Protein AF-A0A433PNJ6-F1 (afdb_monomer)

Nearest PDB structures (foldseek):
  6h2x-assembly1_A  TM=1.832E-01  e=3.481E-01  Escherichia coli K-12
  6uzl-assembly1_B  TM=2.368E-01  e=2.916E+00  Escherichia coli

Solvent-accessible surface area (backbone atoms only — not comparable to full-atom values): 43053 Å² total; per-residue (Å²): 137,84,81,88,90,90,80,89,78,91,80,91,82,88,86,89,88,80,90,85,87,88,86,89,86,86,88,85,88,88,86,88,90,83,88,86,84,89,82,90,87,91,85,86,89,87,92,85,84,87,82,91,87,81,87,87,85,88,85,90,86,83,88,86,85,78,87,87,83,85,88,83,89,81,82,85,80,86,86,83,81,79,85,69,90,80,77,78,82,83,72,83,84,78,79,88,81,87,79,86,83,87,86,82,91,84,89,86,81,90,87,84,87,80,86,83,86,84,89,89,86,91,83,86,86,86,86,89,84,87,80,91,82,89,85,89,82,86,88,82,88,81,87,88,88,87,88,83,83,86,83,90,80,88,87,79,90,87,90,84,89,86,90,88,83,89,82,87,85,87,82,90,83,85,90,84,86,89,89,85,82,86,89,84,93,86,86,86,83,87,84,79,87,80,83,88,83,81,94,68,89,90,79,91,86,85,87,91,86,84,87,83,90,88,81,87,78,84,91,82,85,80,86,65,80,85,72,73,76,81,73,72,74,46,78,47,54,51,49,30,54,52,36,48,52,49,34,54,49,40,50,57,49,38,54,52,37,51,56,46,29,52,54,28,44,57,51,38,52,51,42,54,50,50,38,53,59,31,52,51,52,23,52,49,23,49,49,52,17,51,57,20,52,77,68,70,35,62,67,57,17,52,54,17,50,53,49,24,51,54,28,48,62,48,36,56,57,43,60,72,46,42,67,61,33,50,48,49,28,53,58,29,51,52,51,38,39,52,35,34,40,55,34,15,54,31,26,43,49,29,23,46,35,30,46,55,39,31,56,52,48,53,54,53,46,53,50,49,51,52,54,50,49,54,54,49,53,53,53,48,54,50,53,51,53,53,48,54,52,49,50,52,53,46,52,52,46,50,51,52,48,57,53,46,55,51,51,52,49,55,47,49,54,48,53,51,56,81,40,37,65,64,47,52,52,49,51,54,51,50,53,50,52,53,55,48,52,60,54,42,71,80,37,65,86,60,54,78,66,53,60,55,53,53,52,51,51,51,48,50,50,53,54,48,54,49,48,52,50,51,54,56,55,65,51,41,59,61,53,56,48,53,50,51,52,49,53,55,45,54,50,50,50,55,56,45,55,54,49,54,51,51,53,55,50,52,52,52,51,49,52,52,49,53,54,53,53,48,56,53,49,54,54,49,51,54,50,43,48,52,30,55,49,52,23,50,51,28,38,49,59,15,56,50,32,42,50,51,30,51,50,54,50,56,52,47,58,51,49,51,56,50,53,54,54,47,54,50,52,52,48,54,46,51,54,38,46,53,58,27,57,50,36,48,55,48,34,51,58,39,47,54,50,35,51,54,48,46,54,64,45,52,50,45,51,51,52,45,52,54,51,59,68,47,48,61,60,43,51,48,54,22,53,52,21,53,74,73,64,39,59,66,61,21,46,51,32,51,51,48,49,53,51,50,52,50,52,46,52,53,47,50,52,50,46,65,66,42,52,62,53,44,54,51,39,47,51,53,31,53,52,41,44,58,49,29,51,55,39,46,50,52,38,48,56,49,53,52,52,50,53,51,55,65,62,79,73,113

Secondary structure (DSSP, 8-state):
--------------------------------------------------------------------PPPP--PPPP------------S----------------------------------------------------------------------------------------------------PPPPP-----------------------------------PPPHHHHHHHHHHHHHHHHHHHHHHHHHHHHHHHHHHHHHHHHHHHHHHHHHHHHHHHHHHHHTT-HHHHHHHHHHHHHHHHHHHHHHTTHHHHHHHHHHHHHHHHHHHHHHHHHHHHHHHHHHHHHHHHHHHHHHHHHHHHHHHHHHHHHHHHHHHHHHHHHHHHHHHHHHHHHHHHHHHHHHHHHTHHHHHHHHHHHHHHHHHHHHHHHTGGGTTTHHHHHHHHHHHHHHHHHHHHHHHHHTHHHHHHHHHHHHHHHHHHHHHHHHHHHHHHHHHHHHHHHHHHHHHHHHHHHHHHHHHHHHHHHHHHHHHHHHHHHHHHHHHHHHHHHHHHHHHHHHHHHHHHHHHHHHHHHHHHHHHHHHHHHHHHHHHHHHHHHHHHHHHHHHHHHHHHHHTT-HHHHHHHHHHHHHHHHHHHHHHHHHHHHHHHHHHHHHHHHHHHHHHHHHHHHHHHHHHHHHHHHHHT-

Foldseek 3Di:
DDDDDDDDDDDDDDDDDDDDDDDDDDDDDDDDDDDDDDDDDDDDDDDDDDDDDDDDDDDDDDDDDDDDDDDDDDDDDDDDDPDDDDDPPPDDDDDDDDDDDDDDDDDDDDDDDDDDDDDDDDDDDDDDDDDDDDDDDDDDDDDDDDDDDDDYDDDDDDDDDDDDDDDDDDDDDDDDDYDDDDDDDDDDDDDDDDDDDDPDDDDDDDDDDDDDDDDDDDDDDPDDPDDDPPDDQDPLSVQLVVLVVVLVVLVVVLVVLVVQLVVLVVLLVVLVVLLVVLVVQLVVLCVQLVVCVVVVNNVSNVVSVVSNVVSVVSNVVSVVCNVVSVVSNVVSLVVSLVSLLVSLVSLLSSLVSLVVVLVVLVVVLVVLVVVLVVVLVVLVVVLVVLVVVLVVLVVVLVVLVVVLVVVVVVLVVVLCVVCVVLVVVLVVLVVVVVVVVVVCVVVVVVPPPCVVVVVVSVVVNVVSVVVNVVVVVVCVVVVVVSVVSVVVSVVSVVVSVVSVVVSVVSVVVSVVSVVVSVVVSVVSVVSSVVSVVSSVVSNVSSVVSNVVSVVSVVVVVVVVVVVVVLVVLVVVLVVLVVVLVVLVVVLVVLVVVLVVLVVVLVVLVVVLVVLVVCLVVLVVQLVVCVVVVVVVSVVVSVVVNVVSVVVNVVSVVVSVVSVVVSVVSVVVSVVSVVVSVVSVVVSVVSVVVSVVVVVVVD

Mean predicted aligned error: 20.65 Å

pLDDT: mean 70.39, std 25.83, range [26.91, 97.81]

Radius of gyration: 68.75 Å; Cα contacts (8 Å, |Δi|>4): 264; chains: 1; bounding box: 176×98×202 Å

Structure (mmCIF, N/CA/C/O backbone):
data_AF-A0A433PNJ6-F1
#
_entry.id   AF-A0A433PNJ6-F1
#
loop_
_atom_site.group_PDB
_atom_site.id
_atom_site.type_symbol
_atom_site.label_atom_id
_atom_site.label_alt_id
_atom_site.label_comp_id
_atom_site.label_asym_id
_atom_site.label_entity_id
_atom_site.label_seq_id
_atom_site.pdbx_PDB_ins_code
_atom_site.Cartn_x
_atom_site.Cartn_y
_atom_site.Cartn_z
_atom_site.occupancy
_atom_site.B_iso_or_equiv
_atom_site.auth_seq_id
_atom_site.auth_comp_id
_atom_site.auth_asym_id
_atom_site.auth_atom_id
_atom_site.pdbx_PDB_model_num
ATOM 1 N N . MET A 1 1 ? 92.905 -18.489 -38.744 1.00 42.22 1 MET A N 1
ATOM 2 C CA . MET A 1 1 ? 93.947 -17.987 -39.668 1.00 42.22 1 MET A CA 1
ATOM 3 C C . MET A 1 1 ? 93.947 -16.461 -39.595 1.00 42.22 1 MET A C 1
ATOM 5 O O . MET A 1 1 ? 92.888 -15.894 -39.372 1.00 42.22 1 MET A O 1
ATOM 9 N N . GLN A 1 2 ? 95.117 -15.830 -39.698 1.00 35.16 2 GLN A N 1
ATOM 10 C CA . GLN A 1 2 ? 95.334 -14.385 -39.950 1.00 35.16 2 GLN A CA 1
ATOM 11 C C . GLN A 1 2 ? 95.700 -14.207 -41.449 1.00 35.16 2 GLN A C 1
ATOM 13 O O . GLN A 1 2 ? 95.779 -15.248 -42.111 1.00 35.16 2 GLN A O 1
ATOM 18 N N . PRO A 1 3 ? 96.012 -13.002 -41.994 1.00 57.66 3 PRO A N 1
ATOM 19 C CA . PRO A 1 3 ? 95.988 -11.616 -41.457 1.00 57.66 3 PRO A CA 1
ATOM 20 C C . PRO A 1 3 ? 94.855 -10.747 -42.079 1.00 57.66 3 PRO A C 1
ATOM 22 O O . PRO A 1 3 ? 94.074 -11.262 -42.869 1.00 57.66 3 PRO A O 1
ATOM 25 N N . ARG A 1 4 ? 94.511 -9.538 -41.592 1.00 34.97 4 ARG A N 1
ATOM 26 C CA . ARG A 1 4 ? 95.156 -8.197 -41.736 1.00 34.97 4 ARG A CA 1
ATOM 27 C C . ARG A 1 4 ? 95.513 -7.783 -43.176 1.00 34.97 4 ARG A C 1
ATOM 29 O O . ARG A 1 4 ? 96.222 -8.513 -43.848 1.00 34.97 4 ARG A O 1
ATOM 36 N N . ASP A 1 5 ? 95.155 -6.551 -43.552 1.00 39.06 5 ASP A N 1
ATOM 37 C CA . ASP A 1 5 ? 96.124 -5.438 -43.514 1.00 39.06 5 ASP A CA 1
ATOM 38 C C . ASP A 1 5 ? 95.449 -4.063 -43.356 1.00 39.06 5 ASP A C 1
ATOM 40 O O . ASP A 1 5 ? 94.235 -3.941 -43.518 1.00 39.06 5 ASP A O 1
ATOM 44 N N . ALA A 1 6 ? 96.221 -3.057 -42.917 1.00 37.84 6 ALA A N 1
ATOM 45 C CA . ALA A 1 6 ? 95.754 -1.696 -42.623 1.00 37.84 6 ALA A CA 1
ATOM 46 C C . ALA A 1 6 ? 96.906 -0.664 -42.574 1.00 37.84 6 ALA A C 1
ATOM 48 O O . ALA A 1 6 ? 97.969 -0.956 -42.023 1.00 37.84 6 ALA A O 1
ATOM 49 N N . GLN A 1 7 ? 96.655 0.548 -43.090 1.00 35.62 7 GLN A N 1
ATOM 50 C CA . GLN A 1 7 ? 97.413 1.818 -42.962 1.00 35.62 7 GLN A CA 1
ATOM 51 C C . GLN A 1 7 ? 96.510 2.928 -43.575 1.00 35.62 7 GLN A C 1
ATOM 53 O O . GLN A 1 7 ? 95.842 2.650 -44.565 1.00 35.62 7 GLN A O 1
ATOM 58 N N . SER A 1 8 ? 96.168 4.042 -42.901 1.00 32.50 8 SER A N 1
ATOM 59 C CA . SER A 1 8 ? 96.950 5.274 -42.605 1.00 32.50 8 SER A CA 1
ATOM 60 C C . SER A 1 8 ? 97.237 6.139 -43.862 1.00 32.50 8 SER A C 1
ATOM 62 O O . SER A 1 8 ? 97.317 5.596 -44.954 1.00 32.50 8 SER A O 1
ATOM 64 N N . VAL A 1 9 ? 97.345 7.482 -43.836 1.00 34.28 9 VAL A N 1
ATOM 65 C CA . VAL A 1 9 ? 97.561 8.478 -42.755 1.00 34.28 9 VAL A CA 1
ATOM 66 C C . VAL A 1 9 ? 96.911 9.843 -43.121 1.00 34.28 9 VAL A C 1
ATOM 68 O O . VAL A 1 9 ? 96.852 10.156 -44.302 1.00 34.28 9 VAL A O 1
ATOM 71 N N . SER A 1 10 ? 96.646 10.715 -42.126 1.00 31.06 10 SER A N 1
ATOM 72 C CA . SER A 1 10 ? 96.659 12.207 -42.228 1.00 31.06 10 SER A CA 1
ATOM 73 C C . SER A 1 10 ? 95.619 12.940 -43.115 1.00 31.06 10 SER A C 1
ATOM 75 O O . SER A 1 10 ? 94.981 12.325 -43.953 1.00 31.06 10 SER A O 1
ATOM 77 N N . SER A 1 11 ? 95.429 14.275 -43.053 1.00 32.59 11 SER A N 1
ATOM 78 C CA . SER A 1 11 ? 95.543 15.312 -41.984 1.00 32.59 11 SER A CA 1
ATOM 79 C C . SER A 1 11 ? 95.056 16.682 -42.533 1.00 32.59 11 SER A C 1
ATOM 81 O O . SER A 1 11 ? 95.046 16.869 -43.744 1.00 32.59 11 SER A O 1
ATOM 83 N N . THR A 1 12 ? 94.802 17.671 -41.650 1.00 36.41 12 THR A N 1
ATOM 84 C CA . THR A 1 12 ? 94.658 19.141 -41.917 1.00 36.41 12 THR A CA 1
ATOM 85 C C . THR A 1 12 ? 93.480 19.647 -42.792 1.00 36.41 12 THR A C 1
ATOM 87 O O . THR A 1 12 ? 92.966 18.899 -43.608 1.00 36.41 12 THR A O 1
ATOM 90 N N . VAL A 1 13 ? 93.062 20.932 -42.772 1.00 34.28 13 VAL A N 1
ATOM 91 C CA . VAL A 1 13 ? 92.698 21.893 -41.681 1.00 34.28 13 VAL A CA 1
ATOM 92 C C . VAL A 1 13 ? 92.194 23.222 -42.311 1.00 34.28 13 VAL A C 1
ATOM 94 O O . VAL A 1 13 ? 92.771 23.663 -43.300 1.00 34.28 13 VAL A O 1
ATOM 97 N N . SER A 1 14 ? 91.208 23.897 -41.687 1.00 33.84 14 SER A N 1
ATOM 98 C CA . SER A 1 14 ? 90.671 25.244 -42.045 1.00 33.84 14 SER A CA 1
ATOM 99 C C . SER A 1 14 ? 89.906 25.333 -43.398 1.00 33.84 14 SER A C 1
ATOM 101 O O . SER A 1 14 ? 89.993 24.424 -44.211 1.00 33.84 14 SER A O 1
ATOM 103 N N . SER A 1 15 ? 89.051 26.333 -43.689 1.00 33.50 15 SER A N 1
ATOM 104 C CA . SER A 1 15 ? 88.912 27.698 -43.129 1.00 33.50 15 SER A CA 1
ATOM 105 C C . SER A 1 15 ? 87.462 28.213 -43.007 1.00 33.50 15 SER A C 1
ATOM 107 O O . SER A 1 15 ? 86.576 27.823 -43.760 1.00 33.50 15 SER A O 1
ATOM 109 N N . THR A 1 16 ? 87.254 29.172 -42.098 1.00 33.38 16 THR A N 1
ATOM 110 C CA . THR A 1 16 ? 86.010 29.942 -41.868 1.00 33.38 16 THR A CA 1
ATOM 111 C C . THR A 1 16 ? 85.802 31.078 -42.884 1.00 33.38 16 THR A C 1
ATOM 113 O O . THR A 1 16 ? 86.773 31.703 -43.300 1.00 33.38 16 THR A O 1
ATOM 116 N N . THR A 1 17 ? 84.550 31.460 -43.176 1.00 41.81 17 THR A N 1
ATOM 117 C CA . THR A 1 17 ? 84.142 32.832 -43.583 1.00 41.81 17 THR A CA 1
ATOM 118 C C . THR A 1 17 ? 82.681 33.095 -43.157 1.00 41.81 17 THR A C 1
ATOM 120 O O . THR A 1 17 ? 81.921 32.149 -42.964 1.00 41.81 17 THR A O 1
ATOM 123 N N . GLN A 1 18 ? 82.295 34.359 -42.927 1.00 32.84 18 GLN A N 1
ATOM 124 C CA . GLN A 1 18 ? 81.020 34.763 -42.306 1.00 32.84 18 GLN A CA 1
ATOM 125 C C . GLN A 1 18 ? 80.204 35.742 -43.182 1.00 32.84 18 GLN A C 1
ATOM 127 O O . GLN A 1 18 ? 80.760 36.775 -43.534 1.00 32.84 18 GLN A O 1
ATOM 132 N N . ARG A 1 19 ? 78.874 35.519 -43.312 1.00 36.75 19 ARG A N 1
ATOM 133 C CA . ARG A 1 19 ? 77.787 36.553 -43.361 1.00 36.75 19 ARG A CA 1
ATOM 134 C C . ARG A 1 19 ? 77.906 37.679 -44.448 1.00 36.75 19 ARG A C 1
ATOM 136 O O . ARG A 1 19 ? 78.801 37.592 -45.278 1.00 36.75 19 ARG A O 1
ATOM 143 N N . PRO A 1 20 ? 77.066 38.755 -44.482 1.00 57.28 20 PRO A N 1
ATOM 144 C CA . PRO A 1 20 ? 75.699 38.999 -43.947 1.00 57.28 20 PRO A CA 1
ATOM 145 C C . PRO A 1 20 ? 74.678 39.576 -44.995 1.00 57.28 20 PRO A C 1
ATOM 147 O O . PRO A 1 20 ? 75.008 39.742 -46.160 1.00 57.28 20 PRO A O 1
ATOM 150 N N . PHE A 1 21 ? 73.486 39.987 -44.507 1.00 33.91 21 PHE A N 1
ATOM 151 C CA . PHE A 1 21 ? 72.576 41.062 -45.002 1.00 33.91 21 PHE A CA 1
ATOM 152 C C . PHE A 1 21 ? 71.509 40.820 -46.116 1.00 33.91 21 PHE A C 1
ATOM 154 O O . PHE A 1 21 ? 71.765 40.987 -47.299 1.00 33.91 21 PHE A O 1
ATOM 161 N N . SER A 1 22 ? 70.261 40.580 -45.668 1.00 36.91 22 SER A N 1
ATOM 162 C CA . SER A 1 22 ? 69.168 41.587 -45.516 1.00 36.91 22 SER A CA 1
ATOM 163 C C . SER A 1 22 ? 68.300 42.179 -46.659 1.00 36.91 22 SER A C 1
ATOM 165 O O . SER A 1 22 ? 68.779 42.933 -47.495 1.00 36.91 22 SER A O 1
ATOM 167 N N . ASN A 1 23 ? 66.978 42.056 -46.407 1.00 36.09 23 ASN A N 1
ATOM 168 C CA . ASN A 1 23 ? 65.921 43.102 -46.320 1.00 36.09 23 ASN A CA 1
ATOM 169 C C . ASN A 1 23 ? 64.888 43.357 -47.458 1.00 36.09 23 ASN A C 1
ATOM 171 O O . ASN A 1 23 ? 65.224 43.640 -48.598 1.00 36.09 23 ASN A O 1
ATOM 175 N N . ASP A 1 24 ? 63.620 43.353 -47.004 1.00 34.34 24 ASP A N 1
ATOM 176 C CA . ASP A 1 24 ? 62.447 44.214 -47.281 1.00 34.34 24 ASP A CA 1
ATOM 177 C C . ASP A 1 24 ? 61.895 44.477 -48.700 1.00 34.34 24 ASP A C 1
ATOM 179 O O . ASP A 1 24 ? 62.591 44.959 -49.588 1.00 34.34 24 ASP A O 1
ATOM 183 N N . THR A 1 25 ? 60.557 44.377 -48.839 1.00 35.31 25 THR A N 1
ATOM 184 C CA . THR A 1 25 ? 59.631 45.523 -49.084 1.00 35.31 25 THR A CA 1
ATOM 185 C C . THR A 1 25 ? 58.150 45.089 -48.907 1.00 35.31 25 THR A C 1
ATOM 187 O O . THR A 1 25 ? 57.834 43.901 -48.934 1.00 35.31 25 THR A O 1
ATOM 190 N N . THR A 1 26 ? 57.247 46.043 -48.640 1.00 37.91 26 THR A N 1
ATOM 191 C CA . THR A 1 26 ? 55.832 45.896 -48.216 1.00 37.91 26 THR A CA 1
ATOM 192 C C . THR A 1 26 ? 54.771 45.956 -49.354 1.00 37.91 26 THR A C 1
ATOM 194 O O . THR A 1 26 ? 55.117 46.287 -50.486 1.00 37.91 26 THR A O 1
ATOM 197 N N . PRO A 1 27 ? 53.478 45.625 -49.088 1.00 59.16 27 PRO A N 1
ATOM 198 C CA . PRO A 1 27 ? 52.429 45.414 -50.109 1.00 59.16 27 PRO A CA 1
ATOM 199 C C . PRO A 1 27 ? 51.459 46.604 -50.324 1.00 59.16 27 PRO A C 1
ATOM 201 O O . PRO A 1 27 ? 51.530 47.610 -49.620 1.00 59.16 27 PRO A O 1
ATOM 204 N N . LEU A 1 28 ? 50.490 46.460 -51.250 1.00 34.50 28 LEU A N 1
ATOM 205 C CA . LEU A 1 28 ? 49.400 47.428 -51.487 1.00 34.50 28 LEU A CA 1
ATOM 206 C C . LEU A 1 28 ? 48.082 46.755 -51.959 1.00 34.50 28 LEU A C 1
ATOM 208 O O . LEU A 1 28 ? 48.108 45.663 -52.520 1.00 34.50 28 LEU A O 1
ATOM 212 N N . LEU A 1 29 ? 46.931 47.397 -51.708 1.00 42.31 29 LEU A N 1
ATOM 213 C CA . LEU A 1 29 ? 45.563 46.942 -52.052 1.00 42.31 29 LEU A CA 1
ATOM 214 C C . LEU A 1 29 ? 45.075 47.527 -53.395 1.00 42.31 29 LEU A C 1
ATOM 216 O O . LEU A 1 29 ? 45.409 48.676 -53.668 1.00 42.31 29 LEU A O 1
ATOM 220 N N . GLN A 1 30 ? 44.134 46.861 -54.099 1.00 33.16 30 GLN A N 1
ATOM 221 C CA . GLN A 1 30 ? 42.801 47.450 -54.391 1.00 33.16 30 GLN A CA 1
ATOM 222 C C . GLN A 1 30 ? 41.739 46.508 -55.021 1.00 33.16 30 GLN A C 1
ATOM 224 O O . GLN A 1 30 ? 42.007 45.373 -55.392 1.00 33.16 30 GLN A O 1
ATOM 229 N N . GLN A 1 31 ? 40.507 47.031 -55.013 1.00 36.41 31 GLN A N 1
ATOM 230 C CA . GLN A 1 31 ? 39.155 46.461 -55.168 1.00 36.41 31 GLN A CA 1
ATOM 231 C C . GLN A 1 31 ? 38.685 46.119 -56.621 1.00 36.41 31 GLN A C 1
ATOM 233 O O . GLN A 1 31 ? 39.455 46.303 -57.560 1.00 36.41 31 GLN A O 1
ATOM 238 N N . PRO A 1 32 ? 37.445 45.591 -56.822 1.00 57.88 32 PRO A N 1
ATOM 239 C CA . PRO A 1 32 ? 37.000 44.954 -58.076 1.00 57.88 32 PRO A CA 1
ATOM 240 C C . PRO A 1 32 ? 36.186 45.866 -59.032 1.00 57.88 32 PRO A C 1
ATOM 242 O O . PRO A 1 32 ? 35.802 46.972 -58.647 1.00 57.88 32 PRO A O 1
ATOM 245 N N . PRO A 1 33 ? 35.844 45.389 -60.251 1.00 49.91 33 PRO A N 1
ATOM 246 C CA . PRO A 1 33 ? 34.985 46.094 -61.208 1.00 49.91 33 PRO A CA 1
ATOM 247 C C . PRO A 1 33 ? 33.525 45.592 -61.257 1.00 49.91 33 PRO A C 1
ATOM 249 O O . PRO A 1 33 ? 33.241 44.412 -61.056 1.00 49.91 33 PRO A O 1
ATOM 252 N N . ALA A 1 34 ? 32.608 46.488 -61.636 1.00 39.81 34 ALA A N 1
ATOM 253 C CA . ALA A 1 34 ? 31.245 46.193 -62.093 1.00 39.81 34 ALA A CA 1
ATOM 254 C C . ALA A 1 34 ? 30.748 47.303 -63.055 1.00 39.81 34 ALA A C 1
ATOM 256 O O . ALA A 1 34 ? 31.362 48.366 -63.123 1.00 39.81 34 ALA A O 1
ATOM 257 N N . ALA A 1 35 ? 29.604 47.067 -63.717 1.00 37.62 35 ALA A N 1
ATOM 258 C CA . ALA A 1 35 ? 28.887 47.946 -64.667 1.00 37.62 35 ALA A CA 1
ATOM 259 C C . ALA A 1 35 ? 29.409 48.030 -66.128 1.00 37.62 35 ALA A C 1
ATOM 261 O O . ALA A 1 35 ? 30.571 47.770 -66.427 1.00 37.62 35 ALA A O 1
ATOM 262 N N . TRP A 1 36 ? 28.479 48.340 -67.048 1.00 39.62 36 TRP A N 1
ATOM 263 C CA . TRP A 1 36 ? 28.661 48.487 -68.510 1.00 39.62 36 TRP A CA 1
ATOM 264 C C . TRP A 1 36 ? 28.827 49.982 -68.910 1.00 39.62 36 TRP A C 1
ATOM 266 O O . TRP A 1 36 ? 28.720 50.835 -68.024 1.00 39.62 36 TRP A O 1
ATOM 276 N N . PRO A 1 37 ? 29.029 50.349 -70.205 1.00 55.00 37 PRO A N 1
ATOM 277 C CA . PRO A 1 37 ? 27.862 50.552 -71.095 1.00 55.00 37 PRO A CA 1
ATOM 278 C C . PRO A 1 37 ? 28.036 50.285 -72.622 1.00 55.00 37 PRO A C 1
ATOM 280 O O . PRO A 1 37 ? 29.108 50.425 -73.196 1.00 55.00 37 PRO A O 1
ATOM 283 N N . SER A 1 38 ? 26.896 49.979 -73.257 1.00 34.06 38 SER A N 1
ATOM 284 C CA . SER A 1 38 ? 26.398 50.272 -74.627 1.00 34.06 38 SER A CA 1
ATOM 285 C C . SER A 1 38 ? 27.310 50.684 -75.810 1.00 34.06 38 SER A C 1
ATOM 287 O O . SER A 1 38 ? 28.010 51.691 -75.753 1.00 34.06 38 SER A O 1
ATOM 289 N N . GLY A 1 39 ? 27.070 50.071 -76.986 1.00 32.19 39 GLY A N 1
ATOM 290 C CA . GLY A 1 39 ? 27.435 50.604 -78.318 1.00 32.19 39 GLY A CA 1
ATOM 291 C C . GLY A 1 39 ? 26.889 49.768 -79.499 1.00 32.19 39 GLY A C 1
ATOM 292 O O . GLY A 1 39 ? 27.116 48.565 -79.545 1.00 32.19 39 GLY A O 1
ATOM 293 N N . ALA A 1 40 ? 26.148 50.380 -80.437 1.00 33.09 40 ALA A N 1
ATOM 294 C CA . ALA A 1 40 ? 25.511 49.723 -81.604 1.00 33.09 40 ALA A CA 1
ATOM 295 C C . ALA A 1 40 ? 26.539 49.253 -82.674 1.00 33.09 40 ALA A C 1
ATOM 297 O O . ALA A 1 40 ? 27.680 49.700 -82.654 1.00 33.09 40 ALA A O 1
ATOM 298 N N . THR A 1 41 ? 26.248 48.403 -83.676 1.00 35.03 41 THR A N 1
ATOM 299 C CA . THR A 1 41 ? 24.997 48.094 -84.436 1.00 35.03 41 THR A CA 1
ATOM 300 C C . THR A 1 41 ? 25.144 46.657 -85.052 1.00 35.03 41 THR A C 1
ATOM 302 O O . THR A 1 41 ? 26.171 46.037 -84.804 1.00 35.03 41 THR A O 1
ATOM 305 N N . ALA A 1 42 ? 24.272 45.990 -85.838 1.00 35.19 42 ALA A N 1
ATOM 306 C CA . ALA A 1 42 ? 23.116 46.373 -86.670 1.00 35.19 42 ALA A CA 1
ATOM 307 C C . ALA A 1 42 ? 22.040 45.244 -86.825 1.00 35.19 42 ALA A C 1
ATOM 309 O O . ALA A 1 42 ? 21.537 44.741 -85.827 1.00 35.19 42 ALA A O 1
ATOM 310 N N . GLN A 1 43 ? 21.617 44.924 -88.062 1.00 37.56 43 GLN A N 1
ATOM 311 C CA . GLN A 1 43 ? 20.425 44.141 -88.475 1.00 37.56 43 GLN A CA 1
ATOM 312 C C . GLN A 1 43 ? 20.553 43.729 -89.981 1.00 37.56 43 GLN A C 1
ATOM 314 O O . GLN A 1 43 ? 21.568 44.131 -90.560 1.00 37.56 43 GLN A O 1
ATOM 319 N N . PRO A 1 44 ? 19.599 43.029 -90.673 1.00 57.88 44 PRO A N 1
ATOM 320 C CA . PRO A 1 44 ? 18.215 42.636 -90.305 1.00 57.88 44 PRO A CA 1
ATOM 321 C C . PRO A 1 44 ? 17.779 41.170 -90.651 1.00 57.88 44 PRO A C 1
ATOM 323 O O . PRO A 1 44 ? 18.569 40.374 -91.145 1.00 57.88 44 PRO A O 1
ATOM 326 N N . ALA A 1 45 ? 16.460 40.915 -90.496 1.00 33.53 45 ALA A N 1
ATOM 327 C CA . ALA A 1 45 ? 15.600 39.875 -91.121 1.00 33.53 45 ALA A CA 1
ATOM 328 C C . ALA A 1 45 ? 15.488 38.481 -90.447 1.00 33.53 45 ALA A C 1
ATOM 330 O O . ALA A 1 45 ? 16.489 37.917 -90.028 1.00 33.53 45 ALA A O 1
ATOM 331 N N . THR A 1 46 ? 14.311 37.829 -90.333 1.00 37.28 46 THR A N 1
ATOM 332 C CA . THR A 1 46 ? 12.878 38.223 -90.517 1.00 37.28 46 THR A CA 1
ATOM 333 C C . THR A 1 46 ? 11.960 37.164 -89.862 1.00 37.28 46 THR A C 1
ATOM 335 O O . THR A 1 46 ? 12.254 35.982 -90.003 1.00 37.28 46 THR A O 1
ATOM 338 N N . GLY A 1 47 ? 10.809 37.537 -89.268 1.00 31.47 47 GLY A N 1
ATOM 339 C CA . GLY A 1 47 ? 9.724 36.581 -88.929 1.00 31.47 47 GLY A CA 1
ATOM 340 C C . GLY A 1 47 ? 8.895 36.913 -87.671 1.00 31.47 47 GLY A C 1
ATOM 341 O O . GLY A 1 47 ? 9.424 36.900 -86.567 1.00 31.47 47 GLY A O 1
ATOM 342 N N . VAL A 1 48 ? 7.598 37.205 -87.843 1.00 32.22 48 VAL A N 1
ATOM 343 C CA . VAL A 1 48 ? 6.586 37.661 -86.845 1.00 32.22 48 VAL A CA 1
ATOM 344 C C . VAL A 1 48 ? 5.214 37.177 -87.398 1.00 32.22 48 VAL A C 1
ATOM 346 O O . VAL A 1 48 ? 5.082 37.280 -88.623 1.00 32.22 48 VAL A O 1
ATOM 349 N N . PRO A 1 49 ? 4.221 36.624 -86.633 1.00 50.56 49 PRO A N 1
ATOM 350 C CA . PRO A 1 49 ? 3.406 37.443 -85.705 1.00 50.56 49 PRO A CA 1
ATOM 351 C C . PRO A 1 49 ? 2.643 36.806 -84.502 1.00 50.56 49 PRO A C 1
ATOM 353 O O . PRO A 1 49 ? 2.123 35.701 -84.588 1.00 50.56 49 PRO A O 1
ATOM 356 N N . ALA A 1 50 ? 2.407 37.662 -83.487 1.00 33.50 50 ALA A N 1
ATOM 357 C CA . ALA A 1 50 ? 1.219 37.753 -82.597 1.00 33.50 50 ALA A CA 1
ATOM 358 C C . ALA A 1 50 ? 0.871 36.559 -81.648 1.00 33.50 50 ALA A C 1
ATOM 360 O O . ALA A 1 50 ? 1.352 35.452 -81.830 1.00 33.50 50 ALA A O 1
ATOM 361 N N . SER A 1 51 ? 0.072 36.705 -80.574 1.00 31.39 51 SER A N 1
ATOM 362 C CA . SER A 1 51 ? -0.721 37.853 -80.081 1.00 31.39 51 SER A CA 1
ATOM 363 C C . SER A 1 51 ? -0.792 37.950 -78.534 1.00 31.39 51 SER A C 1
ATOM 365 O O . SER A 1 51 ? -1.360 37.081 -77.881 1.00 31.39 51 SER A O 1
ATOM 367 N N . SER A 1 52 ? -0.265 39.053 -77.991 1.00 32.03 52 SER A N 1
ATOM 368 C CA . SER A 1 52 ? -0.895 40.001 -77.039 1.00 32.03 52 SER A CA 1
ATOM 369 C C . SER A 1 52 ? -1.809 39.555 -75.874 1.00 32.03 52 SER A C 1
ATOM 371 O O . SER A 1 52 ? -2.930 39.095 -76.086 1.00 32.03 52 SER A O 1
ATOM 373 N N . SER A 1 53 ? -1.452 40.026 -74.674 1.00 30.70 53 SER A N 1
ATOM 374 C CA . SER A 1 53 ? -2.371 40.620 -73.684 1.00 30.70 53 SER A CA 1
ATOM 375 C C . SER A 1 53 ? -1.646 41.776 -72.981 1.00 30.70 53 SER A C 1
ATOM 377 O O . SER A 1 53 ? -0.455 41.639 -72.711 1.00 30.70 53 SER A O 1
ATOM 379 N N . ALA A 1 54 ? -2.329 42.891 -72.715 1.00 34.06 54 ALA A N 1
ATOM 380 C CA . ALA A 1 54 ? -1.758 44.091 -72.090 1.00 34.06 54 ALA A CA 1
ATOM 381 C C . ALA A 1 54 ? -2.507 44.465 -70.797 1.00 34.06 54 ALA A C 1
ATOM 383 O O . ALA A 1 54 ? -3.533 43.862 -70.476 1.00 34.06 54 ALA A O 1
ATOM 384 N N . ASP A 1 55 ? -1.950 45.433 -70.077 1.00 36.38 55 ASP A N 1
ATOM 385 C CA . ASP A 1 55 ? -2.384 45.983 -68.788 1.00 36.38 55 ASP A CA 1
ATOM 386 C C . ASP A 1 55 ? -3.777 46.659 -68.843 1.00 36.38 55 ASP A C 1
ATOM 388 O O . ASP A 1 55 ? -4.273 46.958 -69.931 1.00 36.38 55 ASP A O 1
ATOM 392 N N . ASP A 1 56 ? -4.422 46.924 -67.691 1.00 35.25 56 ASP A N 1
ATOM 393 C CA . ASP A 1 56 ? -4.344 48.240 -67.002 1.00 35.25 56 ASP A CA 1
ATOM 394 C C . ASP A 1 56 ? -5.257 48.337 -65.732 1.00 35.25 56 ASP A C 1
ATOM 396 O O . ASP A 1 56 ? -6.054 47.440 -65.457 1.00 35.25 56 ASP A O 1
ATOM 400 N N . LEU A 1 57 ? -5.164 49.470 -65.012 1.00 30.95 57 LEU A N 1
ATOM 401 C CA . LEU A 1 57 ? -6.057 50.055 -63.977 1.00 30.95 57 LEU A CA 1
ATOM 402 C C . LEU A 1 57 ? -6.078 49.540 -62.503 1.00 30.95 57 LEU A C 1
ATOM 404 O O . LEU A 1 57 ? -6.845 48.664 -62.122 1.00 30.95 57 LEU A O 1
ATOM 408 N N . PHE A 1 58 ? -5.321 50.259 -61.657 1.00 32.75 58 PHE A N 1
ATOM 409 C CA . PHE A 1 58 ? -5.785 51.187 -60.589 1.00 32.75 58 PHE A CA 1
ATOM 410 C C . PHE A 1 58 ? -6.721 50.788 -59.399 1.00 32.75 58 PHE A C 1
ATOM 412 O O . PHE A 1 58 ? -7.917 50.573 -59.565 1.00 32.75 58 PHE A O 1
ATOM 419 N N . ASP A 1 59 ? -6.153 51.003 -58.193 1.00 32.53 59 ASP A N 1
ATOM 420 C CA . ASP A 1 59 ? -6.648 51.788 -57.020 1.00 32.53 59 ASP A CA 1
ATOM 421 C C . ASP A 1 59 ? -7.431 51.205 -55.805 1.00 32.53 59 ASP A C 1
ATOM 423 O O . ASP A 1 59 ? -8.080 50.166 -55.858 1.00 32.53 59 ASP A O 1
ATOM 427 N N . GLU A 1 60 ? -7.319 51.975 -54.703 1.00 32.03 60 GLU A N 1
ATOM 428 C CA . GLU A 1 60 ? -8.106 52.074 -53.447 1.00 32.03 60 GLU A CA 1
ATOM 429 C C . GLU A 1 60 ? -8.292 50.857 -52.495 1.00 32.03 60 GLU A C 1
ATOM 431 O O . GLU A 1 60 ? -9.127 49.984 -52.722 1.00 32.03 60 GLU A O 1
ATOM 436 N N . LEU A 1 61 ? -7.657 50.898 -51.299 1.00 32.81 61 LEU A N 1
ATOM 437 C CA . LEU A 1 61 ? -8.329 51.214 -50.003 1.00 32.81 61 LEU A CA 1
ATOM 438 C C . LEU A 1 61 ? -7.418 51.115 -48.747 1.00 32.81 61 LEU A C 1
ATOM 440 O O . LEU A 1 61 ? -6.373 50.467 -48.747 1.00 32.81 61 LEU A O 1
ATOM 444 N N . GLU A 1 62 ? -7.838 51.764 -47.650 1.00 33.19 62 GLU A N 1
ATOM 445 C CA . GLU A 1 62 ? -7.121 51.842 -46.360 1.00 33.19 62 GLU A CA 1
ATOM 446 C C . GLU A 1 62 ? -7.332 50.627 -45.420 1.00 33.19 62 GLU A C 1
ATOM 448 O O . GLU A 1 62 ? -8.436 50.080 -45.351 1.00 33.19 62 GLU A O 1
ATOM 453 N N . PRO A 1 63 ? -6.345 50.277 -44.565 1.00 38.03 63 PRO A N 1
ATOM 454 C CA . PRO A 1 63 ? -6.536 49.373 -43.430 1.00 38.03 63 PRO A CA 1
ATOM 455 C C . PRO A 1 63 ? -6.873 50.134 -42.130 1.00 38.03 63 PRO A C 1
ATOM 457 O O . PRO A 1 63 ? -5.990 50.656 -41.446 1.00 38.03 63 PRO A O 1
ATOM 460 N N . SER A 1 64 ? -8.146 50.1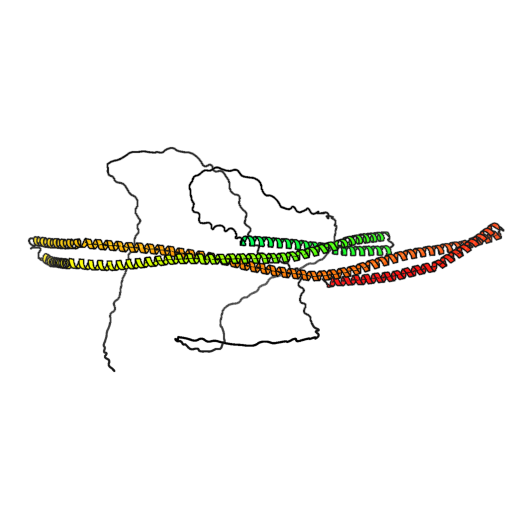46 -41.725 1.00 32.44 64 SER A N 1
ATOM 461 C CA . SER A 1 64 ? -8.562 50.696 -40.423 1.00 32.44 64 SER A CA 1
ATOM 462 C C . SER A 1 64 ? -8.360 49.679 -39.285 1.00 32.44 64 SER A C 1
ATOM 464 O O . SER A 1 64 ? -8.991 48.625 -39.242 1.00 32.44 64 SER A O 1
ATOM 466 N N . ALA A 1 65 ? -7.466 49.990 -38.340 1.00 29.89 65 ALA A N 1
ATOM 467 C CA . ALA A 1 65 ? -7.098 49.099 -37.236 1.00 29.89 65 ALA A CA 1
ATOM 468 C C . ALA A 1 65 ? -7.775 49.494 -35.910 1.00 29.89 65 ALA A C 1
ATOM 470 O O . ALA A 1 65 ? -7.561 50.594 -35.401 1.00 29.89 65 ALA A O 1
ATOM 471 N N . ILE A 1 66 ? -8.544 48.576 -35.308 1.00 31.12 66 ILE A N 1
ATOM 472 C CA . ILE A 1 66 ? -9.185 48.761 -33.994 1.00 31.12 66 ILE A CA 1
ATOM 473 C C . ILE A 1 66 ? -8.958 47.532 -33.096 1.00 31.12 66 ILE A C 1
ATOM 475 O O . ILE A 1 66 ? -9.305 46.415 -33.457 1.00 31.12 66 ILE A O 1
ATOM 479 N N . PHE A 1 67 ? -8.384 47.792 -31.915 1.00 30.16 67 PHE A N 1
ATOM 480 C CA . PHE A 1 67 ? -8.443 47.034 -30.651 1.00 30.16 67 PHE A CA 1
ATOM 481 C C . PHE A 1 67 ? -8.713 45.512 -30.672 1.00 30.16 67 PHE A C 1
ATOM 483 O O . PHE A 1 67 ? -9.847 45.068 -30.838 1.00 30.16 67 PHE A O 1
ATOM 490 N N . SER A 1 68 ? -7.767 44.743 -30.115 1.00 31.05 68 SER A N 1
ATOM 491 C CA . SER A 1 68 ? -7.815 44.412 -28.670 1.00 31.05 68 SER A CA 1
ATOM 492 C C . SER A 1 68 ? -6.505 43.793 -28.160 1.00 31.05 68 SER A C 1
ATOM 494 O O . SER A 1 68 ? -5.811 43.097 -28.893 1.00 31.05 68 SER A O 1
ATOM 496 N N . ALA A 1 69 ? -6.170 44.046 -26.890 1.00 34.69 69 ALA A N 1
ATOM 497 C CA . ALA A 1 69 ? -4.979 43.518 -26.213 1.00 34.69 69 ALA A CA 1
ATOM 498 C C . ALA A 1 69 ? -5.319 42.313 -25.300 1.00 34.69 69 ALA A C 1
ATOM 500 O O . ALA A 1 69 ? -6.461 42.206 -24.847 1.00 34.69 69 ALA A O 1
ATOM 501 N N . PRO A 1 70 ? -4.361 41.411 -25.000 1.00 42.12 70 PRO A N 1
ATOM 502 C CA . PRO A 1 70 ? -4.610 40.217 -24.189 1.00 42.12 70 PRO A CA 1
ATOM 503 C C . PRO A 1 70 ? -4.529 40.475 -22.667 1.00 42.12 70 PRO A C 1
ATOM 505 O O . PRO A 1 70 ? -3.733 41.309 -22.227 1.00 42.12 70 PRO A O 1
ATOM 508 N N . PRO A 1 71 ? -5.275 39.720 -21.835 1.00 44.47 71 PRO A N 1
ATOM 509 C CA . PRO A 1 71 ? -5.113 39.722 -20.380 1.00 44.47 71 PRO A CA 1
ATOM 510 C C . PRO A 1 71 ? -3.926 38.833 -19.932 1.00 44.47 71 PRO A C 1
ATOM 512 O O . PRO A 1 71 ? -3.730 37.753 -20.495 1.00 44.47 71 PRO A O 1
ATOM 515 N N . PRO A 1 72 ? -3.142 39.227 -18.908 1.00 47.69 72 PRO A N 1
ATOM 516 C CA . PRO A 1 72 ? -1.985 38.459 -18.446 1.00 47.69 72 PRO A CA 1
ATOM 517 C C . PRO A 1 72 ? -2.246 37.597 -17.194 1.00 47.69 72 PRO A C 1
ATOM 519 O O . PRO A 1 72 ? -2.984 37.986 -16.294 1.00 47.69 72 PRO A O 1
ATOM 522 N N . GLY A 1 73 ? -1.476 36.510 -17.065 1.00 33.84 73 GLY A N 1
ATOM 523 C CA . GLY A 1 73 ? -0.923 36.084 -15.770 1.00 33.84 73 GLY A CA 1
ATOM 524 C C . GLY A 1 73 ? -1.665 35.012 -14.961 1.00 33.84 73 GLY A C 1
ATOM 525 O O . GLY A 1 73 ? -2.394 35.324 -14.026 1.00 33.84 73 GLY A O 1
ATOM 526 N N . VAL A 1 74 ? -1.295 33.743 -15.171 1.00 33.47 74 VAL A N 1
ATOM 527 C CA . VAL A 1 74 ? -1.357 32.690 -14.138 1.00 33.47 74 VAL A CA 1
ATOM 528 C C . VAL A 1 74 ? 0.002 31.985 -14.099 1.00 33.47 74 VAL A C 1
ATOM 530 O O . VAL A 1 74 ? 0.543 31.632 -15.144 1.00 33.47 74 VAL A O 1
ATOM 533 N N . LYS A 1 75 ? 0.583 31.806 -12.905 1.00 37.06 75 LYS A N 1
ATOM 534 C CA . LYS A 1 75 ? 1.844 31.062 -12.722 1.00 37.06 75 LYS A CA 1
ATOM 535 C C . LYS A 1 75 ? 1.555 29.560 -12.583 1.00 37.06 75 LYS A C 1
ATOM 537 O O . LYS A 1 75 ? 0.628 29.222 -11.845 1.00 37.06 75 LYS A O 1
ATOM 542 N N . PRO A 1 76 ? 2.355 28.659 -13.178 1.00 36.75 76 PRO A N 1
ATOM 543 C CA . PRO A 1 76 ? 2.281 27.242 -12.842 1.00 36.75 76 PRO A CA 1
ATOM 544 C C . PRO A 1 76 ? 2.782 27.013 -11.407 1.00 36.75 76 PRO A C 1
ATOM 546 O O . PRO A 1 76 ? 3.823 27.542 -11.011 1.00 36.75 76 PRO A O 1
ATOM 549 N N . ARG A 1 77 ? 2.058 26.201 -10.630 1.00 32.84 77 ARG A N 1
ATOM 550 C CA . ARG A 1 77 ? 2.630 25.502 -9.469 1.00 32.84 77 ARG A CA 1
ATOM 551 C C . ARG A 1 77 ? 3.326 24.244 -9.984 1.00 32.84 77 ARG A C 1
ATOM 553 O O . ARG A 1 77 ? 2.720 23.504 -10.752 1.00 32.84 77 ARG A O 1
ATOM 560 N N . GLY A 1 78 ? 4.564 24.009 -9.556 1.00 31.06 78 GLY A N 1
ATOM 561 C CA . GLY A 1 78 ? 5.189 22.693 -9.693 1.00 31.06 78 GLY A CA 1
ATOM 562 C C . GLY A 1 78 ? 4.525 21.685 -8.753 1.00 31.06 78 GLY A C 1
ATOM 563 O O . GLY A 1 78 ? 4.036 22.070 -7.690 1.00 31.06 78 GLY A O 1
ATOM 564 N N . SER A 1 79 ? 4.500 20.418 -9.158 1.00 32.84 79 SER A N 1
ATOM 565 C CA . SER A 1 79 ? 3.962 19.299 -8.381 1.00 32.84 79 SER A CA 1
ATOM 566 C C . SER A 1 79 ? 5.045 18.237 -8.192 1.00 32.84 79 SER A C 1
ATOM 568 O O . SER A 1 79 ? 5.246 17.393 -9.065 1.00 32.84 79 SER A O 1
ATOM 570 N N . GLU A 1 80 ? 5.733 18.292 -7.055 1.00 34.72 80 GLU A N 1
ATOM 571 C CA . GLU A 1 80 ? 6.640 17.246 -6.574 1.00 34.72 80 GLU A CA 1
ATOM 572 C C . GLU A 1 80 ? 6.121 16.741 -5.223 1.00 34.72 80 GLU A C 1
ATOM 574 O O . GLU A 1 80 ? 6.572 17.178 -4.169 1.00 34.72 80 GLU A O 1
ATOM 579 N N . ASP A 1 81 ? 5.143 15.834 -5.261 1.00 32.59 81 ASP A N 1
ATOM 580 C CA . ASP A 1 81 ? 4.685 15.094 -4.081 1.00 32.59 81 ASP A CA 1
ATOM 581 C C . ASP A 1 81 ? 5.365 13.719 -4.059 1.00 32.59 81 ASP A C 1
ATOM 583 O O . ASP A 1 81 ? 4.823 12.709 -4.520 1.00 32.59 81 ASP A O 1
ATOM 587 N N . THR A 1 82 ? 6.591 13.671 -3.535 1.00 34.06 82 THR A N 1
ATOM 588 C CA . THR A 1 82 ? 7.244 12.413 -3.162 1.00 34.06 82 THR A CA 1
ATOM 589 C C . THR A 1 82 ? 6.477 11.780 -2.004 1.00 34.06 82 THR A C 1
ATOM 591 O O . THR A 1 82 ? 6.551 12.240 -0.865 1.00 34.06 82 THR A O 1
ATOM 594 N N . PHE A 1 83 ? 5.742 10.702 -2.290 1.00 30.78 83 PHE A N 1
ATOM 595 C CA . PHE A 1 83 ? 5.004 9.924 -1.291 1.00 30.78 83 PHE A CA 1
ATOM 596 C C . PHE A 1 83 ? 5.967 9.193 -0.337 1.00 30.78 83 PHE A C 1
ATOM 598 O O . PHE A 1 83 ? 6.292 8.021 -0.516 1.00 30.78 83 PHE A O 1
ATOM 605 N N . GLY A 1 84 ? 6.438 9.905 0.687 1.00 27.95 84 GLY A N 1
ATOM 606 C CA . GLY A 1 84 ? 7.111 9.312 1.839 1.00 27.95 84 GLY A CA 1
ATOM 607 C C . GLY A 1 84 ? 6.133 8.470 2.660 1.00 27.95 84 GLY A C 1
ATOM 608 O O . GLY A 1 84 ? 4.986 8.867 2.872 1.00 27.95 84 GLY A O 1
ATOM 609 N N . SER A 1 85 ? 6.583 7.307 3.126 1.00 35.72 85 SER A N 1
ATOM 610 C CA . SER A 1 85 ? 5.784 6.366 3.912 1.00 35.72 85 SER A CA 1
ATOM 611 C C . SER A 1 85 ? 5.376 6.956 5.269 1.00 35.72 85 SER A C 1
ATOM 613 O O . SER A 1 85 ? 6.154 6.987 6.219 1.00 35.72 85 SER A O 1
ATOM 615 N N . PHE A 1 86 ? 4.121 7.398 5.372 1.00 30.62 86 PHE A N 1
ATOM 616 C CA . PHE A 1 86 ? 3.514 7.899 6.610 1.00 30.62 86 PHE A CA 1
ATOM 617 C C . PHE A 1 86 ? 2.462 6.924 7.157 1.00 30.62 86 PHE A C 1
ATOM 619 O O . PHE A 1 86 ? 1.265 7.210 7.177 1.00 30.62 86 PHE A O 1
ATOM 626 N N . PHE A 1 87 ? 2.926 5.779 7.659 1.00 34.09 87 PHE A N 1
ATOM 627 C CA . PHE A 1 87 ? 2.193 5.056 8.698 1.00 34.09 87 PHE A CA 1
ATOM 628 C C . PHE A 1 87 ? 2.584 5.647 10.064 1.00 34.09 87 PHE A C 1
ATOM 630 O O . PHE A 1 87 ? 3.769 5.648 10.404 1.00 34.09 87 PHE A O 1
ATOM 637 N N . PRO A 1 88 ? 1.641 6.183 10.860 1.00 36.88 88 PRO A N 1
ATOM 638 C CA . PRO A 1 88 ? 1.939 6.582 12.228 1.00 36.88 88 PRO A CA 1
ATOM 639 C C . PRO A 1 88 ? 2.140 5.333 13.096 1.00 36.88 88 PRO A C 1
ATOM 641 O O . PRO A 1 88 ? 1.310 4.426 13.078 1.00 36.88 88 PRO A O 1
ATOM 644 N N . ASN A 1 89 ? 3.211 5.305 13.897 1.00 38.19 89 ASN A N 1
ATOM 645 C CA . ASN A 1 89 ? 3.451 4.251 14.889 1.00 38.19 89 ASN A CA 1
ATOM 646 C C . ASN A 1 89 ? 2.327 4.245 15.940 1.00 38.19 89 ASN A C 1
ATOM 648 O O . ASN A 1 89 ? 2.387 4.982 16.923 1.00 38.19 89 ASN A O 1
ATOM 652 N N . PHE A 1 90 ? 1.297 3.424 15.722 1.00 40.69 90 PHE A N 1
ATOM 653 C CA . PHE A 1 90 ? 0.113 3.357 16.588 1.00 40.69 90 PHE A CA 1
ATOM 654 C C . PHE A 1 90 ? 0.299 2.434 17.807 1.00 40.69 90 PHE A C 1
ATOM 656 O O . PHE A 1 90 ? -0.501 2.465 18.737 1.00 40.69 90 PHE A O 1
ATOM 663 N N . PHE A 1 91 ? 1.384 1.652 17.841 1.00 36.53 91 PHE A N 1
ATOM 664 C CA . PHE A 1 91 ? 1.808 0.887 19.013 1.00 36.53 91 PHE A CA 1
ATOM 665 C C . PHE A 1 91 ? 2.984 1.586 19.704 1.00 36.53 91 PHE A C 1
ATOM 667 O O . PHE A 1 91 ? 4.057 1.757 19.124 1.00 36.53 91 PHE A O 1
ATOM 674 N N . GLY A 1 92 ? 2.776 2.003 20.955 1.00 31.94 92 GLY A N 1
ATOM 675 C CA . GLY A 1 92 ? 3.796 2.676 21.758 1.00 31.94 92 GLY A CA 1
ATOM 676 C C . GLY A 1 92 ? 4.919 1.726 22.180 1.00 31.94 92 GLY A C 1
ATOM 677 O O . GLY A 1 92 ? 4.670 0.679 22.776 1.00 31.94 92 GLY A O 1
ATOM 678 N N . GLY A 1 93 ? 6.171 2.101 21.911 1.00 30.88 93 GLY A N 1
ATOM 679 C CA . GLY A 1 93 ? 7.330 1.330 22.360 1.00 30.88 93 GLY A CA 1
ATOM 680 C C . GLY A 1 93 ? 7.532 1.435 23.874 1.00 30.88 93 GLY A C 1
ATOM 681 O O . GLY A 1 93 ? 7.905 2.498 24.366 1.00 30.88 93 GLY A O 1
ATOM 682 N N . ARG A 1 94 ? 7.344 0.332 24.617 1.00 34.47 94 ARG A N 1
ATOM 683 C CA . ARG A 1 94 ? 7.817 0.226 26.012 1.00 34.47 94 ARG A CA 1
ATOM 684 C C . ARG A 1 94 ? 9.341 0.048 26.028 1.00 34.47 94 ARG A C 1
ATOM 686 O O . ARG A 1 94 ? 9.887 -0.780 25.301 1.00 34.47 94 ARG A O 1
ATOM 693 N N . GLU A 1 95 ? 10.026 0.820 26.870 1.00 31.17 95 GLU A N 1
ATOM 694 C CA . GLU A 1 95 ? 11.486 0.772 27.006 1.00 31.17 95 GLU A CA 1
ATOM 695 C C . GLU A 1 95 ? 11.982 -0.544 27.632 1.00 31.17 95 GLU A C 1
ATOM 697 O O . GLU A 1 95 ? 11.354 -1.127 28.519 1.00 31.17 95 GLU A O 1
ATOM 702 N N . ALA A 1 96 ? 13.167 -0.994 27.211 1.00 32.53 96 ALA A N 1
ATOM 703 C CA . ALA A 1 96 ? 13.791 -2.217 27.710 1.00 32.53 96 ALA A CA 1
ATOM 704 C C . ALA A 1 96 ? 14.438 -2.014 29.096 1.00 32.53 96 ALA A C 1
ATOM 706 O O . ALA A 1 96 ? 15.655 -1.845 29.217 1.00 32.53 96 ALA A O 1
ATOM 707 N N . SER A 1 97 ? 13.628 -2.064 30.157 1.00 36.47 97 SER A N 1
ATOM 708 C CA . SER A 1 97 ? 14.120 -2.012 31.539 1.00 36.47 97 SER A CA 1
ATOM 709 C C . SER A 1 97 ? 14.993 -3.230 31.875 1.00 36.47 97 SER A C 1
ATOM 711 O O . SER A 1 97 ? 14.511 -4.349 32.065 1.00 36.47 97 SER A O 1
ATOM 713 N N . ARG A 1 98 ? 16.310 -3.014 31.964 1.00 38.53 98 ARG A N 1
ATOM 714 C CA . ARG A 1 98 ? 17.264 -3.998 32.489 1.00 38.53 98 ARG A CA 1
ATOM 715 C C . ARG A 1 98 ? 17.220 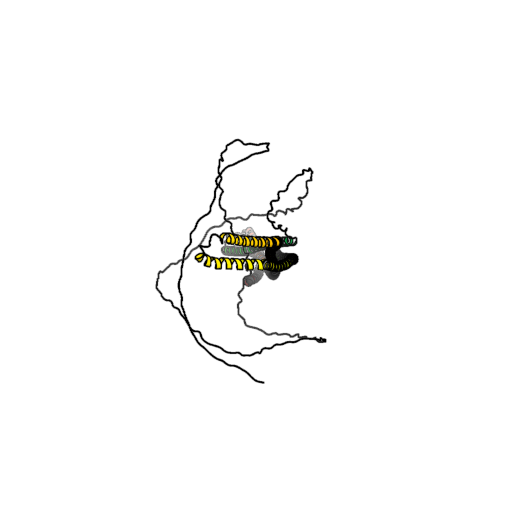-4.019 34.017 1.00 38.53 98 ARG A C 1
ATOM 717 O O . ARG A 1 98 ? 17.815 -3.162 34.661 1.00 38.53 98 ARG A O 1
ATOM 724 N N . ASN A 1 99 ? 16.668 -5.085 34.580 1.00 33.94 99 ASN A N 1
ATOM 725 C CA . ASN A 1 99 ? 17.150 -5.661 35.835 1.00 33.94 99 ASN A CA 1
ATOM 726 C C . ASN A 1 99 ? 16.925 -7.177 35.814 1.00 33.94 99 ASN A C 1
ATOM 728 O O . ASN A 1 99 ? 16.048 -7.665 35.106 1.00 33.94 99 ASN A O 1
ATOM 732 N N . GLY A 1 100 ? 17.744 -7.938 36.538 1.00 31.19 100 GLY A N 1
ATOM 733 C CA . GLY A 1 100 ? 17.688 -9.399 36.490 1.00 31.19 100 GLY A CA 1
ATOM 734 C C . GLY A 1 100 ? 18.276 -10.073 37.723 1.00 31.19 100 GLY A C 1
ATOM 735 O O . GLY A 1 100 ? 18.843 -9.419 38.594 1.00 31.19 100 GLY A O 1
ATOM 736 N N . GLY A 1 101 ? 18.152 -11.399 37.769 1.00 29.11 101 GLY A N 1
ATOM 737 C CA . GLY A 1 101 ? 18.632 -12.247 38.861 1.00 29.11 101 GLY A CA 1
ATOM 738 C C . GLY A 1 101 ? 17.593 -13.294 39.266 1.00 29.11 101 GLY A C 1
ATOM 739 O O . GLY A 1 101 ? 16.401 -13.016 39.247 1.00 29.11 101 GLY A O 1
ATOM 740 N N . GLY A 1 102 ? 18.049 -14.496 39.635 1.00 28.66 102 GLY A N 1
ATOM 741 C CA . GLY A 1 102 ? 17.180 -15.599 40.075 1.00 28.66 102 GLY A CA 1
ATOM 742 C C . GLY A 1 102 ? 16.872 -16.626 38.982 1.00 28.66 102 GLY A C 1
ATOM 743 O O . GLY A 1 102 ? 15.770 -16.670 38.450 1.00 28.66 102 GLY A O 1
ATOM 744 N N . GLY A 1 103 ? 17.846 -17.477 38.649 1.00 30.61 103 GLY A N 1
ATOM 745 C CA . GLY A 1 103 ? 17.614 -18.639 37.782 1.00 30.61 103 GLY A CA 1
ATOM 746 C C . GLY A 1 103 ? 17.210 -19.893 38.565 1.00 30.61 103 GLY A C 1
ATOM 747 O O . GLY A 1 103 ? 17.344 -19.957 39.785 1.00 30.61 103 GLY A O 1
ATOM 748 N N . THR A 1 104 ? 16.801 -20.945 37.856 1.00 37.88 104 THR A N 1
ATOM 749 C CA . THR A 1 104 ? 16.846 -22.325 38.371 1.00 37.88 104 THR A CA 1
ATOM 750 C C . THR A 1 104 ? 17.085 -23.311 37.231 1.00 37.88 104 THR A C 1
ATOM 752 O O . THR A 1 104 ? 16.727 -23.062 36.083 1.00 37.88 104 THR A O 1
ATOM 755 N N . GLN A 1 105 ? 17.744 -24.428 37.537 1.00 35.28 105 GLN A N 1
ATOM 756 C CA . GLN A 1 105 ? 18.104 -25.445 36.551 1.00 35.28 105 GLN A CA 1
ATOM 757 C C . GLN A 1 105 ? 16.925 -26.379 36.258 1.00 35.28 105 GLN A C 1
ATOM 759 O O . GLN A 1 105 ? 16.281 -26.859 37.190 1.00 35.28 105 GLN A O 1
ATOM 764 N N . ARG A 1 106 ? 16.762 -26.773 34.991 1.00 34.31 106 ARG A N 1
ATOM 765 C CA . ARG A 1 106 ? 16.349 -28.131 34.594 1.00 34.31 106 ARG A CA 1
ATOM 766 C C . ARG A 1 106 ? 16.751 -28.374 33.143 1.00 34.31 106 ARG A C 1
ATOM 768 O O . ARG A 1 106 ? 16.457 -27.558 32.280 1.00 34.31 106 ARG A O 1
ATOM 775 N N . GLY A 1 107 ? 17.446 -29.480 32.894 1.00 31.75 107 GLY A N 1
ATOM 776 C CA . GLY A 1 107 ? 17.863 -29.894 31.558 1.00 31.75 107 GLY A CA 1
ATOM 777 C C . GLY A 1 107 ? 17.464 -31.341 31.293 1.00 31.75 107 GLY A C 1
ATOM 778 O O . GLY A 1 107 ? 17.656 -32.188 32.157 1.00 31.75 107 GLY A O 1
ATOM 779 N N . TYR A 1 108 ? 16.922 -31.573 30.102 1.00 32.16 108 TYR A N 1
ATOM 780 C CA . TYR A 1 108 ? 16.627 -32.842 29.428 1.00 32.16 108 TYR A CA 1
ATOM 781 C C . TYR A 1 108 ? 16.420 -32.468 27.942 1.00 32.16 108 TYR A C 1
ATOM 783 O O . TYR A 1 108 ? 15.894 -31.394 27.670 1.00 32.16 108 TYR A O 1
ATOM 791 N N . GLU A 1 109 ? 16.809 -33.239 26.928 1.00 33.09 109 GLU A N 1
ATOM 792 C CA . GLU A 1 109 ? 17.753 -34.361 26.870 1.00 33.09 109 GLU A CA 1
ATOM 793 C C . GLU A 1 109 ? 18.321 -34.438 25.433 1.00 33.09 109 GLU A C 1
ATOM 795 O O . GLU A 1 109 ? 17.798 -33.794 24.523 1.00 33.09 109 GLU A O 1
ATOM 800 N N . LYS A 1 110 ? 19.404 -35.188 25.194 1.00 33.62 110 LYS A N 1
ATOM 801 C CA . LYS A 1 110 ? 19.948 -35.356 23.833 1.00 33.62 110 LYS A CA 1
ATOM 802 C C . LYS A 1 110 ? 19.233 -36.487 23.099 1.00 33.62 110 LYS A C 1
ATOM 804 O O . LYS A 1 110 ? 19.285 -37.623 23.559 1.00 33.62 110 LYS A O 1
ATOM 809 N N . ILE A 1 111 ? 18.751 -36.224 21.885 1.00 34.84 111 ILE A N 1
ATOM 810 C CA . ILE A 1 111 ? 18.564 -37.271 20.872 1.00 34.84 111 ILE A CA 1
ATOM 811 C C . ILE A 1 111 ? 19.560 -37.025 19.740 1.00 34.84 111 ILE A C 1
ATOM 813 O O . ILE A 1 111 ? 19.490 -36.032 19.023 1.00 34.84 111 ILE A O 1
ATOM 817 N N . VAL A 1 112 ? 20.503 -37.955 19.604 1.00 32.94 112 VAL A N 1
ATOM 818 C CA . VAL A 1 112 ? 21.379 -38.099 18.441 1.00 32.94 112 VAL A CA 1
ATOM 819 C C . VAL A 1 112 ? 21.072 -39.460 17.837 1.00 32.94 112 VAL A C 1
ATOM 821 O O . VAL A 1 112 ? 21.207 -40.474 18.519 1.00 32.94 112 VAL A O 1
ATOM 824 N N . GLN A 1 113 ? 20.710 -39.490 16.558 1.00 33.25 113 GLN A N 1
ATOM 825 C CA . GLN A 1 113 ? 20.830 -40.684 15.725 1.00 33.25 113 GLN A CA 1
ATOM 826 C C . GLN A 1 113 ? 21.505 -40.305 14.406 1.00 33.25 113 GLN A C 1
ATOM 828 O O . GLN A 1 113 ? 21.457 -39.154 13.974 1.00 33.25 113 GLN A O 1
ATOM 833 N N . SER A 1 114 ? 22.217 -41.264 13.828 1.00 31.42 114 SER A N 1
ATOM 834 C CA . SER A 1 114 ? 23.180 -41.058 12.748 1.00 31.42 114 SER A CA 1
ATOM 835 C C . SER A 1 114 ? 23.035 -42.126 11.663 1.00 31.42 114 SER A C 1
ATOM 837 O O . SER A 1 114 ? 22.277 -43.082 11.819 1.00 31.42 114 SER A O 1
ATOM 839 N N . ASN A 1 115 ? 23.878 -42.014 10.629 1.00 29.36 115 ASN A N 1
ATOM 840 C CA . ASN A 1 115 ? 24.037 -42.951 9.508 1.00 29.36 115 ASN A CA 1
ATOM 841 C C . ASN A 1 115 ? 22.944 -42.763 8.418 1.00 29.36 115 ASN A C 1
ATOM 843 O O . ASN A 1 115 ? 21.811 -42.427 8.727 1.00 29.36 115 ASN A O 1
ATOM 847 N N . ALA A 1 116 ? 23.215 -42.935 7.119 1.00 30.80 116 ALA A N 1
ATOM 848 C CA . ALA A 1 116 ? 24.371 -43.588 6.505 1.00 30.80 116 ALA A CA 1
ATOM 849 C C . ALA A 1 116 ? 24.798 -42.991 5.144 1.00 30.80 116 ALA A C 1
ATOM 851 O O . ALA A 1 116 ? 23.982 -42.586 4.323 1.00 30.80 116 ALA A O 1
ATOM 852 N N . ALA A 1 117 ? 26.101 -43.079 4.889 1.00 36.88 117 ALA A N 1
ATOM 853 C CA . ALA A 1 117 ? 26.731 -43.281 3.576 1.00 36.88 117 ALA A CA 1
ATOM 854 C C . ALA A 1 117 ? 27.505 -44.637 3.681 1.00 36.88 117 ALA A C 1
ATOM 856 O O . ALA A 1 117 ? 27.583 -45.124 4.817 1.00 36.88 117 ALA A O 1
ATOM 857 N N . PRO A 1 118 ? 28.115 -45.272 2.638 1.00 50.31 118 PRO A N 1
ATOM 858 C CA . PRO A 1 118 ? 28.878 -44.620 1.557 1.00 50.31 118 PRO A CA 1
ATOM 859 C C . PRO A 1 118 ? 28.953 -45.370 0.186 1.00 50.31 118 PRO A C 1
ATOM 861 O O . PRO A 1 118 ? 28.305 -46.384 -0.042 1.00 50.31 118 PRO A O 1
ATOM 864 N N . THR A 1 119 ? 29.885 -44.917 -0.673 1.00 33.84 119 THR A N 1
ATOM 865 C CA . THR A 1 119 ? 30.563 -45.624 -1.801 1.00 33.84 119 THR A CA 1
ATOM 866 C C . THR A 1 119 ? 29.850 -45.861 -3.148 1.00 33.84 119 THR A C 1
ATOM 868 O O . THR A 1 119 ? 28.635 -45.949 -3.189 1.00 33.84 119 THR A O 1
ATOM 871 N N . ARG A 1 120 ? 30.545 -46.066 -4.296 1.00 32.25 120 ARG A N 1
ATOM 872 C CA . ARG A 1 120 ? 31.890 -45.645 -4.828 1.00 32.25 120 ARG A CA 1
ATOM 873 C C . ARG A 1 120 ? 32.127 -46.304 -6.209 1.00 32.25 120 ARG A C 1
ATOM 875 O O . ARG A 1 120 ? 31.969 -47.518 -6.274 1.00 32.25 120 ARG A O 1
ATOM 882 N N . ARG A 1 121 ? 32.621 -45.559 -7.221 1.00 31.80 121 ARG A N 1
ATOM 883 C CA . ARG A 1 121 ? 33.456 -45.946 -8.418 1.00 31.80 121 ARG A CA 1
ATOM 884 C C . ARG A 1 121 ? 33.206 -44.909 -9.542 1.00 31.80 121 ARG A C 1
ATOM 886 O O . ARG A 1 121 ? 32.051 -44.591 -9.763 1.00 31.80 121 ARG A O 1
ATOM 893 N N . THR A 1 122 ? 34.152 -44.177 -10.154 1.00 35.94 122 THR A N 1
ATOM 894 C CA . THR A 1 122 ? 35.473 -44.422 -10.805 1.00 35.94 122 THR A CA 1
ATOM 895 C C . THR A 1 122 ? 35.415 -44.865 -12.276 1.00 35.94 122 THR A C 1
ATOM 897 O O . THR A 1 122 ? 35.219 -46.052 -12.520 1.00 35.94 122 THR A O 1
ATOM 900 N N . SER A 1 123 ? 35.772 -43.964 -13.207 1.00 34.09 123 SER A N 1
ATOM 901 C CA . SER A 1 123 ? 36.679 -44.248 -14.347 1.00 34.09 123 SER A CA 1
ATOM 902 C C . SER A 1 123 ? 36.976 -42.999 -15.202 1.00 34.09 123 SER A C 1
ATOM 904 O O . SER A 1 123 ? 36.073 -42.461 -15.836 1.00 34.09 123 SER A O 1
ATOM 906 N N . SER A 1 124 ? 38.248 -42.598 -15.288 1.00 33.22 124 SER A N 1
ATOM 907 C CA . SER A 1 124 ? 38.819 -41.913 -16.471 1.00 33.22 124 SER A CA 1
ATOM 908 C C . SER A 1 124 ? 39.332 -42.994 -17.456 1.00 33.22 124 SER A C 1
ATOM 910 O O . SER A 1 124 ? 39.448 -44.146 -17.020 1.00 33.22 124 SER A O 1
ATOM 912 N N . PRO A 1 125 ? 39.653 -42.700 -18.739 1.00 51.28 125 PRO A N 1
ATOM 913 C CA . PRO A 1 125 ? 40.905 -41.985 -19.060 1.00 51.28 125 PRO A CA 1
ATOM 914 C C . PRO A 1 125 ? 40.870 -41.060 -20.309 1.00 51.28 125 PRO A C 1
ATOM 916 O O . PRO A 1 125 ? 39.985 -41.147 -21.151 1.00 51.28 125 PRO A O 1
ATOM 919 N N . ALA A 1 126 ? 41.903 -40.220 -20.455 1.00 37.53 126 ALA A N 1
ATOM 920 C CA . ALA A 1 126 ? 42.318 -39.608 -21.732 1.00 37.53 126 ALA A CA 1
ATOM 921 C C . ALA A 1 126 ? 43.419 -40.472 -22.403 1.00 37.53 126 ALA A C 1
ATOM 923 O O . ALA A 1 126 ? 43.881 -41.428 -21.769 1.00 37.53 126 ALA A O 1
ATOM 924 N N . PRO A 1 127 ? 43.889 -40.174 -23.639 1.00 55.06 127 PRO A N 1
ATOM 925 C CA . PRO A 1 127 ? 45.104 -39.334 -23.741 1.00 55.06 127 PRO A CA 1
ATOM 926 C C . PRO A 1 127 ? 45.307 -38.544 -25.069 1.00 55.06 127 PRO A C 1
ATOM 928 O O . PRO A 1 127 ? 44.565 -38.718 -26.029 1.00 55.06 127 PRO A O 1
ATOM 931 N N . ARG A 1 128 ? 46.449 -37.822 -25.130 1.00 33.34 128 ARG A N 1
ATOM 932 C CA . ARG A 1 128 ? 47.153 -37.197 -26.288 1.00 33.34 128 ARG A CA 1
ATOM 933 C C . ARG A 1 128 ? 46.735 -35.774 -26.719 1.00 33.34 128 ARG A C 1
ATOM 935 O O . ARG A 1 128 ? 45.561 -35.456 -26.665 1.00 33.34 128 ARG A O 1
ATOM 942 N N . SER A 1 129 ? 47.619 -34.930 -27.287 1.00 32.25 129 SER A N 1
ATOM 943 C CA . SER A 1 129 ? 49.020 -34.525 -26.950 1.00 32.25 129 SER A CA 1
ATOM 944 C C . SER A 1 129 ? 49.589 -33.569 -28.026 1.00 32.25 129 SER A C 1
ATOM 946 O O . SER A 1 129 ? 49.185 -33.674 -29.177 1.00 32.25 129 SER A O 1
ATOM 948 N N . THR A 1 130 ? 50.640 -32.802 -27.681 1.00 34.59 130 THR A N 1
ATOM 949 C CA . THR A 1 130 ? 51.418 -31.817 -28.494 1.00 34.59 130 THR A CA 1
ATOM 950 C C . THR A 1 130 ? 50.809 -30.400 -28.576 1.00 34.59 130 THR A C 1
ATOM 952 O O . THR A 1 130 ? 49.620 -30.273 -28.822 1.00 34.59 130 THR A O 1
ATOM 955 N N . GLY A 1 131 ? 51.564 -29.312 -28.339 1.00 30.42 131 GLY A N 1
ATOM 956 C CA . GLY A 1 131 ? 52.933 -29.257 -27.797 1.00 30.42 131 GLY A CA 1
ATOM 957 C C . GLY A 1 131 ? 53.505 -27.848 -27.518 1.00 30.42 131 GLY A C 1
ATOM 958 O O . GLY A 1 131 ? 53.236 -26.916 -28.256 1.00 30.42 131 GLY A O 1
ATOM 959 N N . SER A 1 132 ? 54.315 -27.759 -26.451 1.00 34.78 132 SER A N 1
ATOM 960 C CA . SER A 1 132 ? 55.552 -26.962 -26.244 1.00 34.78 132 SER A CA 1
ATOM 961 C C . SER A 1 132 ? 55.768 -25.591 -26.928 1.00 34.78 132 SER A C 1
ATOM 963 O O . SER A 1 132 ? 55.864 -25.538 -28.149 1.00 34.78 132 SER A O 1
ATOM 965 N N . VAL A 1 133 ? 56.110 -24.550 -26.140 1.00 37.78 133 VAL A N 1
ATOM 966 C CA . VAL A 1 133 ? 57.466 -23.921 -26.066 1.00 37.78 133 VAL A CA 1
ATOM 967 C C . VAL A 1 133 ? 57.540 -22.869 -24.918 1.00 37.78 133 VAL A C 1
ATOM 969 O O . VAL A 1 133 ? 56.517 -22.488 -24.361 1.00 37.78 133 VAL A O 1
ATOM 972 N N . ALA A 1 134 ? 58.765 -22.504 -24.499 1.00 33.44 134 ALA A N 1
ATOM 973 C CA . ALA A 1 134 ? 59.176 -21.643 -23.364 1.00 33.44 134 ALA A CA 1
ATOM 974 C C . ALA A 1 134 ? 58.553 -20.219 -23.294 1.00 33.44 134 ALA A C 1
ATOM 976 O O . ALA A 1 134 ? 58.007 -19.741 -24.278 1.00 33.44 134 ALA A O 1
ATOM 977 N N . GLY A 1 135 ? 58.655 -19.450 -22.192 1.00 31.84 135 GLY A N 1
ATOM 978 C CA . GLY A 1 135 ? 59.379 -19.603 -20.904 1.00 31.84 135 GLY A CA 1
ATOM 979 C C . GLY A 1 135 ? 58.879 -18.560 -19.868 1.00 31.84 135 GLY A C 1
ATOM 980 O O . GLY A 1 135 ? 57.823 -17.983 -20.072 1.00 31.84 135 GLY A O 1
ATOM 981 N N . GLY A 1 136 ? 59.527 -18.222 -18.741 1.00 32.19 136 GLY A N 1
ATOM 982 C CA . GLY A 1 136 ? 60.811 -18.658 -18.171 1.00 32.19 136 GLY A CA 1
ATOM 983 C C . GLY A 1 136 ? 61.573 -17.512 -17.462 1.00 32.19 136 GLY A C 1
ATOM 984 O O . GLY A 1 136 ? 62.576 -17.058 -18.001 1.00 32.19 136 GLY A O 1
ATOM 985 N N . GLY A 1 137 ? 61.136 -17.028 -16.280 1.00 31.86 137 GLY A N 1
ATOM 986 C CA . GLY A 1 137 ? 61.679 -15.770 -15.708 1.00 31.86 137 GLY A CA 1
ATOM 987 C C . GLY A 1 137 ? 61.471 -15.467 -14.207 1.00 31.86 137 GLY A C 1
ATOM 988 O O . GLY A 1 137 ? 60.771 -14.525 -13.878 1.00 31.86 137 GLY A O 1
ATOM 989 N N . ARG A 1 138 ? 62.136 -16.232 -13.324 1.00 33.81 138 ARG A N 1
ATOM 990 C CA . ARG A 1 138 ? 62.608 -15.904 -11.942 1.00 33.81 138 ARG A CA 1
ATOM 991 C C . ARG A 1 138 ? 61.756 -15.039 -10.976 1.00 33.81 138 ARG A C 1
ATOM 993 O O . ARG A 1 138 ? 61.591 -13.839 -11.141 1.00 33.81 138 ARG A O 1
ATOM 1000 N N . SER A 1 139 ? 61.450 -15.639 -9.825 1.00 35.88 139 SER A N 1
ATOM 1001 C CA . SER A 1 139 ? 61.012 -15.013 -8.563 1.00 35.88 139 SER A CA 1
ATOM 1002 C C . SER A 1 139 ? 62.148 -14.396 -7.726 1.00 35.88 139 SER A C 1
ATOM 1004 O O . SER A 1 139 ? 63.256 -14.932 -7.750 1.00 35.88 139 SER A O 1
ATOM 1006 N N . TYR A 1 140 ? 61.827 -13.436 -6.846 1.00 32.69 140 TYR A N 1
ATOM 1007 C CA . TYR A 1 140 ? 62.510 -13.215 -5.554 1.00 32.69 140 TYR A CA 1
ATOM 1008 C C . TYR A 1 140 ? 61.542 -12.655 -4.490 1.00 32.69 140 TYR A C 1
ATOM 1010 O O . TYR A 1 140 ? 60.593 -11.950 -4.822 1.00 32.69 140 TYR A O 1
ATOM 1018 N N . SER A 1 141 ? 61.791 -12.985 -3.219 1.00 35.81 141 SER A N 1
ATOM 1019 C CA . SER A 1 141 ? 61.206 -12.364 -2.014 1.00 35.81 141 SER A CA 1
ATOM 1020 C C . SER A 1 141 ? 62.027 -11.103 -1.616 1.00 35.81 141 SER A C 1
ATOM 1022 O O . SER A 1 141 ? 63.049 -10.838 -2.244 1.00 35.81 141 SER A O 1
ATOM 1024 N N . SER A 1 142 ? 61.707 -10.266 -0.616 1.00 33.06 142 SER A N 1
ATOM 1025 C CA . SER A 1 142 ? 61.039 -10.527 0.674 1.00 33.06 142 SER A CA 1
ATOM 1026 C C . SER A 1 142 ? 60.521 -9.239 1.347 1.00 33.06 142 SER A C 1
ATOM 1028 O O . SER A 1 142 ? 61.020 -8.154 1.067 1.00 33.06 142 SER A O 1
ATOM 1030 N N . ASP A 1 143 ? 59.601 -9.404 2.299 1.00 35.72 143 ASP A N 1
ATOM 1031 C CA . ASP A 1 143 ? 59.268 -8.471 3.400 1.00 35.72 143 ASP A CA 1
ATOM 1032 C C . ASP A 1 143 ? 60.375 -8.444 4.494 1.00 35.72 143 ASP A C 1
ATOM 1034 O O . ASP A 1 143 ? 61.272 -9.296 4.428 1.00 35.72 143 ASP A O 1
ATOM 1038 N N . PRO A 1 144 ? 60.298 -7.631 5.583 1.00 59.72 144 PRO A N 1
ATOM 1039 C CA . PRO A 1 144 ? 59.491 -6.414 5.836 1.00 59.72 144 PRO A CA 1
ATOM 1040 C C . PRO A 1 144 ? 60.302 -5.237 6.464 1.00 59.72 144 PRO A C 1
ATOM 1042 O O . PRO A 1 144 ? 61.435 -5.441 6.894 1.00 59.72 144 PRO A O 1
ATOM 1045 N N . ALA A 1 145 ? 59.698 -4.037 6.619 1.00 32.28 145 ALA A N 1
ATOM 1046 C CA . ALA A 1 145 ? 59.802 -3.132 7.802 1.00 32.28 145 ALA A CA 1
ATOM 1047 C C . ALA A 1 145 ? 59.306 -1.683 7.538 1.00 32.28 145 ALA A C 1
ATOM 1049 O O . ALA A 1 145 ? 59.391 -1.167 6.429 1.00 32.28 145 ALA A O 1
ATOM 1050 N N . GLY A 1 146 ? 58.884 -0.990 8.605 1.00 29.39 146 GLY A N 1
ATOM 1051 C CA . GLY A 1 146 ? 58.866 0.483 8.729 1.00 29.39 146 GLY A CA 1
ATOM 1052 C C . GLY A 1 146 ? 59.489 0.883 10.083 1.00 29.39 146 GLY A C 1
ATOM 1053 O O . GLY A 1 146 ? 60.132 0.022 10.689 1.00 29.39 146 GLY A O 1
ATOM 1054 N N . PRO A 1 147 ? 59.262 2.091 10.649 1.00 59.69 147 PRO A N 1
ATOM 1055 C CA . PRO A 1 147 ? 58.626 3.311 10.113 1.00 59.69 147 PRO A CA 1
ATOM 1056 C C . PRO A 1 147 ? 59.557 4.554 10.209 1.00 59.69 147 PRO A C 1
ATOM 1058 O O . PRO A 1 147 ? 60.669 4.413 10.705 1.00 59.69 147 PRO A O 1
ATOM 1061 N N . THR A 1 148 ? 59.116 5.774 9.827 1.00 32.03 148 THR A N 1
ATOM 1062 C CA . THR A 1 148 ? 59.203 7.044 10.631 1.00 32.03 148 THR A CA 1
ATOM 1063 C C . THR A 1 148 ? 58.853 8.343 9.856 1.00 32.03 148 THR A C 1
ATOM 1065 O O . THR A 1 148 ? 59.088 8.458 8.661 1.00 32.03 148 THR A O 1
ATOM 1068 N N . SER A 1 149 ? 58.323 9.324 10.611 1.00 30.31 149 SER A N 1
ATOM 1069 C CA . SER A 1 149 ? 58.449 10.804 10.509 1.00 30.31 149 SER A CA 1
ATOM 1070 C C . SER A 1 149 ? 58.142 11.616 9.225 1.00 30.31 149 SER A C 1
ATOM 1072 O O . SER A 1 149 ? 58.815 11.511 8.206 1.00 30.31 149 SER A O 1
ATOM 1074 N N . LEU A 1 150 ? 57.243 12.600 9.406 1.00 37.78 150 LEU A N 1
ATOM 1075 C CA . LEU A 1 150 ? 57.149 13.888 8.681 1.00 37.78 150 LEU A CA 1
ATOM 1076 C C . LEU A 1 150 ? 58.414 14.762 8.908 1.00 37.78 150 LEU A C 1
ATOM 1078 O O . LEU A 1 150 ? 59.212 14.437 9.792 1.00 37.78 150 LEU A O 1
ATOM 1082 N N . PRO A 1 151 ? 58.569 15.921 8.225 1.00 51.97 151 PRO A N 1
ATOM 1083 C CA . PRO A 1 151 ? 58.138 17.160 8.906 1.00 51.97 151 PRO A CA 1
ATOM 1084 C C . PRO A 1 151 ? 57.638 18.333 8.017 1.00 51.97 151 PRO A C 1
ATOM 1086 O O . PRO A 1 151 ? 58.160 18.570 6.935 1.00 51.97 151 PRO A O 1
ATOM 1089 N N . ASN A 1 152 ? 56.784 19.176 8.625 1.00 34.69 152 ASN A N 1
ATOM 1090 C CA . ASN A 1 152 ? 56.728 20.653 8.497 1.00 34.69 152 ASN A CA 1
ATOM 1091 C C . ASN A 1 152 ? 56.243 21.341 7.188 1.00 34.69 152 ASN A C 1
ATOM 1093 O O . ASN A 1 152 ? 56.462 20.843 6.094 1.00 34.69 152 ASN A O 1
ATOM 1097 N N . ALA A 1 153 ? 55.642 22.549 7.228 1.00 33.50 153 ALA A N 1
ATOM 1098 C CA . ALA A 1 153 ? 55.049 23.339 8.339 1.00 33.50 153 ALA A CA 1
ATOM 1099 C C . ALA A 1 153 ? 54.276 24.590 7.817 1.00 33.50 153 ALA A C 1
ATOM 1101 O O . ALA A 1 153 ? 54.267 24.848 6.619 1.00 33.50 153 ALA A O 1
ATOM 1102 N N . ILE A 1 154 ? 53.780 25.414 8.767 1.00 32.47 154 ILE A N 1
ATOM 1103 C CA . ILE A 1 154 ? 53.263 26.804 8.643 1.00 32.47 154 ILE A CA 1
ATOM 1104 C C . ILE A 1 154 ? 51.813 26.877 8.109 1.00 32.47 154 ILE A C 1
ATOM 1106 O O . ILE A 1 154 ? 51.493 26.231 7.123 1.00 32.47 154 ILE A O 1
ATOM 1110 N N . GLY A 1 155 ? 50.868 27.638 8.687 1.00 30.20 155 GLY A N 1
ATOM 1111 C CA . GLY A 1 155 ? 50.858 28.544 9.861 1.00 30.20 155 GLY A CA 1
ATOM 1112 C C . GLY A 1 155 ? 49.890 29.730 9.617 1.00 30.20 155 GLY A C 1
ATOM 1113 O O . GLY A 1 155 ? 49.637 30.037 8.460 1.00 30.20 155 GLY A O 1
ATOM 1114 N N . TRP A 1 156 ? 49.296 30.440 10.590 1.00 27.78 156 TRP A N 1
ATOM 1115 C CA . TRP A 1 156 ? 49.423 30.461 12.061 1.00 27.78 156 TRP A CA 1
ATOM 1116 C C . TRP A 1 156 ? 48.185 31.132 12.727 1.00 27.78 156 TRP A C 1
ATOM 1118 O O . TRP A 1 156 ? 47.680 32.105 12.187 1.00 27.78 156 TRP A O 1
ATOM 1128 N N . SER A 1 157 ? 47.828 30.661 13.935 1.00 30.62 157 SER A N 1
ATOM 1129 C CA . SER A 1 157 ? 47.394 31.373 15.176 1.00 30.62 157 SER A CA 1
ATOM 1130 C C . SER A 1 157 ? 46.275 32.467 15.248 1.00 30.62 157 SER A C 1
ATOM 1132 O O . SER A 1 157 ? 46.027 33.157 14.267 1.00 30.62 157 SER A O 1
ATOM 1134 N N . PRO A 1 158 ? 45.626 32.684 16.433 1.00 58.03 158 PRO A N 1
ATOM 1135 C CA . PRO A 1 158 ? 44.484 33.604 16.639 1.00 58.03 158 PRO A CA 1
ATOM 1136 C C . PRO A 1 158 ? 44.739 34.722 17.710 1.00 58.03 158 PRO A C 1
ATOM 1138 O O . PRO A 1 158 ? 45.866 35.201 17.807 1.00 58.03 158 PRO A O 1
ATOM 1141 N N . PHE A 1 159 ? 43.712 35.056 18.531 1.00 35.88 159 PHE A N 1
ATOM 1142 C CA . PHE A 1 159 ? 43.551 36.120 19.571 1.00 35.88 159 PHE A CA 1
ATOM 1143 C C . PHE A 1 159 ? 42.965 37.467 19.046 1.00 35.88 159 PHE A C 1
ATOM 1145 O O . PHE A 1 159 ? 43.159 37.789 17.879 1.00 35.88 159 PHE A O 1
ATOM 1152 N N . ASP A 1 160 ? 42.185 38.275 19.799 1.00 30.80 160 ASP A N 1
ATOM 1153 C CA . ASP A 1 160 ? 41.810 38.231 21.238 1.00 30.80 160 ASP A CA 1
ATOM 1154 C C . ASP A 1 160 ? 40.410 38.856 21.587 1.00 30.80 160 ASP A C 1
ATOM 1156 O O . ASP A 1 160 ? 39.652 39.260 20.707 1.00 30.80 160 ASP A O 1
ATOM 1160 N N . PHE A 1 161 ? 40.080 38.915 22.890 1.00 33.91 161 PHE A N 1
ATOM 1161 C CA . PH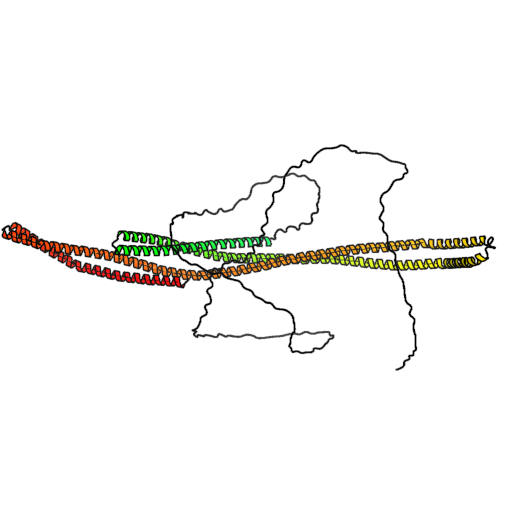E A 1 161 ? 38.888 39.453 23.595 1.00 33.91 161 PHE A CA 1
ATOM 1162 C C . PHE A 1 161 ? 38.475 40.929 23.319 1.00 33.91 161 PHE A C 1
ATOM 1164 O O . PHE A 1 161 ? 39.332 41.758 23.029 1.00 33.91 161 PHE A O 1
ATOM 1171 N N . ILE A 1 162 ? 37.202 41.298 23.627 1.00 33.97 162 ILE A N 1
ATOM 1172 C CA . ILE A 1 162 ? 36.821 42.255 24.721 1.00 33.97 162 ILE A CA 1
ATOM 1173 C C . ILE A 1 162 ? 35.284 42.497 24.901 1.00 33.97 162 ILE A C 1
ATOM 1175 O O . ILE A 1 162 ? 34.559 42.770 23.955 1.00 33.97 162 ILE A O 1
ATOM 1179 N N . ASN A 1 163 ? 34.840 42.426 26.171 1.00 32.97 163 ASN A N 1
ATOM 1180 C CA . ASN A 1 163 ? 33.671 42.988 26.907 1.00 32.97 163 ASN A CA 1
ATOM 1181 C C . ASN A 1 163 ? 32.343 43.486 26.264 1.00 32.97 163 ASN A C 1
ATOM 1183 O O . ASN A 1 163 ? 32.326 44.421 25.472 1.00 32.97 163 ASN A O 1
ATOM 1187 N N . GLY A 1 164 ? 31.232 43.117 26.939 1.00 28.62 164 GLY A N 1
ATOM 1188 C CA . GLY A 1 164 ? 30.130 44.037 27.321 1.00 28.62 164 GLY A CA 1
ATOM 1189 C C . GLY A 1 164 ? 28.705 43.660 26.853 1.00 28.62 164 GLY A C 1
ATOM 1190 O O . GLY A 1 164 ? 28.518 43.315 25.698 1.00 28.62 164 GLY A O 1
ATOM 1191 N N . GLY A 1 165 ? 27.636 43.731 27.666 1.00 28.38 165 GLY A N 1
ATOM 1192 C CA . GLY A 1 165 ? 27.558 43.902 29.127 1.00 28.38 165 GLY A CA 1
ATOM 1193 C C . GLY A 1 165 ? 26.166 44.323 29.662 1.00 28.38 165 GLY A C 1
ATOM 1194 O O . GLY A 1 165 ? 25.584 45.279 29.166 1.00 28.38 165 GLY A O 1
ATOM 1195 N N . GLY A 1 166 ? 25.696 43.681 30.746 1.00 28.70 166 GLY A N 1
ATOM 1196 C CA . GLY A 1 166 ? 24.687 44.217 31.687 1.00 28.70 166 GLY A CA 1
ATOM 1197 C C . GLY A 1 166 ? 23.199 43.846 31.496 1.00 28.70 166 GLY A C 1
ATOM 1198 O O . GLY A 1 166 ? 22.663 43.929 30.400 1.00 28.70 166 GLY A O 1
ATOM 1199 N N . GLY A 1 167 ? 22.478 43.600 32.611 1.00 29.27 167 GLY A N 1
ATOM 1200 C CA . GLY A 1 167 ? 21.255 44.412 32.775 1.00 29.27 167 GLY A CA 1
ATOM 1201 C C . GLY A 1 167 ? 19.944 43.936 33.432 1.00 29.27 167 GLY A C 1
ATOM 1202 O O . GLY A 1 167 ? 19.007 44.705 33.340 1.00 29.27 167 GLY A O 1
ATOM 1203 N N . SER A 1 168 ? 19.846 42.834 34.191 1.00 34.97 168 SER A N 1
ATOM 1204 C CA . SER A 1 168 ? 18.903 42.716 35.351 1.00 34.97 168 SER A CA 1
ATOM 1205 C C . SER A 1 168 ? 17.345 42.874 35.237 1.00 34.97 168 SER A C 1
ATOM 1207 O O . SER A 1 168 ? 16.830 43.963 35.025 1.00 34.97 168 SER A O 1
ATOM 1209 N N . LYS A 1 169 ? 16.645 41.862 35.806 1.00 35.03 169 LYS A N 1
ATOM 1210 C CA . LYS A 1 169 ? 15.555 41.929 36.843 1.00 35.03 169 LYS A CA 1
ATOM 1211 C C . LYS A 1 169 ? 14.038 41.946 36.492 1.00 35.03 169 LYS A C 1
ATOM 1213 O O . LYS A 1 169 ? 13.509 42.959 36.059 1.00 35.03 169 LYS A O 1
ATOM 1218 N N . LYS A 1 170 ? 13.356 40.947 37.103 1.00 35.53 170 LYS A N 1
ATOM 1219 C CA . LYS A 1 170 ? 11.993 40.950 37.728 1.00 35.53 170 LYS A CA 1
ATOM 1220 C C . LYS A 1 170 ? 10.769 40.960 36.767 1.00 35.53 170 LYS A C 1
ATOM 1222 O O . LYS A 1 170 ? 10.919 41.330 35.617 1.00 35.53 170 LYS A O 1
ATOM 1227 N N . GLN A 1 171 ? 9.554 40.518 37.154 1.00 34.06 171 GLN A N 1
ATOM 1228 C CA . GLN A 1 171 ? 9.013 40.097 38.473 1.00 34.06 171 GLN A CA 1
ATOM 1229 C C . GLN A 1 171 ? 7.939 38.968 38.380 1.00 34.06 171 GLN A C 1
ATOM 1231 O O . GLN A 1 171 ? 7.540 38.576 37.290 1.00 34.06 171 GLN A O 1
ATOM 1236 N N . GLN A 1 172 ? 7.470 38.459 39.533 1.00 31.47 172 GLN A N 1
ATOM 1237 C CA . GLN A 1 172 ? 6.280 37.584 39.724 1.00 31.47 172 GLN A CA 1
ATOM 1238 C C . GLN A 1 172 ? 4.953 38.388 39.500 1.00 31.47 172 GLN A C 1
ATOM 1240 O O . GLN A 1 172 ? 5.044 39.603 39.349 1.00 31.47 172 GLN A O 1
ATOM 1245 N N . HIS A 1 173 ? 3.705 37.867 39.485 1.00 30.30 173 HIS A N 1
ATOM 1246 C CA . HIS A 1 173 ? 3.090 36.787 40.291 1.00 30.30 173 HIS A CA 1
ATOM 1247 C C . HIS A 1 173 ? 1.688 36.321 39.771 1.00 30.30 173 HIS A C 1
ATOM 1249 O O . HIS A 1 173 ? 0.915 37.143 39.306 1.00 30.30 173 HIS A O 1
ATOM 1255 N N . GLN A 1 174 ? 1.370 35.023 39.944 1.00 32.28 174 GLN A N 1
ATOM 1256 C CA . GLN A 1 174 ? 0.111 34.383 40.441 1.00 32.28 174 GLN A CA 1
ATOM 1257 C C . GLN A 1 174 ? -1.345 34.855 40.110 1.00 32.28 174 GLN A C 1
ATOM 1259 O O . GLN A 1 174 ? -1.731 35.960 40.461 1.00 32.28 174 GLN A O 1
ATOM 1264 N N . GLN A 1 175 ? -2.189 33.847 39.769 1.00 30.75 175 GLN A N 1
ATOM 1265 C CA . GLN A 1 175 ? -3.631 33.644 40.132 1.00 30.75 175 GLN A CA 1
ATOM 1266 C C . GLN A 1 175 ? -4.693 34.616 39.512 1.00 30.75 175 GLN A C 1
ATOM 1268 O O . GLN A 1 175 ? -4.319 35.659 38.997 1.00 30.75 175 GLN A O 1
ATOM 1273 N N . ARG A 1 176 ? -6.024 34.350 39.447 1.00 26.91 176 ARG A N 1
ATOM 1274 C CA . ARG A 1 176 ? -6.915 33.305 40.034 1.00 26.91 176 ARG A CA 1
ATOM 1275 C C . ARG A 1 176 ? -8.257 33.110 39.244 1.00 26.91 176 ARG A C 1
ATOM 1277 O O . ARG A 1 176 ? -8.791 34.085 38.739 1.00 26.91 176 ARG A O 1
ATOM 1284 N N . SER A 1 177 ? -8.812 31.886 39.258 1.00 31.84 177 SER A N 1
ATOM 1285 C CA . SER A 1 177 ? -10.251 31.458 39.273 1.00 31.84 177 SER A CA 1
ATOM 1286 C C . SER A 1 177 ? -11.386 32.061 38.387 1.00 31.84 177 SER A C 1
ATOM 1288 O O . SER A 1 177 ? -11.878 33.143 38.690 1.00 31.84 177 SER A O 1
ATOM 1290 N N . GLU A 1 178 ? -11.956 31.190 37.527 1.00 29.61 178 GLU A N 1
ATOM 1291 C CA . GLU A 1 178 ? -13.409 30.848 37.363 1.00 29.61 178 GLU A CA 1
ATOM 1292 C C . GLU A 1 178 ? -14.447 31.914 36.851 1.00 29.61 178 GLU A C 1
ATOM 1294 O O . GLU A 1 178 ? -14.042 32.995 36.432 1.00 29.61 178 GLU A O 1
ATOM 1299 N N . PRO A 1 179 ? -15.768 31.602 36.705 1.00 56.66 179 PRO A N 1
ATOM 1300 C CA . PRO A 1 179 ? -16.325 30.882 35.534 1.00 56.66 179 PRO A CA 1
ATOM 1301 C C . PRO A 1 179 ? -17.635 31.510 34.964 1.00 56.66 179 PRO A C 1
ATOM 1303 O O . PRO A 1 179 ? -18.159 32.447 35.559 1.00 56.66 179 PRO A O 1
ATOM 1306 N N . LEU A 1 180 ? -18.235 30.953 33.885 1.00 32.97 180 LEU A N 1
ATOM 1307 C CA . LEU A 1 180 ? -19.711 30.931 33.667 1.00 32.97 180 LEU A CA 1
ATOM 1308 C C . LEU A 1 180 ? -20.198 30.144 32.416 1.00 32.97 180 LEU A C 1
ATOM 1310 O O . LEU A 1 180 ? -19.565 30.168 31.369 1.00 32.97 180 LEU A O 1
ATOM 1314 N N . ALA A 1 181 ? -21.395 29.552 32.554 1.00 31.88 181 ALA A N 1
ATOM 1315 C CA . ALA A 1 181 ? -22.436 29.263 31.544 1.00 31.88 181 ALA A CA 1
ATOM 1316 C C . ALA A 1 181 ? -22.144 28.429 30.262 1.00 31.88 181 ALA A C 1
ATOM 1318 O O . ALA A 1 181 ? -21.703 28.935 29.234 1.00 31.88 181 ALA A O 1
ATOM 1319 N N . SER A 1 182 ? -22.648 27.186 30.269 1.00 34.31 182 SER A N 1
ATOM 1320 C CA . SER A 1 182 ? -23.417 26.599 29.141 1.00 34.31 182 SER A CA 1
ATOM 1321 C C . SER A 1 182 ? -24.894 27.090 29.225 1.00 34.31 182 SER A C 1
ATOM 1323 O O . SER A 1 182 ? -25.217 27.657 30.275 1.00 34.31 182 SER A O 1
ATOM 1325 N N . PRO A 1 183 ? -25.812 26.928 28.230 1.00 47.12 183 PRO A N 1
ATOM 1326 C CA . PRO A 1 183 ? -26.027 25.716 27.414 1.00 47.12 183 PRO A CA 1
ATOM 1327 C C . PRO A 1 183 ? -26.297 25.932 25.900 1.00 47.12 183 PRO A C 1
ATOM 1329 O O . PRO A 1 183 ? -26.538 27.045 25.441 1.00 47.12 183 PRO A O 1
ATOM 1332 N N . GLY A 1 184 ? -26.357 24.837 25.125 1.00 29.78 184 GLY A N 1
ATOM 1333 C CA . GLY A 1 184 ? -26.803 24.853 23.720 1.00 29.78 184 GLY A CA 1
ATOM 1334 C C . GLY A 1 184 ? -27.018 23.455 23.120 1.00 29.78 184 GLY A C 1
ATOM 1335 O O . GLY A 1 184 ? -26.070 22.823 22.669 1.00 29.78 184 GLY A O 1
ATOM 1336 N N . SER A 1 185 ? -28.262 22.962 23.116 1.00 39.03 185 SER A N 1
ATOM 1337 C CA . SER A 1 185 ? -28.626 21.641 22.566 1.00 39.03 185 SER A CA 1
ATOM 1338 C C . SER A 1 185 ? -28.631 21.624 21.031 1.00 39.03 185 SER A C 1
ATOM 1340 O O . SER A 1 185 ? -29.271 22.478 20.418 1.00 39.03 185 SER A O 1
ATOM 1342 N N . ALA A 1 186 ? -27.975 20.629 20.416 1.00 34.44 186 ALA A N 1
ATOM 1343 C CA . ALA A 1 186 ? -27.958 20.434 18.962 1.00 34.44 186 ALA A CA 1
ATOM 1344 C C . ALA A 1 186 ? -27.719 18.962 18.536 1.00 34.44 186 ALA A C 1
ATOM 1346 O O . ALA A 1 186 ? -26.787 18.669 17.792 1.00 34.44 186 ALA A O 1
ATOM 1347 N N . PHE A 1 187 ? -28.567 18.024 18.978 1.00 35.41 187 PHE A N 1
ATOM 1348 C CA . PHE A 1 187 ? -28.568 16.634 18.482 1.00 35.41 187 PHE A CA 1
ATOM 1349 C C . PHE A 1 187 ? -29.913 16.272 17.837 1.00 35.41 187 PHE A C 1
ATOM 1351 O O . PHE A 1 187 ? -30.878 15.958 18.527 1.00 35.41 187 PHE A O 1
ATOM 1358 N N . SER A 1 188 ? -29.984 16.330 16.503 1.00 37.91 188 SER A N 1
ATOM 1359 C CA . SER A 1 188 ? -31.100 15.777 15.714 1.00 37.91 188 SER A CA 1
ATOM 1360 C C . SER A 1 188 ? -30.748 15.656 14.223 1.00 37.91 188 SER A C 1
ATOM 1362 O O . SER A 1 188 ? -31.138 16.480 13.406 1.00 37.91 188 SER A O 1
ATOM 1364 N N . PHE A 1 189 ? -30.033 14.590 13.856 1.00 35.66 189 PHE A N 1
ATOM 1365 C CA . PHE A 1 189 ? -29.977 14.111 12.470 1.00 35.66 189 PHE A CA 1
ATOM 1366 C C . PHE A 1 189 ? -30.189 12.596 12.453 1.00 35.66 189 PHE A C 1
ATOM 1368 O O . PHE A 1 189 ? -29.317 11.825 12.845 1.00 35.66 189 PHE A O 1
ATOM 1375 N N . ILE A 1 190 ? -31.385 12.188 12.027 1.00 36.81 190 ILE A N 1
ATOM 1376 C CA . ILE A 1 190 ? -31.717 10.802 11.694 1.00 36.81 190 ILE A CA 1
ATOM 1377 C C . ILE A 1 190 ? -31.560 10.694 10.181 1.00 36.81 190 ILE A C 1
ATOM 1379 O O . ILE A 1 190 ? -32.388 11.220 9.441 1.00 36.81 190 ILE A O 1
ATOM 1383 N N . GLU A 1 191 ? -30.496 10.042 9.723 1.00 36.66 191 GLU A N 1
ATOM 1384 C CA . GLU A 1 191 ? -30.226 9.863 8.296 1.00 36.66 191 GLU A CA 1
ATOM 1385 C C . GLU A 1 191 ? -30.522 8.411 7.898 1.00 36.66 191 GLU A C 1
ATOM 1387 O O . GLU A 1 191 ? -29.761 7.486 8.180 1.00 36.66 191 GLU A O 1
ATOM 1392 N N . THR A 1 192 ? -31.695 8.198 7.299 1.00 40.88 192 THR A N 1
ATOM 1393 C CA . THR A 1 192 ? -32.138 6.888 6.802 1.00 40.88 192 THR A CA 1
ATOM 1394 C C . THR A 1 192 ? -31.463 6.551 5.469 1.00 40.88 192 THR A C 1
ATOM 1396 O O . THR A 1 192 ? -31.415 7.422 4.597 1.00 40.88 192 THR A O 1
ATOM 1399 N N . PRO A 1 193 ? -31.012 5.304 5.242 1.00 43.19 193 PRO A N 1
ATOM 1400 C CA . PRO A 1 193 ? -30.312 4.938 4.013 1.00 43.19 193 PRO A CA 1
ATOM 1401 C C . PRO A 1 193 ? -31.244 4.934 2.791 1.00 43.19 193 PRO A C 1
ATOM 1403 O O . PRO A 1 193 ? -32.323 4.340 2.825 1.00 43.19 193 PRO A O 1
ATOM 1406 N N . GLN A 1 194 ? -30.796 5.529 1.680 1.00 37.06 194 GLN A N 1
ATOM 1407 C CA . GLN A 1 194 ? -31.385 5.294 0.356 1.00 37.06 194 GLN A CA 1
ATOM 1408 C C . GLN A 1 194 ? -30.697 4.117 -0.366 1.00 37.06 194 GLN A C 1
ATOM 1410 O O . GLN A 1 194 ? -29.511 3.866 -0.140 1.00 37.06 194 GLN A O 1
ATOM 1415 N N . PRO A 1 195 ? -31.427 3.375 -1.222 1.00 43.88 195 PRO A N 1
ATOM 1416 C CA . PRO A 1 195 ? -30.917 2.179 -1.887 1.00 43.88 195 PRO A CA 1
ATOM 1417 C C . PRO A 1 195 ? -30.011 2.488 -3.089 1.00 43.88 195 PRO A C 1
ATOM 1419 O O . PRO A 1 195 ? -30.042 3.570 -3.672 1.00 43.88 195 PRO A O 1
ATOM 1422 N N . GLN A 1 196 ? -29.229 1.485 -3.489 1.00 37.78 196 GLN A N 1
ATOM 1423 C CA . GLN A 1 196 ? -28.348 1.537 -4.656 1.00 37.78 196 GLN A CA 1
ATOM 1424 C C . GLN A 1 196 ? -29.140 1.625 -5.972 1.00 37.78 196 GLN A C 1
ATOM 1426 O O . GLN A 1 196 ? -30.090 0.871 -6.180 1.00 37.78 196 GLN A O 1
ATOM 1431 N N . ALA A 1 197 ? -28.687 2.473 -6.897 1.00 34.16 197 ALA A N 1
ATOM 1432 C CA . ALA A 1 197 ? -29.126 2.456 -8.291 1.00 34.16 197 ALA A CA 1
ATOM 1433 C C . ALA A 1 197 ? -28.141 1.631 -9.138 1.00 34.16 197 ALA A C 1
ATOM 1435 O O . ALA A 1 197 ? -26.973 1.993 -9.282 1.00 34.16 197 ALA A O 1
ATOM 1436 N N . THR A 1 198 ? -28.603 0.515 -9.702 1.00 38.03 198 THR A N 1
ATOM 1437 C CA . THR A 1 198 ? -27.809 -0.340 -10.597 1.00 38.03 198 THR A CA 1
ATOM 1438 C C . THR A 1 198 ? -27.683 0.290 -11.982 1.00 38.03 198 THR A C 1
ATOM 1440 O O . THR A 1 198 ? -28.683 0.425 -12.686 1.00 38.03 198 THR A O 1
ATOM 1443 N N . LEU A 1 199 ? -26.462 0.633 -12.404 1.00 34.94 199 LEU A N 1
ATOM 1444 C CA . LEU A 1 199 ? -26.200 1.206 -13.728 1.00 34.94 199 LEU A CA 1
ATOM 1445 C C . LEU A 1 199 ? -26.090 0.109 -14.809 1.00 34.94 199 LEU A C 1
ATOM 1447 O O . LEU A 1 199 ? -25.003 -0.202 -15.295 1.00 34.94 199 LEU A O 1
ATOM 1451 N N . GLY A 1 200 ? -27.228 -0.499 -15.144 1.00 35.12 200 GLY A N 1
ATOM 1452 C CA . GLY A 1 200 ? -27.403 -1.389 -16.296 1.00 35.12 200 GLY A CA 1
ATOM 1453 C C . GLY A 1 200 ? -28.202 -0.720 -17.421 1.00 35.12 200 GLY A C 1
ATOM 1454 O O . GLY A 1 200 ? -28.850 0.296 -17.196 1.00 35.12 200 GLY A O 1
ATOM 1455 N N . ASP A 1 201 ? -28.150 -1.318 -18.611 1.00 33.47 201 ASP A N 1
ATOM 1456 C CA . ASP A 1 201 ? -28.963 -1.013 -19.798 1.00 33.47 201 ASP A CA 1
ATOM 1457 C C . ASP A 1 201 ? -28.997 0.444 -20.299 1.00 33.47 201 ASP A C 1
ATOM 1459 O O . ASP A 1 201 ? -29.898 1.228 -20.006 1.00 33.47 201 ASP A O 1
ATOM 1463 N N . LEU A 1 202 ? -28.090 0.753 -21.235 1.00 32.16 202 LEU A N 1
ATOM 1464 C CA . LEU A 1 202 ? -28.378 1.711 -22.308 1.00 32.16 202 LEU A CA 1
ATOM 1465 C C . LEU A 1 202 ? -27.648 1.313 -23.603 1.00 32.16 202 LEU A C 1
ATOM 1467 O O . LEU A 1 202 ? -26.499 1.683 -23.841 1.00 32.16 202 LEU A O 1
ATOM 1471 N N . ALA A 1 203 ? -28.326 0.527 -24.443 1.00 32.22 203 ALA A N 1
ATOM 1472 C CA . ALA A 1 203 ? -27.832 0.090 -25.747 1.00 32.22 203 ALA A CA 1
ATOM 1473 C C . ALA A 1 203 ? -28.965 0.041 -26.794 1.00 32.22 203 ALA A C 1
ATOM 1475 O O . ALA A 1 203 ? -30.104 -0.267 -26.465 1.00 32.22 203 ALA A O 1
ATOM 1476 N N . PHE A 1 204 ? -28.606 0.295 -28.059 1.00 36.78 204 PHE A N 1
ATOM 1477 C CA . PHE A 1 204 ? -29.414 0.129 -29.284 1.00 36.78 204 PHE A CA 1
ATOM 1478 C C . PHE A 1 204 ? -30.722 0.931 -29.454 1.00 36.78 204 PHE A C 1
ATOM 1480 O O . PHE A 1 204 ? -31.809 0.443 -29.168 1.00 36.78 204 PHE A O 1
ATOM 1487 N N . ALA A 1 205 ? -30.614 2.076 -30.140 1.00 30.30 205 ALA A N 1
ATOM 1488 C CA . ALA A 1 205 ? -31.262 2.377 -31.437 1.00 30.30 205 ALA A CA 1
ATOM 1489 C C . ALA A 1 205 ? -30.657 3.707 -31.974 1.00 30.30 205 ALA A C 1
ATOM 1491 O O . ALA A 1 205 ? -30.187 4.508 -31.174 1.00 30.30 205 ALA A O 1
ATOM 1492 N N . LEU A 1 206 ? -30.555 4.029 -33.271 1.00 30.78 206 LEU A N 1
ATOM 1493 C CA . LEU A 1 206 ? -31.365 3.673 -34.447 1.00 30.78 206 LEU A CA 1
ATOM 1494 C C . LEU A 1 206 ? -30.518 3.316 -35.700 1.00 30.78 206 LEU A C 1
ATOM 1496 O O . LEU A 1 206 ? -29.291 3.273 -35.663 1.00 30.78 206 LEU A O 1
ATOM 1500 N N . THR A 1 207 ? -31.211 3.010 -36.801 1.00 32.88 207 THR A N 1
ATOM 1501 C CA . THR A 1 207 ? -30.735 2.383 -38.051 1.00 32.88 207 THR A CA 1
ATOM 1502 C C . THR A 1 207 ? -30.361 3.364 -39.192 1.00 32.88 207 THR A C 1
ATOM 1504 O O . THR A 1 207 ? -30.644 4.556 -39.090 1.00 32.88 207 THR A O 1
ATOM 1507 N N . PRO A 1 208 ? -29.700 2.894 -40.281 1.00 53.91 208 PRO A N 1
ATOM 1508 C CA . PRO A 1 208 ? -29.083 3.753 -41.307 1.00 53.91 208 PRO A CA 1
ATOM 1509 C C . PRO A 1 208 ? -29.903 3.928 -42.606 1.00 53.91 208 PRO A C 1
ATOM 1511 O O . PRO A 1 208 ? -30.799 3.140 -42.901 1.00 53.91 208 PRO A O 1
ATOM 1514 N N . THR A 1 209 ? -29.478 4.874 -43.458 1.00 29.50 209 THR A N 1
ATOM 1515 C CA . THR A 1 209 ? -29.841 4.958 -44.896 1.00 29.50 209 THR A CA 1
ATOM 1516 C C . THR A 1 209 ? -28.661 5.494 -45.745 1.00 29.50 209 THR A C 1
ATOM 1518 O O . THR A 1 209 ? -27.791 6.149 -45.169 1.00 29.50 209 THR A O 1
ATOM 1521 N N . PRO A 1 210 ? -28.561 5.204 -47.067 1.00 49.97 210 PRO A N 1
ATOM 1522 C CA . PRO A 1 210 ? -27.274 5.245 -47.788 1.00 49.97 210 PRO A CA 1
ATOM 1523 C C . PRO A 1 210 ? -27.158 6.235 -48.977 1.00 49.97 210 PRO A C 1
ATOM 1525 O O . PRO A 1 210 ? -28.156 6.736 -49.487 1.00 49.97 210 PRO A O 1
ATOM 1528 N N . ALA A 1 211 ? -25.926 6.324 -49.515 1.00 34.59 211 ALA A N 1
ATOM 1529 C CA . ALA A 1 211 ? -25.533 6.875 -50.831 1.00 34.59 211 ALA A CA 1
ATOM 1530 C C . ALA A 1 211 ? -25.543 8.429 -50.958 1.00 34.59 211 ALA A C 1
ATOM 1532 O O . ALA A 1 211 ? -26.132 9.108 -50.130 1.00 34.59 211 ALA A O 1
ATOM 1533 N N . GLN A 1 212 ? -24.856 9.081 -51.915 1.00 31.92 212 GLN A N 1
ATOM 1534 C CA . GLN A 1 212 ? -24.199 8.621 -53.158 1.00 31.92 212 GLN A CA 1
ATOM 1535 C C . GLN A 1 212 ? -22.753 9.147 -53.363 1.00 31.92 212 GLN A C 1
ATOM 1537 O O . GLN A 1 212 ? -22.257 10.006 -52.645 1.00 31.92 212 GLN A O 1
ATOM 1542 N N . SER A 1 213 ? -22.097 8.595 -54.391 1.00 36.38 213 SER A N 1
ATOM 1543 C CA . SER A 1 213 ? -20.736 8.874 -54.880 1.00 36.38 213 SER A CA 1
ATOM 1544 C C . SER A 1 213 ? -20.485 10.305 -55.388 1.00 36.38 213 SER A C 1
ATOM 1546 O O . SER A 1 213 ? -21.274 10.822 -56.178 1.00 36.38 213 SER A O 1
ATOM 1548 N N . SER A 1 214 ? -19.260 10.800 -55.183 1.00 32.75 214 SER A N 1
ATOM 1549 C CA . SER A 1 214 ? -18.524 11.583 -56.192 1.00 32.75 214 SER A CA 1
ATOM 1550 C C . SER A 1 214 ? -17.024 11.216 -56.189 1.00 32.75 214 SER A C 1
ATOM 1552 O O . SER A 1 214 ? -16.524 10.609 -55.241 1.00 32.75 214 SER A O 1
ATOM 1554 N N . LYS A 1 215 ? -16.317 11.502 -57.292 1.00 37.81 215 LYS A N 1
ATOM 1555 C CA . LYS A 1 215 ? -14.877 11.229 -57.509 1.00 37.81 215 LYS A CA 1
ATOM 1556 C C . LYS A 1 215 ? -14.114 12.542 -57.750 1.00 37.81 215 LYS A C 1
ATOM 1558 O O . LYS A 1 215 ? -14.743 13.546 -58.065 1.00 37.81 215 LYS A O 1
ATOM 1563 N N . LEU A 1 216 ? -12.775 12.438 -57.779 1.00 33.53 216 LEU A N 1
ATOM 1564 C CA . LEU A 1 216 ? -11.770 13.488 -58.057 1.00 33.53 216 LEU A CA 1
ATOM 1565 C C . LEU A 1 216 ? -11.509 14.412 -56.845 1.00 33.53 216 LEU A C 1
ATOM 1567 O O . LEU A 1 216 ? -12.442 14.779 -56.147 1.00 33.53 216 LEU A O 1
ATOM 1571 N N . GLY A 1 217 ? -10.269 14.814 -56.540 1.00 29.55 217 GLY A N 1
ATOM 1572 C CA . GLY A 1 217 ? -8.966 14.430 -57.110 1.00 29.55 217 GLY A CA 1
ATOM 1573 C C . GLY A 1 217 ? -7.814 15.239 -56.476 1.00 29.55 217 GLY A C 1
ATOM 1574 O O . GLY A 1 217 ? -8.089 16.271 -55.883 1.00 29.55 217 GLY A O 1
ATOM 1575 N N . ALA A 1 218 ? -6.560 14.776 -56.627 1.00 32.84 218 ALA A N 1
ATOM 1576 C CA . ALA A 1 218 ? -5.291 15.380 -56.150 1.00 32.84 218 ALA A CA 1
ATOM 1577 C C . ALA A 1 218 ? -5.209 15.732 -54.634 1.00 32.84 218 ALA A C 1
ATOM 1579 O O . ALA A 1 218 ? -5.942 16.565 -54.126 1.00 32.84 218 ALA A O 1
ATOM 1580 N N . SER A 1 219 ? -4.369 15.114 -53.797 1.00 36.16 219 SER A N 1
ATOM 1581 C CA . SER A 1 219 ? -2.911 14.890 -53.891 1.00 36.16 219 SER A CA 1
ATOM 1582 C C . SER A 1 219 ? -2.053 16.163 -53.821 1.00 36.16 219 SER A C 1
ATOM 1584 O O . SER A 1 219 ? -1.421 16.543 -54.803 1.00 36.16 219 SER A O 1
ATOM 1586 N N . ILE A 1 220 ? -1.944 16.747 -52.623 1.00 38.47 220 ILE A N 1
ATOM 1587 C CA . ILE A 1 220 ? -0.770 17.528 -52.197 1.00 38.47 220 ILE A CA 1
ATOM 1588 C C . ILE A 1 220 ? -0.291 16.926 -50.871 1.00 38.47 220 ILE A C 1
ATOM 1590 O O . ILE A 1 220 ? -0.956 17.069 -49.847 1.00 38.47 220 ILE A O 1
ATOM 1594 N N . ILE A 1 221 ? 0.840 16.216 -50.891 1.00 35.50 221 ILE A N 1
ATOM 1595 C CA . ILE A 1 221 ? 1.446 15.633 -49.687 1.00 35.50 221 ILE A CA 1
ATOM 1596 C C . ILE A 1 221 ? 2.499 16.611 -49.166 1.00 35.50 221 ILE A C 1
ATOM 1598 O O . ILE A 1 221 ? 3.607 16.681 -49.691 1.00 35.50 221 ILE A O 1
ATOM 1602 N N . LEU A 1 222 ? 2.158 17.354 -48.113 1.00 36.62 222 LEU A N 1
ATOM 1603 C CA . LEU A 1 222 ? 3.144 18.088 -47.320 1.00 36.62 222 LEU A CA 1
ATOM 1604 C C . LEU A 1 222 ? 3.881 17.093 -46.416 1.00 36.62 222 LEU A C 1
ATOM 1606 O O . LEU A 1 222 ? 3.336 16.628 -45.413 1.00 36.62 222 LEU A O 1
ATOM 1610 N N . THR A 1 223 ? 5.116 16.758 -46.789 1.00 35.22 223 THR A N 1
ATOM 1611 C CA . THR A 1 223 ? 5.994 15.828 -46.067 1.00 35.22 223 THR A CA 1
ATOM 1612 C C . THR A 1 223 ? 6.423 16.403 -44.717 1.00 35.22 223 THR A C 1
ATOM 1614 O O . THR A 1 223 ? 7.497 16.982 -44.568 1.00 35.22 223 THR A O 1
ATOM 1617 N N . SER A 1 224 ? 5.562 16.232 -43.717 1.00 38.31 224 SER A N 1
ATOM 1618 C CA . SER A 1 224 ? 5.940 16.359 -42.308 1.00 38.31 224 SER A CA 1
ATOM 1619 C C . SER A 1 224 ? 6.875 15.204 -41.924 1.00 38.31 224 SER A C 1
ATOM 1621 O O . SER A 1 224 ? 6.690 14.100 -42.445 1.00 38.31 224 SER A O 1
ATOM 1623 N N . PRO A 1 225 ? 7.839 15.398 -41.003 1.00 40.66 225 PRO A N 1
ATOM 1624 C CA . PRO A 1 225 ? 8.655 14.296 -40.502 1.00 40.66 225 PRO A CA 1
ATOM 1625 C C . PRO A 1 225 ? 7.760 13.220 -39.860 1.00 40.66 225 PRO A C 1
ATOM 1627 O O . PRO A 1 225 ? 6.707 13.559 -39.302 1.00 40.66 225 PRO A O 1
ATOM 1630 N N . PRO A 1 226 ? 8.148 11.932 -39.921 1.00 40.47 226 PRO A N 1
ATOM 1631 C CA . PRO A 1 226 ? 7.324 10.843 -39.420 1.00 40.47 226 PRO A CA 1
ATOM 1632 C C . PRO A 1 226 ? 7.150 10.974 -37.907 1.00 40.47 226 PRO A C 1
ATOM 1634 O O . PRO A 1 226 ? 8.034 10.630 -37.124 1.00 40.47 226 PRO A O 1
ATOM 1637 N N . ARG A 1 227 ? 5.976 11.453 -37.478 1.00 38.84 227 ARG A N 1
ATOM 1638 C CA . ARG A 1 227 ? 5.546 11.304 -36.086 1.00 38.84 227 ARG A CA 1
ATOM 1639 C C . ARG A 1 227 ? 5.507 9.811 -35.794 1.00 38.84 227 ARG A C 1
ATOM 1641 O O . ARG A 1 227 ? 4.692 9.107 -36.390 1.00 38.84 227 ARG A O 1
ATOM 1648 N N . SER A 1 228 ? 6.376 9.359 -34.890 1.00 37.81 228 SER A N 1
ATOM 1649 C CA . SER A 1 228 ? 6.407 7.982 -34.402 1.00 37.81 228 SER A CA 1
ATOM 1650 C C . SER A 1 228 ? 4.972 7.540 -34.101 1.00 37.81 228 SER A C 1
ATOM 1652 O O . SER A 1 228 ? 4.271 8.273 -33.390 1.00 37.81 228 SER A O 1
ATOM 1654 N N . PRO A 1 229 ? 4.488 6.418 -34.666 1.00 42.56 229 PRO A N 1
ATOM 1655 C CA . PRO A 1 229 ? 3.106 6.013 -34.471 1.00 42.56 229 PRO A CA 1
ATOM 1656 C C . PRO A 1 229 ? 2.871 5.860 -32.972 1.00 42.56 229 PRO A C 1
ATOM 1658 O O . PRO A 1 229 ? 3.596 5.126 -32.304 1.00 42.56 229 PRO A O 1
ATOM 1661 N N . ALA A 1 230 ? 1.889 6.592 -32.441 1.00 40.19 230 ALA A N 1
ATOM 1662 C CA . ALA A 1 230 ? 1.543 6.527 -31.030 1.00 40.19 230 ALA A CA 1
ATOM 1663 C C . ALA A 1 230 ? 1.058 5.105 -30.730 1.00 40.19 230 ALA A C 1
ATOM 1665 O O . ALA A 1 230 ? -0.091 4.759 -31.019 1.00 40.19 230 ALA A O 1
ATOM 1666 N N . LEU A 1 231 ? 1.978 4.275 -30.228 1.00 51.12 231 LEU A N 1
ATOM 1667 C CA . LEU A 1 231 ? 1.750 2.870 -29.930 1.00 51.12 231 LEU A CA 1
ATOM 1668 C C . LEU A 1 231 ? 0.521 2.779 -29.033 1.00 51.12 231 LEU A C 1
ATOM 1670 O O . LEU A 1 231 ? 0.518 3.277 -27.906 1.00 51.12 231 LEU A O 1
ATOM 1674 N N . ARG A 1 232 ? -0.543 2.163 -29.559 1.00 54.62 232 ARG A N 1
ATOM 1675 C CA . ARG A 1 232 ? -1.687 1.792 -28.729 1.00 54.62 232 ARG A CA 1
ATOM 1676 C C . ARG A 1 232 ? -1.135 0.901 -27.613 1.00 54.62 232 ARG A C 1
ATOM 1678 O O . ARG A 1 232 ? -0.395 -0.024 -27.952 1.00 54.62 232 ARG A O 1
ATOM 1685 N N . PRO A 1 233 ? -1.455 1.170 -26.335 1.00 63.19 233 PRO A N 1
ATOM 1686 C CA . PRO A 1 233 ? -0.929 0.378 -25.232 1.00 63.19 233 PRO A CA 1
ATOM 1687 C C . PRO A 1 233 ? -1.229 -1.100 -25.483 1.00 63.19 233 PRO A C 1
ATOM 1689 O O . PRO A 1 233 ? -2.345 -1.454 -25.880 1.00 63.19 233 PRO A O 1
ATOM 1692 N N . GLY A 1 234 ? -0.212 -1.941 -25.302 1.00 74.50 234 GLY A N 1
ATOM 1693 C CA . GLY A 1 234 ? -0.304 -3.376 -25.514 1.00 74.50 234 GLY A CA 1
ATOM 1694 C C . GLY A 1 234 ? -1.373 -4.002 -24.624 1.00 74.50 234 GLY A C 1
ATOM 1695 O O . GLY A 1 234 ? -1.788 -3.439 -23.609 1.00 74.50 234 GLY A O 1
ATOM 1696 N N . THR A 1 235 ? -1.825 -5.204 -24.972 1.00 84.25 235 THR A N 1
ATOM 1697 C CA . THR A 1 235 ? -2.810 -5.923 -24.151 1.00 84.25 235 THR A CA 1
ATOM 1698 C C . THR A 1 235 ? -2.304 -6.172 -22.726 1.00 84.25 235 THR A C 1
ATOM 1700 O O . THR A 1 235 ? -3.111 -6.159 -21.799 1.00 84.25 235 THR A O 1
ATOM 1703 N N . SER A 1 236 ? -0.990 -6.309 -22.533 1.00 86.12 236 SER A N 1
ATOM 1704 C CA . SER A 1 236 ? -0.303 -6.352 -21.236 1.00 86.12 236 SER A CA 1
ATOM 1705 C C . SER A 1 236 ? -0.213 -4.981 -20.542 1.00 86.12 236 SER A C 1
ATOM 1707 O O . SER A 1 236 ? -0.538 -4.897 -19.359 1.00 86.12 236 SER A O 1
ATOM 1709 N N . ASP A 1 237 ? 0.096 -3.883 -21.251 1.00 90.31 237 ASP A N 1
ATOM 1710 C CA . ASP A 1 237 ? 0.034 -2.517 -20.682 1.00 90.31 237 ASP A CA 1
ATOM 1711 C C . ASP A 1 237 ? -1.368 -2.217 -20.113 1.00 90.31 237 ASP A C 1
ATOM 1713 O O . ASP A 1 237 ? -1.514 -1.712 -18.998 1.00 90.31 237 ASP A O 1
ATOM 1717 N N . VAL A 1 238 ? -2.418 -2.563 -20.870 1.00 92.25 238 VAL A N 1
ATOM 1718 C CA . VAL A 1 238 ? -3.819 -2.354 -20.473 1.00 92.25 238 VAL A CA 1
ATOM 1719 C C . VAL A 1 238 ? -4.191 -3.208 -19.259 1.00 92.25 238 VAL A C 1
ATOM 1721 O O . VAL A 1 238 ? -4.851 -2.700 -18.351 1.00 92.25 238 VAL A O 1
ATOM 1724 N N . ARG A 1 239 ? -3.753 -4.474 -19.190 1.00 92.88 239 ARG A N 1
ATOM 1725 C CA . ARG A 1 239 ? -3.972 -5.328 -18.008 1.00 92.88 239 ARG A CA 1
ATOM 1726 C C . ARG A 1 239 ? -3.265 -4.784 -16.772 1.00 92.88 239 ARG A C 1
ATOM 1728 O O . ARG A 1 239 ? -3.913 -4.646 -15.734 1.00 92.88 239 ARG A O 1
ATOM 1735 N N . ARG A 1 240 ? -1.991 -4.383 -16.890 1.00 94.94 240 ARG A N 1
ATOM 1736 C CA . ARG A 1 240 ? -1.239 -3.746 -15.797 1.00 94.94 240 ARG A CA 1
ATOM 1737 C C . ARG A 1 240 ? -1.994 -2.531 -15.264 1.00 94.94 240 ARG A C 1
ATOM 1739 O O . ARG A 1 240 ? -2.306 -2.490 -14.078 1.00 94.94 240 ARG A O 1
ATOM 1746 N N . LEU A 1 241 ? -2.397 -1.604 -16.136 1.00 94.62 241 LEU A N 1
ATOM 1747 C CA . LEU A 1 241 ? -3.153 -0.408 -15.744 1.00 94.62 241 LEU A CA 1
ATOM 1748 C C . LEU A 1 241 ? -4.511 -0.742 -15.097 1.00 94.62 241 LEU A C 1
ATOM 1750 O O . LEU A 1 241 ? -4.896 -0.099 -14.118 1.00 94.62 241 LEU A O 1
ATOM 1754 N N . GLN A 1 242 ? -5.229 -1.764 -15.574 1.00 95.38 242 GLN A N 1
ATOM 1755 C CA . GLN A 1 242 ? -6.471 -2.223 -14.937 1.00 95.38 242 GLN A CA 1
ATOM 1756 C C . GLN A 1 242 ? -6.217 -2.818 -13.543 1.00 95.38 242 GLN A C 1
ATOM 1758 O O . GLN A 1 242 ? -6.963 -2.519 -12.610 1.00 95.38 242 GLN A O 1
ATOM 1763 N N . SER A 1 243 ? -5.156 -3.612 -13.376 1.00 94.69 243 SER A N 1
ATOM 1764 C CA . SER A 1 243 ? -4.767 -4.183 -12.080 1.00 94.69 243 SER A CA 1
ATOM 1765 C C . SER A 1 243 ? -4.317 -3.104 -11.082 1.00 94.69 243 SER A C 1
ATOM 1767 O O . SER A 1 243 ? -4.790 -3.094 -9.947 1.00 94.69 243 SER A O 1
ATOM 1769 N N . GLU A 1 244 ? -3.518 -2.119 -11.514 1.00 95.88 244 GLU A N 1
ATOM 1770 C CA . GLU A 1 244 ? -3.151 -0.949 -10.705 1.00 95.88 244 GLU A CA 1
ATOM 1771 C C . GLU A 1 244 ? -4.379 -0.134 -10.283 1.00 95.88 244 GLU A C 1
ATOM 1773 O O . GLU A 1 244 ? -4.447 0.339 -9.150 1.00 95.88 244 GLU A O 1
ATOM 1778 N N . THR A 1 245 ? -5.350 0.046 -11.185 1.00 97.12 245 THR A N 1
ATOM 1779 C CA . THR A 1 245 ? -6.590 0.777 -10.881 1.00 97.12 245 THR A CA 1
ATOM 1780 C C . THR A 1 245 ? -7.387 0.067 -9.788 1.00 97.12 245 THR A C 1
ATOM 1782 O O . THR A 1 245 ? -7.835 0.718 -8.845 1.00 97.12 245 THR A O 1
ATOM 1785 N N . ARG A 1 246 ? -7.500 -1.268 -9.861 1.00 96.75 246 ARG A N 1
ATOM 1786 C CA . ARG A 1 246 ? -8.139 -2.086 -8.817 1.00 96.75 246 ARG A CA 1
ATOM 1787 C C . ARG A 1 246 ? -7.388 -1.990 -7.490 1.00 96.75 246 ARG A C 1
ATOM 1789 O O . ARG A 1 246 ? -8.008 -1.702 -6.477 1.00 96.75 246 ARG A O 1
ATOM 1796 N N . LEU A 1 247 ? -6.060 -2.124 -7.490 1.00 96.94 247 LEU A N 1
ATOM 1797 C CA . LEU A 1 247 ? -5.244 -1.985 -6.277 1.00 96.94 247 LEU A CA 1
ATOM 1798 C C . LEU A 1 247 ? -5.417 -0.607 -5.610 1.00 96.94 247 LEU A C 1
ATOM 1800 O O . LEU A 1 247 ? -5.558 -0.523 -4.391 1.00 96.94 247 LEU A O 1
ATOM 1804 N N . LYS A 1 248 ? -5.465 0.473 -6.400 1.00 97.25 248 LYS A N 1
ATOM 1805 C CA . LYS A 1 248 ? -5.734 1.838 -5.908 1.00 97.25 248 LYS A CA 1
ATOM 1806 C C . LYS A 1 248 ? -7.146 1.968 -5.312 1.00 97.25 248 LYS A C 1
ATOM 1808 O O . LYS A 1 248 ? -7.304 2.648 -4.301 1.00 97.25 248 LYS A O 1
ATOM 1813 N N . GLN A 1 249 ? -8.147 1.286 -5.877 1.00 97.31 249 GLN A N 1
ATOM 1814 C CA . GLN A 1 249 ? -9.499 1.204 -5.305 1.00 97.31 249 GLN A CA 1
ATOM 1815 C C . GLN A 1 249 ? -9.502 0.445 -3.967 1.00 97.31 249 GLN A C 1
ATOM 1817 O O . GLN A 1 249 ? -9.994 0.989 -2.981 1.00 97.31 249 GLN A O 1
ATOM 1822 N N . THR A 1 250 ? -8.875 -0.736 -3.895 1.00 97.31 250 THR A N 1
ATOM 1823 C CA . THR A 1 250 ? -8.745 -1.532 -2.658 1.00 97.31 250 THR A CA 1
ATOM 1824 C C . THR A 1 250 ? -8.058 -0.741 -1.540 1.00 97.31 250 THR A C 1
ATOM 1826 O O . THR A 1 250 ? -8.545 -0.729 -0.411 1.00 97.31 250 THR A O 1
ATOM 1829 N N . ARG A 1 251 ? -6.970 -0.014 -1.849 1.00 96.75 251 ARG A N 1
ATOM 1830 C CA . ARG A 1 251 ? -6.273 0.856 -0.881 1.00 96.75 251 ARG A CA 1
ATOM 1831 C C . ARG A 1 251 ? -7.176 1.990 -0.373 1.00 96.75 251 ARG A C 1
ATOM 1833 O O . ARG A 1 251 ? -7.245 2.207 0.831 1.00 96.75 251 ARG A O 1
ATOM 1840 N N . ALA A 1 252 ? -7.916 2.664 -1.257 1.00 97.06 252 ALA A N 1
ATOM 1841 C CA . ALA A 1 252 ? -8.837 3.737 -0.865 1.00 97.06 252 ALA A CA 1
ATOM 1842 C C . ALA A 1 252 ? -10.049 3.240 -0.046 1.00 97.06 252 ALA A C 1
ATOM 1844 O O . ALA A 1 252 ? -10.564 3.966 0.806 1.00 97.06 252 ALA A O 1
ATOM 1845 N N . GLU A 1 253 ? -10.515 2.013 -0.286 1.00 97.25 253 GLU A N 1
ATOM 1846 C CA . GLU A 1 253 ? -11.564 1.374 0.516 1.00 97.25 253 GLU A CA 1
ATOM 1847 C C . GLU A 1 253 ? -11.045 0.955 1.902 1.00 97.25 253 GLU A C 1
ATOM 1849 O O . GLU A 1 253 ? -11.711 1.224 2.902 1.00 97.25 253 GLU A O 1
ATOM 1854 N N . LEU A 1 254 ? -9.822 0.418 1.987 1.00 97.00 254 LEU A N 1
ATOM 1855 C CA . LEU A 1 254 ? -9.148 0.128 3.257 1.00 97.00 254 LEU A CA 1
ATOM 1856 C C . LEU A 1 254 ? -9.003 1.389 4.131 1.00 97.00 254 LEU A C 1
ATOM 1858 O O . LEU A 1 254 ? -9.346 1.344 5.311 1.00 97.00 254 LEU A O 1
ATOM 1862 N N . THR A 1 255 ? -8.597 2.535 3.566 1.00 97.56 255 THR A N 1
ATOM 1863 C CA . THR A 1 255 ? -8.540 3.812 4.310 1.00 97.56 255 THR A CA 1
ATOM 1864 C C . THR A 1 255 ? -9.901 4.188 4.910 1.00 97.56 255 THR A C 1
ATOM 1866 O O . THR A 1 255 ? -9.988 4.515 6.092 1.00 97.56 255 THR A O 1
ATOM 1869 N N . ARG A 1 256 ? -10.988 4.072 4.135 1.00 97.50 256 ARG A N 1
ATOM 1870 C CA . ARG A 1 256 ? -12.356 4.364 4.610 1.00 97.50 256 ARG A CA 1
ATOM 1871 C C . ARG A 1 256 ? -12.817 3.405 5.710 1.00 97.50 256 ARG A C 1
ATOM 1873 O O . ARG A 1 256 ? -13.538 3.822 6.617 1.00 97.50 256 ARG A O 1
ATOM 1880 N N . LEU A 1 257 ? -12.409 2.137 5.645 1.00 96.38 257 LEU A N 1
ATOM 1881 C CA . LEU A 1 257 ? -12.696 1.145 6.682 1.00 96.38 257 LEU A CA 1
ATOM 1882 C C . LEU A 1 257 ? -11.919 1.425 7.973 1.00 96.38 257 LEU A C 1
ATOM 1884 O O . LEU A 1 257 ? -12.505 1.313 9.046 1.00 96.38 257 LEU A O 1
ATOM 1888 N N . LEU A 1 258 ? -10.665 1.877 7.889 1.00 95.56 258 LEU A N 1
ATOM 1889 C CA . LEU A 1 258 ? -9.889 2.330 9.051 1.00 95.56 258 LEU A CA 1
ATOM 1890 C C . LEU A 1 258 ? -10.527 3.565 9.715 1.00 95.56 258 LEU A C 1
ATOM 1892 O O . LEU A 1 258 ? -10.698 3.591 10.935 1.00 95.56 258 LEU A O 1
ATOM 1896 N N . GLU A 1 259 ? -10.981 4.551 8.932 1.00 97.00 259 GLU A N 1
ATOM 1897 C CA . GLU A 1 259 ? -11.755 5.688 9.457 1.00 97.00 259 GLU A CA 1
ATOM 1898 C C . GLU A 1 259 ? -13.085 5.253 10.100 1.00 97.00 259 GLU A C 1
ATOM 1900 O O . GLU A 1 259 ? -13.558 5.876 11.051 1.00 97.00 259 GLU A O 1
ATOM 1905 N N . TYR A 1 260 ? -13.759 4.239 9.550 1.00 96.69 260 TYR A N 1
ATOM 1906 C CA . TYR A 1 260 ? -15.007 3.705 10.105 1.00 96.69 260 TYR A CA 1
ATOM 1907 C C . TYR A 1 260 ? -14.760 2.947 11.418 1.00 96.69 260 TYR A C 1
ATOM 1909 O O . TYR A 1 260 ? -15.439 3.219 12.405 1.00 96.69 260 TYR A O 1
ATOM 1917 N N . HIS A 1 261 ? -13.741 2.087 11.457 1.00 94.62 261 HIS A N 1
ATOM 1918 C CA . HIS A 1 261 ? -13.274 1.365 12.642 1.00 94.62 261 HIS A CA 1
ATOM 1919 C C . HIS A 1 261 ? -12.901 2.327 13.782 1.00 94.62 261 HIS A C 1
ATOM 1921 O O . HIS A 1 261 ? -13.397 2.193 14.898 1.00 94.62 261 HIS A O 1
ATOM 1927 N N . SER A 1 262 ? -12.118 3.370 13.482 1.00 95.19 262 SER A N 1
ATOM 1928 C CA . SER A 1 262 ? -11.783 4.434 14.440 1.00 95.19 262 SER A CA 1
ATOM 1929 C C . SER A 1 262 ? -13.038 5.123 14.998 1.00 95.19 262 SER A C 1
ATOM 1931 O O . SER A 1 262 ? -13.190 5.231 16.214 1.00 95.19 262 SER A O 1
ATOM 1933 N N . ARG A 1 263 ? -13.994 5.504 14.137 1.00 96.19 263 ARG A N 1
ATOM 1934 C CA . ARG A 1 263 ? -15.273 6.104 14.567 1.00 96.19 263 ARG A CA 1
ATOM 1935 C C . ARG A 1 263 ? -16.159 5.147 15.373 1.00 96.19 263 ARG A C 1
ATOM 1937 O O . ARG A 1 263 ? -16.937 5.621 16.199 1.00 96.19 263 ARG A O 1
ATOM 1944 N N . ALA A 1 264 ? -16.073 3.837 15.143 1.00 94.06 264 ALA A N 1
ATOM 1945 C CA . ALA A 1 264 ? -16.779 2.832 15.936 1.00 94.06 264 ALA A CA 1
ATOM 1946 C C . ALA A 1 264 ? -16.188 2.740 17.355 1.00 94.06 264 ALA A C 1
ATOM 1948 O O . ALA A 1 264 ? -16.944 2.851 18.322 1.00 94.06 264 ALA A O 1
ATOM 1949 N N . HIS A 1 265 ? -14.855 2.682 17.483 1.00 91.75 265 HIS A N 1
ATOM 1950 C CA . HIS A 1 265 ? -14.161 2.764 18.774 1.00 91.75 265 HIS A CA 1
ATOM 1951 C C . HIS A 1 265 ? -14.543 4.030 19.546 1.00 91.75 265 HIS A C 1
ATOM 1953 O O . HIS A 1 265 ? -15.082 3.924 20.642 1.00 91.75 265 HIS A O 1
ATOM 1959 N N . THR A 1 266 ? -14.404 5.223 18.951 1.00 94.44 266 THR A N 1
ATOM 1960 C CA . THR A 1 266 ? -14.742 6.486 19.639 1.00 94.44 266 THR A CA 1
ATOM 1961 C C . THR A 1 266 ? -16.188 6.517 20.153 1.00 94.44 266 THR A C 1
ATOM 1963 O O . THR A 1 266 ? -16.452 7.109 21.194 1.00 94.44 266 THR A O 1
ATOM 1966 N N . ARG A 1 267 ? -17.136 5.862 19.465 1.00 94.56 267 ARG A N 1
ATOM 1967 C CA . ARG A 1 267 ? -18.528 5.734 19.937 1.00 94.56 267 ARG A CA 1
ATOM 1968 C C . ARG A 1 267 ? -18.675 4.749 21.098 1.00 94.56 267 ARG A C 1
ATOM 1970 O O . ARG A 1 267 ? -19.382 5.072 22.048 1.00 94.56 267 ARG A O 1
ATOM 1977 N N . ARG A 1 268 ? -18.027 3.579 21.032 1.00 92.94 268 ARG A N 1
ATOM 1978 C CA . ARG A 1 268 ? -17.990 2.590 22.128 1.00 92.94 268 ARG A CA 1
ATOM 1979 C C . ARG A 1 268 ? -17.383 3.207 23.387 1.00 92.94 268 ARG A C 1
ATOM 1981 O O . ARG A 1 268 ? -17.965 3.127 24.464 1.00 92.94 268 ARG A O 1
ATOM 1988 N N . ASP A 1 269 ? -16.240 3.860 23.231 1.00 89.94 269 ASP A N 1
ATOM 1989 C CA . ASP A 1 269 ? -15.451 4.383 24.340 1.00 89.94 269 ASP A CA 1
ATOM 1990 C C . ASP A 1 269 ? -16.166 5.585 24.991 1.00 89.94 269 ASP A C 1
ATOM 1992 O O . ASP A 1 269 ? -16.289 5.631 26.213 1.00 89.94 269 ASP A O 1
ATOM 1996 N N . ALA A 1 270 ? -16.790 6.470 24.198 1.00 92.25 270 ALA A N 1
ATOM 1997 C CA . ALA A 1 270 ? -17.660 7.534 24.714 1.00 92.25 270 ALA A CA 1
ATOM 1998 C C . ALA A 1 270 ? -18.943 7.008 25.394 1.00 92.25 270 ALA A C 1
ATOM 2000 O O . ALA A 1 270 ? -19.456 7.649 26.310 1.00 92.25 270 ALA A O 1
ATOM 2001 N N . ALA A 1 271 ? -19.476 5.847 24.987 1.00 90.88 271 ALA A N 1
ATOM 2002 C CA . ALA A 1 271 ? -20.596 5.208 25.684 1.00 90.88 271 ALA A CA 1
ATOM 2003 C C . ALA A 1 271 ? -20.165 4.637 27.049 1.00 90.88 271 ALA A C 1
ATOM 2005 O O . ALA A 1 271 ? -20.873 4.830 28.038 1.00 90.88 271 ALA A O 1
ATOM 2006 N N . ARG A 1 272 ? -18.981 4.011 27.127 1.00 88.62 272 ARG A N 1
ATOM 2007 C CA . ARG A 1 272 ? -18.373 3.547 28.388 1.00 88.62 272 ARG A CA 1
ATOM 2008 C C . ARG A 1 272 ? -18.050 4.719 29.333 1.00 88.62 272 ARG A C 1
ATOM 2010 O O . ARG A 1 272 ? -18.374 4.653 30.517 1.00 88.62 272 ARG A O 1
ATOM 2017 N N . GLU A 1 273 ? -17.508 5.825 28.815 1.00 89.94 273 GLU A N 1
ATOM 2018 C CA . GLU A 1 273 ? -17.281 7.066 29.580 1.00 89.94 273 GLU A CA 1
ATOM 2019 C C . GLU A 1 273 ? -18.600 7.690 30.073 1.00 89.94 273 GLU A C 1
ATOM 2021 O O . GLU A 1 273 ? -18.710 8.098 31.230 1.00 89.94 273 GLU A O 1
ATOM 2026 N N . ALA A 1 274 ? -19.642 7.713 29.234 1.00 90.94 274 ALA A N 1
ATOM 2027 C CA . ALA A 1 274 ? -20.960 8.190 29.643 1.00 90.94 274 ALA A CA 1
ATOM 2028 C C . ALA A 1 274 ? -21.533 7.358 30.804 1.00 90.94 274 ALA A C 1
ATOM 2030 O O . ALA A 1 274 ? -22.043 7.947 31.761 1.00 90.94 274 ALA A O 1
ATOM 2031 N N . ILE A 1 275 ? -21.393 6.023 30.755 1.00 89.19 275 ILE A N 1
ATOM 2032 C CA . ILE A 1 275 ? -21.811 5.096 31.820 1.00 89.19 275 ILE A CA 1
ATOM 2033 C C . ILE A 1 275 ? -21.081 5.397 33.129 1.00 89.19 275 ILE A C 1
ATOM 2035 O O . ILE A 1 275 ? -21.747 5.630 34.143 1.00 89.19 275 ILE A O 1
ATOM 2039 N N . SER A 1 276 ? -19.745 5.452 33.133 1.00 87.50 276 SER A N 1
ATOM 2040 C CA . SER A 1 276 ? -18.972 5.703 34.360 1.00 87.50 276 SER A CA 1
ATOM 2041 C C . SER A 1 276 ? -19.277 7.088 34.951 1.00 87.50 276 SER A C 1
ATOM 2043 O O . SER A 1 276 ? -19.513 7.220 36.158 1.00 87.50 276 SER A O 1
ATOM 2045 N N . ALA A 1 277 ? -19.424 8.109 34.101 1.00 90.00 277 ALA A N 1
ATOM 2046 C CA . ALA A 1 277 ? -19.851 9.444 34.506 1.00 90.00 277 ALA A CA 1
ATOM 2047 C C . ALA A 1 277 ? -21.297 9.485 35.044 1.00 90.00 277 ALA A C 1
ATOM 2049 O O . ALA A 1 277 ? -21.610 10.339 35.877 1.00 90.00 277 ALA A O 1
ATOM 2050 N N . THR A 1 278 ? -22.210 8.617 34.588 1.00 92.06 278 THR A N 1
ATOM 2051 C CA . THR A 1 278 ? -23.548 8.469 35.201 1.00 92.06 278 THR A CA 1
ATOM 2052 C C . THR A 1 278 ? -23.530 7.668 36.501 1.00 92.06 278 THR A C 1
ATOM 2054 O O . THR A 1 278 ? -24.254 8.037 37.422 1.00 92.06 278 THR A O 1
ATOM 2057 N N . TRP A 1 279 ? -22.676 6.648 36.635 1.00 89.19 279 TRP A N 1
ATOM 2058 C CA . TRP A 1 279 ? -22.511 5.884 37.879 1.00 89.19 279 TRP A CA 1
ATOM 2059 C C . TRP A 1 279 ? -22.020 6.763 39.032 1.00 89.19 279 TRP A C 1
ATOM 2061 O O . TRP A 1 279 ? -22.568 6.696 40.133 1.00 89.19 279 TRP A O 1
ATOM 2071 N N . MET A 1 280 ? -21.052 7.649 38.774 1.00 89.06 280 MET A N 1
ATOM 2072 C CA . MET A 1 280 ? -20.591 8.619 39.775 1.00 89.06 280 MET A CA 1
ATOM 2073 C C . MET A 1 280 ? -21.719 9.566 40.208 1.00 89.06 280 MET A C 1
ATOM 2075 O O . MET A 1 280 ? -21.973 9.694 41.405 1.00 89.06 280 MET A O 1
ATOM 2079 N N . ARG A 1 281 ? -22.490 10.120 39.261 1.00 91.56 281 ARG A N 1
ATOM 2080 C CA . ARG A 1 281 ? -23.664 10.964 39.563 1.00 91.56 281 ARG A CA 1
ATOM 2081 C C . ARG A 1 281 ? -24.764 10.218 40.330 1.00 91.56 281 ARG A C 1
ATOM 2083 O O . ARG A 1 281 ? -25.373 10.792 41.229 1.00 91.56 281 ARG A O 1
ATOM 2090 N N . ALA A 1 282 ? -25.007 8.941 40.025 1.00 90.06 282 ALA A N 1
ATOM 2091 C CA . ALA A 1 282 ? -25.955 8.105 40.766 1.00 90.06 282 ALA A CA 1
ATOM 2092 C C . ALA A 1 282 ? -25.499 7.869 42.219 1.00 90.06 282 ALA A C 1
ATOM 2094 O O . ALA A 1 282 ? -26.312 7.906 43.144 1.00 90.06 282 ALA A O 1
ATOM 2095 N N . ARG A 1 283 ? -24.191 7.667 42.428 1.00 88.81 283 ARG A N 1
ATOM 2096 C CA . ARG A 1 283 ? -23.567 7.495 43.749 1.00 88.81 283 ARG A CA 1
ATOM 2097 C C . ARG A 1 283 ? -23.585 8.785 44.574 1.00 88.81 283 ARG A C 1
ATOM 2099 O O . ARG A 1 283 ? -23.855 8.730 45.772 1.00 88.81 283 ARG A O 1
ATOM 2106 N N . GLU A 1 284 ? -23.346 9.932 43.943 1.00 90.31 284 GLU A N 1
ATOM 2107 C CA . GLU A 1 284 ? -23.482 11.258 44.560 1.00 90.31 284 GLU A CA 1
ATOM 2108 C C . GLU A 1 284 ? -24.934 11.529 44.971 1.00 90.31 284 GLU A C 1
ATOM 2110 O O . GLU A 1 284 ? -25.189 11.821 46.136 1.00 90.31 284 GLU A O 1
ATOM 2115 N N . ALA A 1 285 ? -25.904 11.313 44.075 1.00 92.00 285 ALA A N 1
ATOM 2116 C CA . ALA A 1 285 ? -27.327 11.487 44.377 1.00 92.00 285 ALA A CA 1
ATOM 2117 C C . ALA A 1 285 ? -27.821 10.569 45.517 1.00 92.00 285 ALA A C 1
ATOM 2119 O O . ALA A 1 285 ? -28.634 10.987 46.344 1.00 92.00 285 ALA A O 1
ATOM 2120 N N . ALA A 1 286 ? -27.300 9.339 45.607 1.00 88.81 286 ALA A N 1
ATOM 2121 C CA . ALA A 1 286 ? -27.580 8.427 46.717 1.00 88.81 286 ALA A CA 1
ATOM 2122 C C . ALA A 1 286 ? -26.970 8.904 48.050 1.00 88.81 286 ALA A C 1
ATOM 2124 O O . ALA A 1 286 ? -27.605 8.771 49.098 1.00 88.81 286 ALA A O 1
ATOM 2125 N N . LYS A 1 287 ? -25.766 9.493 48.021 1.00 91.88 287 LYS A N 1
ATOM 2126 C CA . LYS A 1 287 ? -25.122 10.099 49.196 1.00 91.88 287 LYS A CA 1
ATOM 2127 C C . LYS A 1 287 ? -25.876 11.347 49.668 1.00 91.88 287 LYS A C 1
ATOM 2129 O O . LYS A 1 287 ? -26.162 11.455 50.857 1.00 91.88 287 LYS A O 1
ATOM 2134 N N . ASP A 1 288 ? -26.258 12.234 48.752 1.00 90.38 288 ASP A N 1
ATOM 2135 C CA . ASP A 1 288 ? -27.082 13.414 49.046 1.00 90.38 288 ASP A CA 1
ATOM 2136 C C . ASP A 1 288 ? -28.428 13.020 49.673 1.00 90.38 288 ASP A C 1
ATOM 2138 O O . ASP A 1 288 ? -28.873 13.650 50.633 1.00 90.38 288 ASP A O 1
ATOM 2142 N N . ALA A 1 289 ? -29.063 11.954 49.170 1.00 90.81 289 ALA A N 1
ATOM 2143 C CA . ALA A 1 289 ? -30.305 11.433 49.737 1.00 90.81 289 ALA A CA 1
ATOM 2144 C C . ALA A 1 289 ? -30.118 10.888 51.164 1.00 90.81 289 ALA A C 1
ATOM 2146 O O . ALA A 1 289 ? -30.960 11.142 52.024 1.00 90.81 289 ALA A O 1
ATOM 2147 N N . ALA A 1 290 ? -29.016 10.181 51.437 1.00 89.31 290 ALA A N 1
ATOM 2148 C CA . ALA A 1 290 ? -28.696 9.690 52.777 1.00 89.31 290 ALA A CA 1
ATOM 2149 C C . ALA A 1 290 ? -28.432 10.844 53.764 1.00 89.31 290 ALA A C 1
ATOM 2151 O O . ALA A 1 290 ? -29.037 10.882 54.834 1.00 89.31 290 ALA A O 1
ATOM 2152 N N . GLU A 1 291 ? -27.615 11.830 53.382 1.00 92.12 291 GLU A N 1
ATOM 2153 C CA . GLU A 1 291 ? -27.360 13.011 54.218 1.00 92.12 291 GLU A CA 1
ATOM 2154 C C . GLU A 1 291 ? -28.620 13.864 54.452 1.00 92.12 291 GLU A C 1
ATOM 2156 O O . GLU A 1 291 ? -28.751 14.505 55.493 1.00 92.12 291 GLU A O 1
ATOM 2161 N N . ALA A 1 292 ? -29.554 13.898 53.498 1.00 91.62 292 ALA A N 1
ATOM 2162 C CA . ALA A 1 292 ? -30.840 14.568 53.673 1.00 91.62 292 ALA A CA 1
ATOM 2163 C C . ALA A 1 292 ? -31.745 13.833 54.680 1.00 91.62 292 ALA A C 1
ATOM 2165 O O . ALA A 1 292 ? -32.377 14.481 55.512 1.00 91.62 292 ALA A O 1
ATOM 2166 N N . ILE A 1 293 ? -31.745 12.492 54.677 1.00 90.44 293 ILE A N 1
ATOM 2167 C CA . ILE A 1 293 ? -32.446 11.675 55.684 1.00 90.44 293 ILE A CA 1
ATOM 2168 C C . ILE A 1 293 ? -31.861 11.913 57.085 1.00 90.44 293 ILE A C 1
ATOM 2170 O O . ILE A 1 293 ? -32.625 12.095 58.030 1.00 90.44 293 ILE A O 1
ATOM 2174 N N . GLU A 1 294 ? -30.533 11.992 57.229 1.00 91.62 294 GLU A N 1
ATOM 2175 C CA . GLU A 1 294 ? -29.874 12.319 58.510 1.00 91.62 294 GLU A CA 1
ATOM 2176 C C . GLU A 1 294 ? -30.211 13.729 59.036 1.00 91.62 294 GLU A C 1
ATOM 2178 O O . GLU A 1 294 ? -30.108 13.983 60.236 1.00 91.62 294 GLU A O 1
ATOM 2183 N N . ARG A 1 295 ? -30.633 14.645 58.154 1.00 93.81 295 ARG A N 1
ATOM 2184 C CA . ARG A 1 295 ? -31.073 16.017 58.481 1.00 93.81 295 ARG A CA 1
ATOM 2185 C C . ARG A 1 295 ? -32.590 16.154 58.658 1.00 93.81 295 ARG A C 1
ATOM 2187 O O . ARG A 1 295 ? -33.062 17.268 58.863 1.00 93.81 295 ARG A O 1
ATOM 2194 N N . GLU A 1 296 ? -33.342 15.058 58.543 1.00 93.12 296 GLU A N 1
ATOM 2195 C CA . GLU A 1 296 ? -34.813 15.029 58.474 1.00 93.12 296 GLU A CA 1
ATOM 2196 C C . GLU A 1 296 ? -35.420 15.828 57.288 1.00 93.12 296 GLU A C 1
ATOM 2198 O O . GLU A 1 296 ? -36.623 16.096 57.267 1.00 93.12 296 GLU A O 1
ATOM 2203 N N . ASP A 1 297 ? -34.633 16.163 56.253 1.00 93.31 297 ASP A N 1
ATOM 2204 C CA . ASP A 1 297 ? -35.141 16.786 55.019 1.00 93.31 297 ASP A CA 1
ATOM 2205 C C . ASP A 1 297 ? -35.600 15.717 54.015 1.00 93.31 297 ASP A C 1
ATOM 2207 O O . ASP A 1 297 ? -34.934 15.365 53.035 1.00 93.31 297 ASP A O 1
ATOM 2211 N N . TYR A 1 298 ? -36.801 15.201 54.264 1.00 92.75 298 TYR A N 1
ATOM 2212 C CA . TYR A 1 298 ? -37.453 14.216 53.403 1.00 92.75 298 TYR A CA 1
ATOM 2213 C C . TYR A 1 298 ? -37.751 14.741 51.985 1.00 92.75 298 TYR A C 1
ATOM 2215 O O . TYR A 1 298 ? -37.908 13.937 51.064 1.00 92.75 298 TYR A O 1
ATOM 2223 N N . ALA A 1 299 ? -37.812 16.064 51.777 1.00 91.62 299 ALA A N 1
ATOM 2224 C CA . ALA A 1 299 ? -38.035 16.649 50.457 1.00 91.62 299 ALA A CA 1
ATOM 2225 C C . ALA A 1 299 ? -36.747 16.613 49.623 1.00 91.62 299 ALA A C 1
ATOM 2227 O O . ALA A 1 299 ? -36.763 16.124 48.490 1.00 91.62 299 ALA A O 1
ATOM 2228 N N . GLN A 1 300 ? -35.615 17.038 50.195 1.00 91.50 300 GLN A N 1
ATOM 2229 C CA . GLN A 1 300 ? -34.309 16.888 49.556 1.00 91.50 300 GLN A CA 1
ATOM 2230 C C . GLN A 1 300 ? -33.998 15.403 49.306 1.00 91.50 300 GLN A C 1
ATOM 2232 O O . GLN A 1 300 ? -33.600 15.056 48.191 1.00 91.50 300 GLN A O 1
ATOM 2237 N N . ALA A 1 301 ? -34.274 14.516 50.271 1.00 90.12 301 ALA A N 1
ATOM 2238 C CA . ALA A 1 301 ? -34.071 13.073 50.123 1.00 90.12 301 ALA A CA 1
ATOM 2239 C C . ALA A 1 301 ? -34.826 12.480 48.917 1.00 90.12 301 ALA A C 1
ATOM 2241 O O . ALA A 1 301 ? -34.231 11.761 48.110 1.00 90.12 301 ALA A O 1
ATOM 2242 N N . ALA A 1 302 ? -36.102 12.840 48.739 1.00 90.56 302 ALA A N 1
ATOM 2243 C CA . ALA A 1 302 ? -36.902 12.406 47.594 1.00 90.56 302 ALA A CA 1
ATOM 2244 C C . ALA A 1 302 ? -36.337 12.912 46.252 1.00 90.56 302 ALA A C 1
ATOM 2246 O O . ALA A 1 302 ? -36.317 12.168 45.271 1.00 90.56 302 ALA A O 1
ATOM 2247 N N . THR A 1 303 ? -35.812 14.146 46.194 1.00 92.75 303 THR A N 1
ATOM 2248 C CA . THR A 1 303 ? -35.157 14.647 44.967 1.00 92.75 303 THR A CA 1
ATOM 2249 C C . THR A 1 303 ? -33.835 13.938 44.661 1.00 92.75 303 THR A C 1
ATOM 2251 O O . THR A 1 303 ? -33.521 13.727 43.490 1.00 92.75 303 THR A O 1
ATOM 2254 N N . GLY A 1 304 ? -33.080 13.521 45.685 1.00 90.94 304 GLY A N 1
ATOM 2255 C CA . GLY A 1 304 ? -31.881 12.695 45.522 1.00 90.94 304 GLY A CA 1
ATOM 2256 C C . GLY A 1 304 ? -32.209 11.302 44.977 1.00 90.94 304 GLY A C 1
ATOM 2257 O O . GLY A 1 304 ? -31.582 10.857 44.017 1.00 90.94 304 GLY A O 1
ATOM 2258 N N . GLN A 1 305 ? -33.253 10.652 45.506 1.00 89.81 305 GLN A N 1
ATOM 2259 C CA . GLN A 1 305 ? -33.738 9.366 44.988 1.00 89.81 305 GLN A CA 1
ATOM 2260 C C . GLN A 1 305 ? -34.168 9.461 43.517 1.00 89.81 305 GLN A C 1
ATOM 2262 O O . GLN A 1 305 ? -33.677 8.686 42.700 1.00 89.81 305 GLN A O 1
ATOM 2267 N N . ALA A 1 306 ? -34.986 10.455 43.152 1.00 91.50 306 ALA A N 1
ATOM 2268 C CA . ALA A 1 306 ? -35.441 10.643 41.771 1.00 91.50 306 ALA A CA 1
ATOM 2269 C C . ALA A 1 306 ? -34.279 10.863 40.776 1.00 91.50 306 ALA A C 1
ATOM 2271 O O . ALA A 1 306 ? -34.282 10.295 39.686 1.00 91.50 306 ALA A O 1
ATOM 2272 N N . ARG A 1 307 ? -33.241 11.623 41.163 1.00 92.69 307 ARG A N 1
ATOM 2273 C CA . ARG A 1 307 ? -32.006 11.775 40.363 1.00 92.69 307 ARG A CA 1
ATOM 2274 C C . ARG A 1 307 ? -31.227 10.464 40.235 1.00 92.69 307 ARG A C 1
ATOM 2276 O O . ARG A 1 307 ? -30.660 10.191 39.181 1.00 92.69 307 ARG A O 1
ATOM 2283 N N . GLY A 1 308 ? -31.193 9.655 41.295 1.00 90.00 308 GLY A N 1
ATOM 2284 C CA . GLY A 1 308 ? -30.586 8.325 41.276 1.00 90.00 308 GLY A CA 1
ATOM 2285 C C . GLY A 1 308 ? -31.307 7.362 40.327 1.00 90.00 308 GLY A C 1
ATOM 2286 O O . GLY A 1 308 ? -30.651 6.623 39.597 1.00 90.00 308 GLY A O 1
ATOM 2287 N N . GLU A 1 309 ? -32.640 7.402 40.289 1.00 89.56 309 GLU A N 1
ATOM 2288 C CA . GLU A 1 309 ? -33.463 6.625 39.351 1.00 89.56 309 GLU A CA 1
ATOM 2289 C C . GLU A 1 309 ? -33.287 7.100 37.898 1.00 89.56 309 GLU A C 1
ATOM 2291 O O . GLU A 1 309 ? -33.084 6.274 37.009 1.00 89.56 309 GLU A O 1
ATOM 2296 N N . GLU A 1 310 ? -33.263 8.415 37.649 1.00 92.56 310 GLU A N 1
ATOM 2297 C CA . GLU A 1 310 ? -32.981 8.978 36.319 1.00 92.56 310 GLU A CA 1
ATOM 2298 C C . GLU A 1 310 ? -31.586 8.576 35.805 1.00 92.56 310 GLU A C 1
ATOM 2300 O O . GLU A 1 310 ? -31.434 8.196 34.640 1.00 92.56 310 GLU A O 1
ATOM 2305 N N . ALA A 1 311 ? -30.573 8.603 36.679 1.00 91.56 311 ALA A N 1
ATOM 2306 C CA . ALA A 1 311 ? -29.217 8.177 36.346 1.00 91.56 311 ALA A CA 1
ATOM 2307 C C . ALA A 1 311 ? -29.140 6.670 36.038 1.00 91.56 311 ALA A C 1
ATOM 2309 O O . ALA A 1 311 ? -28.514 6.298 35.047 1.00 91.56 311 ALA A O 1
ATOM 2310 N N . ARG A 1 312 ? -29.825 5.810 36.809 1.00 87.94 312 ARG A N 1
ATOM 2311 C CA . ARG A 1 312 ? -29.945 4.363 36.520 1.00 87.94 312 ARG A CA 1
ATOM 2312 C C . ARG A 1 312 ? -30.615 4.109 35.168 1.00 87.94 312 ARG A C 1
ATOM 2314 O O . ARG A 1 312 ? -30.050 3.412 34.334 1.00 87.94 312 ARG A O 1
ATOM 2321 N N . ALA A 1 313 ? -31.737 4.771 34.892 1.00 90.50 313 ALA A N 1
ATOM 2322 C CA . ALA A 1 313 ? -32.420 4.662 33.603 1.00 90.50 313 ALA A CA 1
ATOM 2323 C C . ALA A 1 313 ? -31.578 5.195 32.422 1.00 90.50 313 ALA A C 1
ATOM 2325 O O . ALA A 1 313 ? -31.846 4.855 31.270 1.00 90.50 313 ALA A O 1
ATOM 2326 N N . HIS A 1 314 ? -30.575 6.048 32.666 1.00 91.56 314 HIS A N 1
ATOM 2327 C CA . HIS A 1 314 ? -29.587 6.439 31.656 1.00 91.56 314 HIS A CA 1
ATOM 2328 C C . HIS A 1 314 ? -28.483 5.387 31.480 1.00 91.56 314 HIS A C 1
ATOM 2330 O O . HIS A 1 314 ? -28.090 5.127 30.343 1.00 91.56 314 HIS A O 1
ATOM 2336 N N . ILE A 1 315 ? -28.006 4.781 32.570 1.00 89.12 315 ILE A N 1
ATOM 2337 C CA . ILE A 1 315 ? -27.032 3.679 32.554 1.00 89.12 315 ILE A CA 1
ATOM 2338 C C . ILE A 1 315 ? -27.584 2.512 31.723 1.00 89.12 315 ILE A C 1
ATOM 2340 O O . ILE A 1 315 ? -26.977 2.165 30.714 1.00 89.12 315 ILE A O 1
ATOM 2344 N N . GLU A 1 316 ? -28.792 2.031 32.036 1.00 89.12 316 GLU A N 1
ATOM 2345 C CA . GLU A 1 316 ? -29.471 0.929 31.326 1.00 89.12 316 GLU A CA 1
ATOM 2346 C C . GLU A 1 316 ? -29.572 1.168 29.804 1.00 89.12 316 GLU A C 1
ATOM 2348 O O . GLU A 1 316 ? -29.383 0.254 28.998 1.00 89.12 316 GLU A O 1
ATOM 2353 N N . ARG A 1 317 ? -29.836 2.416 29.381 1.00 91.19 317 ARG A N 1
ATOM 2354 C CA . ARG A 1 317 ? -29.897 2.784 27.954 1.00 91.19 317 ARG A CA 1
ATOM 2355 C C . ARG A 1 317 ? -28.534 2.730 27.267 1.00 91.19 317 ARG A C 1
ATOM 2357 O O . ARG A 1 317 ? -28.476 2.365 26.098 1.00 91.19 317 ARG A O 1
ATOM 2364 N N . CYS A 1 318 ? -27.460 3.114 27.954 1.00 89.38 318 CYS A N 1
ATOM 2365 C CA . CYS A 1 318 ? -26.108 3.051 27.401 1.00 89.38 318 CYS A CA 1
ATOM 2366 C C . CYS A 1 318 ? -25.564 1.616 27.397 1.00 89.38 318 CYS A C 1
ATOM 2368 O O . CYS A 1 318 ? -24.980 1.200 26.399 1.00 89.38 318 CYS A O 1
ATOM 2370 N N . GLU A 1 319 ? -25.812 0.844 28.458 1.00 87.94 319 GLU A N 1
ATOM 2371 C CA . GLU A 1 319 ? -25.470 -0.583 28.542 1.00 87.94 319 GLU A CA 1
ATOM 2372 C C . GLU A 1 319 ? -26.146 -1.369 27.407 1.00 87.94 319 GLU A C 1
ATOM 2374 O O . GLU A 1 319 ? -25.484 -2.129 26.703 1.00 87.94 319 GLU A O 1
ATOM 2379 N N . GLY A 1 320 ? -27.422 -1.086 27.112 1.00 90.00 320 GLY A N 1
ATOM 2380 C CA . GLY A 1 320 ? -28.131 -1.663 25.964 1.00 90.00 320 GLY A CA 1
ATOM 2381 C C . GLY A 1 320 ? -27.581 -1.283 24.577 1.00 90.00 320 GLY A C 1
ATOM 2382 O O . GLY A 1 320 ? -27.912 -1.953 23.602 1.00 90.00 320 GLY A O 1
ATOM 2383 N N . MET A 1 321 ? -26.746 -0.242 24.460 1.00 92.06 321 MET A N 1
ATOM 2384 C CA . MET A 1 321 ? -26.103 0.159 23.196 1.00 92.06 321 MET A CA 1
ATOM 2385 C C . MET A 1 321 ? -24.703 -0.439 23.003 1.00 92.06 321 MET A C 1
ATOM 2387 O O . MET A 1 321 ? -24.229 -0.512 21.868 1.00 92.06 321 MET A O 1
ATOM 2391 N N . ILE A 1 322 ? -24.024 -0.845 24.080 1.00 90.38 322 ILE A N 1
ATOM 2392 C CA . ILE A 1 322 ? -22.630 -1.304 24.021 1.00 90.38 322 ILE A CA 1
ATOM 2393 C C . ILE A 1 322 ? -22.443 -2.558 23.142 1.00 90.38 322 ILE A C 1
ATOM 2395 O O . ILE A 1 322 ? -21.597 -2.488 22.249 1.00 90.38 322 ILE A O 1
ATOM 2399 N N . PRO A 1 323 ? -23.247 -3.636 23.259 1.00 90.38 323 PRO A N 1
ATOM 2400 C CA . PRO A 1 323 ? -23.049 -4.852 22.461 1.00 90.38 323 PRO A CA 1
ATOM 2401 C C . PRO A 1 323 ? -23.155 -4.646 20.941 1.00 90.38 323 PRO A C 1
ATOM 2403 O O . PRO A 1 323 ? -22.496 -5.340 20.166 1.00 90.38 323 PRO A O 1
ATOM 2406 N N . ASP A 1 324 ? -23.965 -3.682 20.492 1.00 92.44 324 ASP A N 1
ATOM 2407 C CA . ASP A 1 324 ? -24.083 -3.338 19.070 1.00 92.44 324 ASP A CA 1
ATOM 2408 C C . ASP A 1 324 ? -22.925 -2.444 18.592 1.00 92.44 324 ASP A C 1
ATOM 2410 O O . ASP A 1 324 ? -22.493 -2.562 17.443 1.00 92.44 324 ASP A O 1
ATOM 2414 N N . LEU A 1 325 ? -22.375 -1.589 19.463 1.00 92.50 325 LEU A N 1
ATOM 2415 C CA . LEU A 1 325 ? -21.158 -0.817 19.180 1.00 92.50 325 LEU A CA 1
ATOM 2416 C C . LEU A 1 325 ? -19.913 -1.714 19.143 1.00 92.50 325 LEU A C 1
ATOM 2418 O O . LEU A 1 325 ? -19.059 -1.533 18.278 1.00 92.50 325 LEU A O 1
ATOM 2422 N N . GLU A 1 326 ? -19.833 -2.702 20.030 1.00 90.38 326 GLU A N 1
ATOM 2423 C CA . GLU A 1 326 ? -18.766 -3.705 20.059 1.00 90.38 326 GLU A CA 1
ATOM 2424 C C . GLU A 1 326 ? -18.818 -4.604 18.829 1.00 90.38 326 GLU A C 1
ATOM 2426 O O . GLU A 1 326 ? -17.809 -4.724 18.138 1.00 90.38 326 GLU A O 1
ATOM 2431 N N . ARG A 1 327 ? -20.000 -5.119 18.453 1.00 92.44 327 ARG A N 1
ATOM 2432 C CA . ARG A 1 327 ? -20.163 -5.838 17.179 1.00 92.44 327 ARG A CA 1
ATOM 2433 C C . ARG A 1 327 ? -19.771 -4.968 15.982 1.00 92.44 327 ARG A C 1
ATOM 2435 O O . ARG A 1 327 ? -19.097 -5.453 15.083 1.00 92.44 327 ARG A O 1
ATOM 2442 N N . ALA A 1 328 ? -20.124 -3.680 15.974 1.00 93.81 328 ALA A N 1
ATOM 2443 C CA . ALA A 1 328 ? -19.739 -2.775 14.889 1.00 93.81 328 ALA A CA 1
ATOM 2444 C C . ALA A 1 328 ? -18.217 -2.536 14.802 1.00 93.81 328 ALA A C 1
ATOM 2446 O O . ALA A 1 328 ? -17.696 -2.406 13.690 1.00 93.81 328 ALA A O 1
ATOM 2447 N N . VAL A 1 329 ? -17.504 -2.501 15.937 1.00 93.19 329 VAL A N 1
ATOM 2448 C CA . VAL A 1 329 ? -16.029 -2.490 15.991 1.00 93.19 329 VAL A CA 1
ATOM 2449 C C . VAL A 1 329 ? -15.464 -3.804 15.446 1.00 93.19 329 VAL A C 1
ATOM 2451 O O . VAL A 1 329 ? -14.624 -3.778 14.547 1.00 93.19 329 VAL A O 1
ATOM 2454 N N . ASP A 1 330 ? -15.964 -4.944 15.921 1.00 91.31 330 ASP A N 1
ATOM 2455 C CA . ASP A 1 330 ? -15.488 -6.276 15.535 1.00 91.31 330 ASP A CA 1
ATOM 2456 C C . ASP A 1 330 ? -15.703 -6.547 14.030 1.00 91.31 330 ASP A C 1
ATOM 2458 O O . ASP A 1 330 ? -14.763 -6.901 13.312 1.00 91.31 330 ASP A O 1
ATOM 2462 N N . ASP A 1 331 ? -16.903 -6.263 13.511 1.00 93.88 331 ASP A N 1
ATOM 2463 C CA . ASP A 1 331 ? -17.234 -6.352 12.08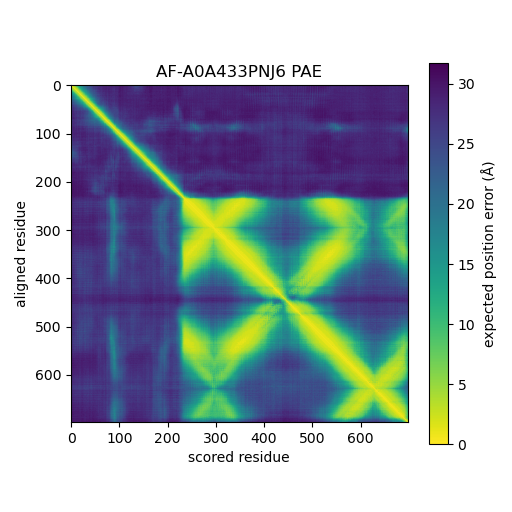5 1.00 93.88 331 ASP A CA 1
ATOM 2464 C C . ASP A 1 331 ? -16.353 -5.408 11.247 1.00 93.88 331 ASP A C 1
ATOM 2466 O O . ASP A 1 331 ? -16.006 -5.706 10.101 1.00 93.88 331 ASP A O 1
ATOM 2470 N N . ALA A 1 332 ? -16.030 -4.212 11.756 1.00 94.25 332 ALA A N 1
ATOM 2471 C CA . ALA A 1 332 ? -15.122 -3.287 11.078 1.00 94.25 332 ALA A CA 1
ATOM 2472 C C . ALA A 1 332 ? -13.691 -3.846 11.029 1.00 94.25 332 ALA A C 1
ATOM 2474 O O . ALA A 1 332 ? -13.059 -3.796 9.974 1.00 94.25 332 ALA A O 1
ATOM 2475 N N . ALA A 1 333 ? -13.210 -4.436 12.124 1.00 93.25 333 ALA A N 1
ATOM 2476 C CA . ALA A 1 333 ? -11.883 -5.034 12.215 1.00 93.25 333 ALA A CA 1
ATOM 2477 C C . ALA A 1 333 ? -11.722 -6.266 11.302 1.00 93.25 333 ALA A C 1
ATOM 2479 O O . ALA A 1 333 ? -10.663 -6.445 10.702 1.00 93.25 333 ALA A O 1
ATOM 2480 N N . GLU A 1 334 ? -12.757 -7.103 11.136 1.00 94.19 334 GLU A N 1
ATOM 2481 C CA . GLU A 1 334 ? -12.715 -8.227 10.178 1.00 94.19 334 GLU A CA 1
ATOM 2482 C C . GLU A 1 334 ? -12.627 -7.733 8.733 1.00 94.19 334 GLU A C 1
ATOM 2484 O O . GLU A 1 334 ? -11.792 -8.222 7.972 1.00 94.19 334 GLU A O 1
ATOM 2489 N N . ARG A 1 335 ? -13.397 -6.697 8.379 1.00 96.31 335 ARG A N 1
ATOM 2490 C CA . ARG A 1 335 ? -13.339 -6.070 7.049 1.00 96.31 335 ARG A CA 1
ATOM 2491 C C . ARG A 1 335 ? -12.008 -5.362 6.780 1.00 96.31 335 ARG A C 1
ATOM 2493 O O . ARG A 1 335 ? -11.538 -5.406 5.648 1.00 96.31 335 ARG A O 1
ATOM 2500 N N . VAL A 1 336 ? -11.372 -4.757 7.789 1.00 96.44 336 VAL A N 1
ATOM 2501 C CA . VAL A 1 336 ? -10.010 -4.199 7.666 1.00 96.44 336 VAL A CA 1
ATOM 2502 C C . VAL A 1 336 ? -9.003 -5.306 7.336 1.00 96.44 336 VAL A C 1
ATOM 2504 O O . VAL A 1 336 ? -8.315 -5.201 6.323 1.00 96.44 336 VAL A O 1
ATOM 2507 N N . VAL A 1 337 ? -8.963 -6.395 8.114 1.00 96.25 337 VAL A N 1
ATOM 2508 C CA . VAL A 1 337 ? -8.033 -7.519 7.875 1.00 96.25 337 VAL A CA 1
ATOM 2509 C C . VAL A 1 337 ? -8.290 -8.192 6.520 1.00 96.25 337 VAL A C 1
ATOM 2511 O O . VAL A 1 337 ? -7.343 -8.511 5.803 1.00 96.25 337 VAL A O 1
ATOM 2514 N N . GLU A 1 338 ? -9.552 -8.374 6.121 1.00 96.38 338 GLU A N 1
ATOM 2515 C CA . GLU A 1 338 ? -9.886 -8.915 4.797 1.00 96.38 338 GLU A CA 1
ATOM 2516 C C . GLU A 1 338 ? -9.410 -7.989 3.663 1.00 96.38 338 GLU A C 1
ATOM 2518 O O . GLU A 1 338 ? -8.848 -8.452 2.669 1.00 96.38 338 GLU A O 1
ATOM 2523 N N . MET A 1 339 ? -9.581 -6.673 3.811 1.00 97.00 339 MET A N 1
ATOM 2524 C CA . MET A 1 339 ? -9.178 -5.698 2.794 1.00 97.00 339 MET A CA 1
ATOM 2525 C C . MET A 1 339 ? -7.665 -5.469 2.725 1.00 97.00 339 MET A C 1
ATOM 2527 O O . MET A 1 339 ? -7.163 -5.185 1.637 1.00 97.00 339 MET A O 1
ATOM 2531 N N . MET A 1 340 ? -6.923 -5.669 3.820 1.00 97.00 340 MET A N 1
ATOM 2532 C CA . MET A 1 340 ? -5.455 -5.749 3.786 1.00 97.00 340 MET A CA 1
ATOM 2533 C C . MET A 1 340 ? -4.998 -6.933 2.925 1.00 97.00 340 MET A C 1
ATOM 2535 O O . MET A 1 340 ? -4.213 -6.742 1.998 1.00 97.00 340 MET A O 1
ATOM 2539 N N . LYS A 1 341 ? -5.578 -8.125 3.129 1.00 96.94 341 LYS A N 1
ATOM 2540 C CA . LYS A 1 341 ? -5.261 -9.329 2.337 1.00 96.94 341 LYS A CA 1
ATOM 2541 C C . LYS A 1 341 ? -5.637 -9.195 0.864 1.00 96.94 341 LYS A C 1
ATOM 2543 O O . LYS A 1 341 ? -4.810 -9.455 -0.003 1.00 96.94 341 LYS A O 1
ATOM 2548 N N . ARG A 1 342 ? -6.834 -8.682 0.553 1.00 97.00 342 ARG A N 1
ATOM 2549 C CA . ARG A 1 342 ? -7.219 -8.322 -0.829 1.00 97.00 342 ARG A CA 1
ATOM 2550 C C . ARG A 1 342 ? -6.279 -7.261 -1.429 1.00 97.00 342 ARG A C 1
ATOM 2552 O O . ARG A 1 342 ? -6.080 -7.220 -2.643 1.00 97.00 342 ARG A O 1
ATOM 2559 N N . GLY A 1 343 ? -5.696 -6.397 -0.594 1.00 97.38 343 GLY A N 1
ATOM 2560 C CA . GLY A 1 343 ? -4.650 -5.443 -0.963 1.00 97.38 343 GLY A CA 1
ATOM 2561 C C . GLY A 1 343 ? -3.334 -6.127 -1.340 1.00 97.38 343 GLY A C 1
ATOM 2562 O O . GLY A 1 343 ? -2.785 -5.823 -2.400 1.00 97.38 343 GLY A O 1
ATOM 2563 N N . ALA A 1 344 ? -2.875 -7.086 -0.531 1.00 97.56 344 ALA A N 1
ATOM 2564 C CA . ALA A 1 344 ? -1.702 -7.918 -0.801 1.00 97.56 344 ALA A CA 1
ATOM 2565 C C . ALA A 1 344 ? -1.886 -8.776 -2.066 1.00 97.56 344 ALA A C 1
ATOM 2567 O O . ALA A 1 344 ? -1.054 -8.736 -2.971 1.00 97.56 344 ALA A O 1
ATOM 2568 N N . GLU A 1 345 ? -3.010 -9.486 -2.197 1.00 97.38 345 GLU A N 1
ATOM 2569 C CA . GLU A 1 345 ? -3.389 -10.225 -3.411 1.00 97.38 345 GLU A CA 1
ATOM 2570 C C . GLU A 1 345 ? -3.400 -9.319 -4.651 1.00 97.38 345 GLU A C 1
ATOM 2572 O O . GLU A 1 345 ? -2.831 -9.667 -5.689 1.00 97.38 345 GLU A O 1
ATOM 2577 N N . GLY A 1 346 ? -3.986 -8.122 -4.532 1.00 97.19 346 GLY A N 1
ATOM 2578 C CA . GLY A 1 346 ? -3.980 -7.108 -5.582 1.00 97.19 346 GLY A CA 1
ATOM 2579 C C . GLY A 1 346 ? -2.565 -6.674 -5.969 1.00 97.19 346 GLY A C 1
ATOM 2580 O O . GLY A 1 346 ? -2.248 -6.626 -7.157 1.00 97.19 346 GLY A O 1
ATOM 2581 N N . ALA A 1 347 ? -1.695 -6.412 -4.992 1.00 97.62 347 ALA A N 1
ATOM 2582 C CA . ALA A 1 347 ? -0.307 -6.013 -5.214 1.00 97.62 347 ALA A CA 1
ATOM 2583 C C . ALA A 1 347 ? 0.528 -7.133 -5.862 1.00 97.62 347 ALA A C 1
ATOM 2585 O O . ALA A 1 347 ? 1.204 -6.872 -6.860 1.00 97.62 347 ALA A O 1
ATOM 2586 N N . ARG A 1 348 ? 0.379 -8.397 -5.430 1.00 97.62 348 ARG A N 1
ATOM 2587 C CA . ARG A 1 348 ? 0.974 -9.562 -6.120 1.00 97.62 348 ARG A CA 1
ATOM 2588 C C . ARG A 1 348 ? 0.442 -9.722 -7.547 1.00 97.62 348 ARG A C 1
ATOM 2590 O O . ARG A 1 348 ? 1.213 -10.072 -8.440 1.00 97.62 348 ARG A O 1
ATOM 2597 N N . GLY A 1 349 ? -0.837 -9.419 -7.779 1.00 97.12 349 GLY A N 1
ATOM 2598 C CA . GLY A 1 349 ? -1.453 -9.379 -9.108 1.00 97.12 349 GLY A CA 1
ATOM 2599 C C . GLY A 1 349 ? -0.805 -8.342 -10.030 1.00 97.12 349 GLY A C 1
ATOM 2600 O O . GLY A 1 349 ? -0.371 -8.688 -11.128 1.00 97.12 349 GLY A O 1
ATOM 2601 N N . VAL A 1 350 ? -0.644 -7.095 -9.569 1.00 97.75 350 VAL A N 1
ATOM 2602 C CA . VAL A 1 350 ? 0.084 -6.060 -10.330 1.00 97.75 350 VAL A CA 1
ATOM 2603 C C . VAL A 1 350 ? 1.549 -6.467 -10.534 1.00 97.75 350 VAL A C 1
ATOM 2605 O O . VAL A 1 350 ? 2.070 -6.340 -11.638 1.00 97.75 350 VAL A O 1
ATOM 2608 N N . ALA A 1 351 ? 2.217 -7.028 -9.520 1.00 97.50 351 ALA A N 1
ATOM 2609 C CA . ALA A 1 351 ? 3.590 -7.525 -9.633 1.00 97.50 351 ALA A CA 1
ATOM 2610 C C . ALA A 1 351 ? 3.738 -8.688 -10.636 1.00 97.50 351 ALA A C 1
ATOM 2612 O O . ALA A 1 351 ? 4.822 -8.895 -11.183 1.00 97.50 351 ALA A O 1
ATOM 2613 N N . ALA A 1 352 ? 2.681 -9.468 -10.883 1.00 97.06 352 ALA A N 1
ATOM 2614 C CA . ALA A 1 352 ? 2.644 -10.488 -11.929 1.00 97.06 352 ALA A CA 1
ATOM 2615 C C . ALA A 1 352 ? 2.446 -9.870 -13.325 1.00 97.06 352 ALA A C 1
ATOM 2617 O O . ALA A 1 352 ? 3.222 -10.179 -14.225 1.00 97.06 352 ALA A O 1
ATOM 2618 N N . GLU A 1 353 ? 1.502 -8.939 -13.500 1.00 97.06 353 GLU A N 1
ATOM 2619 C CA . GLU A 1 353 ? 1.306 -8.223 -14.777 1.00 97.06 353 GLU A CA 1
ATOM 2620 C C . GLU A 1 353 ? 2.538 -7.370 -15.155 1.00 97.06 353 GLU A C 1
ATOM 2622 O O . GLU A 1 353 ? 2.921 -7.320 -16.322 1.00 97.06 353 GLU A O 1
ATOM 2627 N N . CYS A 1 354 ? 3.239 -6.771 -14.183 1.00 96.38 354 CYS A N 1
ATOM 2628 C CA . CYS A 1 354 ? 4.528 -6.102 -14.407 1.00 96.38 354 CYS A CA 1
ATOM 2629 C C . CYS A 1 354 ? 5.618 -7.063 -14.910 1.00 96.38 354 CYS A C 1
ATOM 2631 O O . CYS A 1 354 ? 6.421 -6.665 -15.750 1.00 96.38 354 CYS A O 1
ATOM 2633 N N . ARG A 1 355 ? 5.650 -8.317 -14.429 1.00 96.62 355 ARG A N 1
ATOM 2634 C CA . ARG A 1 355 ? 6.589 -9.350 -14.906 1.00 96.62 355 ARG A CA 1
ATOM 2635 C C . ARG A 1 355 ? 6.216 -9.860 -16.298 1.00 96.62 355 ARG A C 1
ATOM 2637 O O . ARG A 1 355 ? 7.082 -9.898 -17.160 1.00 96.62 355 ARG A O 1
ATOM 2644 N N . ALA A 1 356 ? 4.939 -10.131 -16.558 1.00 95.94 356 ALA A N 1
ATOM 2645 C CA . ALA A 1 356 ? 4.471 -10.518 -17.890 1.00 95.94 356 ALA A CA 1
ATOM 2646 C C . ALA A 1 356 ? 4.753 -9.423 -18.939 1.00 95.94 356 ALA A C 1
ATOM 2648 O O . ALA A 1 356 ? 5.253 -9.711 -20.025 1.00 95.94 356 ALA A O 1
ATOM 2649 N N . LEU A 1 357 ? 4.513 -8.152 -18.594 1.00 96.12 357 LEU A N 1
ATOM 2650 C CA . LEU A 1 357 ? 4.865 -7.022 -19.452 1.00 96.12 357 LEU A CA 1
ATOM 2651 C C . LEU A 1 357 ? 6.384 -6.888 -19.631 1.00 96.12 357 LEU A C 1
ATOM 2653 O O . LEU A 1 357 ? 6.837 -6.615 -20.737 1.00 96.12 357 LEU A O 1
ATOM 2657 N N . LYS A 1 358 ? 7.183 -7.102 -18.581 1.00 96.75 358 LYS A N 1
ATOM 2658 C CA . LYS A 1 358 ? 8.648 -7.140 -18.690 1.00 96.75 358 LYS A CA 1
ATOM 2659 C C . LYS A 1 358 ? 9.093 -8.217 -19.695 1.00 96.75 358 LYS A C 1
ATOM 2661 O O . LYS A 1 358 ? 9.858 -7.909 -20.601 1.00 96.75 358 LYS A O 1
ATOM 2666 N N . GLU A 1 359 ? 8.552 -9.429 -19.597 1.00 96.81 359 GLU A N 1
ATOM 2667 C CA . GLU A 1 359 ? 8.845 -10.545 -20.506 1.00 96.81 359 GLU A CA 1
ATOM 2668 C C . GLU A 1 359 ? 8.378 -10.281 -21.953 1.00 96.81 359 GLU A C 1
ATOM 2670 O O . GLU A 1 359 ? 8.993 -10.779 -22.898 1.00 96.81 359 GLU A O 1
ATOM 2675 N N . ASP A 1 360 ? 7.300 -9.512 -22.165 1.00 95.25 360 ASP A N 1
ATOM 2676 C CA . ASP A 1 360 ? 6.916 -8.995 -23.493 1.00 95.25 360 ASP A CA 1
ATOM 2677 C C . ASP A 1 360 ? 7.958 -7.989 -24.026 1.00 95.25 360 ASP A C 1
ATOM 2679 O O . ASP A 1 360 ? 8.336 -8.048 -25.200 1.00 95.25 360 ASP A O 1
ATOM 2683 N N . ARG A 1 361 ? 8.444 -7.072 -23.174 1.00 94.88 361 ARG A N 1
ATOM 2684 C CA . ARG A 1 361 ? 9.425 -6.032 -23.540 1.00 94.88 361 ARG A CA 1
ATOM 2685 C C . ARG A 1 361 ? 10.805 -6.622 -23.834 1.00 94.88 361 ARG A C 1
ATOM 2687 O O . ARG A 1 361 ? 11.400 -6.232 -24.831 1.00 94.88 361 ARG A O 1
ATOM 2694 N N . GLU A 1 362 ? 11.275 -7.592 -23.050 1.00 96.56 362 GLU A N 1
ATOM 2695 C CA . GLU A 1 362 ? 12.532 -8.322 -23.296 1.00 96.56 362 GLU A CA 1
ATOM 2696 C C . GLU A 1 362 ? 12.489 -9.084 -24.631 1.00 96.56 362 GLU A C 1
ATOM 2698 O O . GLU A 1 362 ? 13.409 -8.967 -25.439 1.00 96.56 362 GLU A O 1
ATOM 2703 N N . ARG A 1 363 ? 11.383 -9.779 -24.939 1.00 96.06 363 ARG A N 1
ATOM 2704 C CA . ARG A 1 363 ? 11.199 -10.431 -26.252 1.00 96.06 363 ARG A CA 1
ATOM 2705 C C . ARG A 1 363 ? 11.162 -9.426 -27.409 1.00 96.06 363 ARG A C 1
ATOM 2707 O O . ARG A 1 363 ? 11.770 -9.674 -28.446 1.00 96.06 363 ARG A O 1
ATOM 2714 N N . SER A 1 364 ? 10.487 -8.290 -27.231 1.00 95.06 364 SER A N 1
ATOM 2715 C CA . SER A 1 364 ? 10.437 -7.204 -28.224 1.00 95.06 364 SER A CA 1
ATOM 2716 C C . SER A 1 364 ? 11.795 -6.509 -28.421 1.00 95.06 364 SER A C 1
ATOM 2718 O O . SER A 1 364 ? 12.120 -6.068 -29.524 1.00 95.06 364 SER A O 1
ATOM 2720 N N . LEU A 1 365 ? 12.618 -6.441 -27.369 1.00 95.88 365 LEU A N 1
ATOM 2721 C CA . LEU A 1 365 ? 13.986 -5.939 -27.435 1.00 95.88 365 LEU A CA 1
ATOM 2722 C C . LEU A 1 365 ? 14.893 -6.907 -28.200 1.00 95.88 365 LEU A C 1
ATOM 2724 O O . LEU A 1 365 ? 15.518 -6.472 -29.157 1.00 95.88 365 LEU A O 1
ATOM 2728 N N . HIS A 1 366 ? 14.896 -8.202 -27.878 1.00 96.38 366 HIS A N 1
ATOM 2729 C CA . HIS A 1 366 ? 15.714 -9.182 -28.606 1.00 96.38 366 HIS A CA 1
ATOM 2730 C C . HIS A 1 366 ? 15.322 -9.327 -30.085 1.00 96.38 366 HIS A C 1
ATOM 2732 O O . HIS A 1 366 ? 16.200 -9.484 -30.933 1.00 96.38 366 HIS A O 1
ATOM 2738 N N . GLN A 1 367 ? 14.030 -9.215 -30.421 1.00 96.38 367 GLN A N 1
ATOM 2739 C CA . GLN A 1 367 ? 13.593 -9.144 -31.820 1.00 96.38 367 GLN A CA 1
ATOM 2740 C C . GLN A 1 367 ? 14.193 -7.910 -32.513 1.00 96.38 367 GLN A C 1
ATOM 2742 O O . GLN A 1 367 ? 14.835 -8.043 -33.547 1.00 96.38 367 GLN A O 1
ATOM 2747 N N . PHE A 1 368 ? 14.071 -6.726 -31.903 1.00 95.75 368 PHE A N 1
ATOM 2748 C CA . PHE A 1 368 ? 14.656 -5.488 -32.426 1.00 95.75 368 PHE A CA 1
ATOM 2749 C C . PHE A 1 368 ? 16.188 -5.531 -32.515 1.00 95.75 368 PHE A C 1
ATOM 2751 O O . PHE A 1 368 ? 16.750 -5.005 -33.469 1.00 95.75 368 PHE A O 1
ATOM 2758 N N . GLU A 1 369 ? 16.873 -6.163 -31.561 1.00 95.50 369 GLU A N 1
ATOM 2759 C CA . GLU A 1 369 ? 18.321 -6.375 -31.605 1.00 95.50 369 GLU A CA 1
ATOM 2760 C C . GLU A 1 369 ? 18.717 -7.262 -32.788 1.00 95.50 369 GLU A C 1
ATOM 2762 O O . GLU A 1 369 ? 19.659 -6.916 -33.495 1.00 95.50 369 GLU A O 1
ATOM 2767 N N . SER A 1 370 ? 17.979 -8.349 -33.037 1.00 96.69 370 SER A N 1
ATOM 2768 C CA . SER A 1 370 ? 18.198 -9.241 -34.181 1.00 96.69 370 SER A CA 1
ATOM 2769 C C . SER A 1 370 ? 17.914 -8.551 -35.518 1.00 96.69 370 SER A C 1
ATOM 2771 O O . SER A 1 370 ? 18.722 -8.650 -36.439 1.00 96.69 370 SER A O 1
ATOM 2773 N N . ASP A 1 371 ? 16.788 -7.842 -35.628 1.00 95.31 371 ASP A N 1
ATOM 2774 C CA . ASP A 1 371 ? 16.370 -7.158 -36.856 1.00 95.31 371 ASP A CA 1
ATOM 2775 C C . ASP A 1 371 ? 17.339 -6.013 -37.203 1.00 95.31 371 ASP A C 1
ATOM 2777 O O . ASP A 1 371 ? 17.790 -5.895 -38.343 1.00 95.31 371 ASP A O 1
ATOM 2781 N N . ALA A 1 372 ? 17.719 -5.203 -36.207 1.00 94.44 372 ALA A N 1
ATOM 2782 C CA . ALA A 1 372 ? 18.670 -4.107 -36.375 1.00 94.44 372 ALA A CA 1
ATOM 2783 C C . ALA A 1 372 ? 20.086 -4.607 -36.691 1.00 94.44 372 ALA A C 1
ATOM 2785 O O . ALA A 1 372 ? 20.759 -4.026 -37.540 1.00 94.44 372 ALA A O 1
ATOM 2786 N N . GLN A 1 373 ? 20.540 -5.687 -36.042 1.00 95.19 373 GLN A N 1
ATOM 2787 C CA . GLN A 1 373 ? 21.832 -6.302 -36.346 1.00 95.19 373 GLN A CA 1
ATOM 2788 C C . GLN A 1 373 ? 21.865 -6.798 -37.796 1.00 95.19 373 GLN A C 1
ATOM 2790 O O . GLN A 1 373 ? 22.777 -6.442 -38.534 1.00 95.19 373 GLN A O 1
ATOM 2795 N N . HIS A 1 374 ? 20.831 -7.523 -38.234 1.00 96.12 374 HIS A N 1
ATOM 2796 C CA . HIS A 1 374 ? 20.723 -8.019 -39.606 1.00 96.12 374 HIS A CA 1
ATOM 2797 C C . HIS A 1 374 ? 20.697 -6.884 -40.644 1.00 96.12 374 HIS A C 1
ATOM 2799 O O . HIS A 1 374 ? 21.375 -6.986 -41.669 1.00 96.12 374 HIS A O 1
ATOM 2805 N N . GLU A 1 375 ? 19.961 -5.796 -40.388 1.00 94.75 375 GLU A N 1
ATOM 2806 C CA . GLU A 1 375 ? 19.943 -4.628 -41.278 1.00 94.75 375 GLU A CA 1
ATOM 2807 C C . GLU A 1 375 ? 21.313 -3.930 -41.340 1.00 94.75 375 GLU A C 1
ATOM 2809 O O . GLU A 1 375 ? 21.765 -3.556 -42.425 1.00 94.75 375 GLU A O 1
ATOM 2814 N N . ASN A 1 376 ? 21.996 -3.770 -40.204 1.00 94.81 376 ASN A N 1
ATOM 2815 C CA . ASN A 1 376 ? 23.328 -3.167 -40.164 1.00 94.81 376 ASN A CA 1
ATOM 2816 C C . ASN A 1 376 ? 24.368 -4.041 -40.875 1.00 94.81 376 ASN A C 1
ATOM 2818 O O . ASN A 1 376 ? 25.156 -3.508 -41.652 1.00 94.81 376 ASN A O 1
ATOM 2822 N N . ASP A 1 377 ? 24.339 -5.359 -40.666 1.00 95.50 377 ASP A N 1
ATOM 2823 C CA . ASP A 1 377 ? 25.250 -6.312 -41.309 1.00 95.50 377 ASP A CA 1
ATOM 2824 C C . ASP A 1 377 ? 25.030 -6.358 -42.830 1.00 95.50 377 ASP A C 1
ATOM 2826 O O . ASP A 1 377 ? 25.998 -6.380 -43.594 1.00 95.50 377 ASP A O 1
ATOM 2830 N N . GLU A 1 378 ? 23.779 -6.284 -43.306 1.00 95.69 378 GLU A N 1
ATOM 2831 C CA . GLU A 1 378 ? 23.498 -6.128 -44.739 1.00 95.69 378 GLU A CA 1
ATOM 2832 C C . GLU A 1 378 ? 24.018 -4.798 -45.299 1.00 95.69 378 GLU A C 1
ATOM 2834 O O . GLU A 1 378 ? 24.608 -4.782 -46.381 1.00 95.69 378 GLU A O 1
ATOM 2839 N N . ARG A 1 379 ? 23.806 -3.677 -44.597 1.00 93.50 379 ARG A N 1
ATOM 2840 C CA . ARG A 1 379 ? 24.291 -2.357 -45.035 1.00 93.50 379 ARG A CA 1
ATOM 2841 C C . ARG A 1 379 ? 25.822 -2.309 -45.066 1.00 93.50 379 ARG A C 1
ATOM 2843 O O . ARG A 1 379 ? 26.384 -1.837 -46.051 1.00 93.50 379 ARG A O 1
ATOM 2850 N N . ALA A 1 380 ? 26.484 -2.844 -44.041 1.00 94.19 380 ALA A N 1
ATOM 2851 C CA . ALA A 1 380 ? 27.937 -2.946 -43.962 1.00 94.19 380 ALA A CA 1
ATOM 2852 C C . ALA A 1 380 ? 28.504 -3.832 -45.082 1.00 94.19 380 ALA A C 1
ATOM 2854 O O . ALA A 1 380 ? 29.397 -3.392 -45.798 1.00 94.19 380 ALA A O 1
ATOM 2855 N N . SER A 1 381 ? 27.924 -5.017 -45.318 1.00 95.00 381 SER A N 1
ATOM 2856 C CA . SER A 1 381 ? 28.358 -5.928 -46.394 1.00 95.00 381 SER A CA 1
ATOM 2857 C C . SER A 1 381 ? 28.252 -5.292 -47.786 1.00 95.00 381 SER A C 1
ATOM 2859 O O . SER A 1 381 ? 29.097 -5.523 -48.648 1.00 95.00 381 SER A O 1
ATOM 2861 N N . ARG A 1 382 ? 27.217 -4.470 -48.023 1.00 93.56 382 ARG A N 1
ATOM 2862 C CA . ARG A 1 382 ? 27.057 -3.720 -49.281 1.00 93.56 382 ARG A CA 1
ATOM 2863 C C . ARG A 1 382 ? 28.114 -2.621 -49.420 1.00 93.56 382 ARG A C 1
ATOM 2865 O O . ARG A 1 382 ? 28.717 -2.513 -50.481 1.00 93.56 382 ARG A O 1
ATOM 2872 N N . LEU A 1 383 ? 28.379 -1.856 -48.357 1.00 93.06 383 LEU A N 1
ATOM 2873 C CA . LEU A 1 383 ? 29.421 -0.819 -48.353 1.00 93.06 383 LEU A CA 1
ATOM 2874 C C . LEU A 1 383 ? 30.834 -1.397 -48.494 1.00 93.06 383 LEU A C 1
ATOM 2876 O O . LEU A 1 383 ? 31.675 -0.788 -49.149 1.00 93.06 383 LEU A O 1
ATOM 2880 N N . GLU A 1 384 ? 31.099 -2.567 -47.915 1.00 93.56 384 GLU A N 1
ATOM 2881 C CA . GLU A 1 384 ? 32.362 -3.286 -48.084 1.00 93.56 384 GLU A CA 1
ATOM 2882 C C . GLU A 1 384 ? 32.530 -3.752 -49.539 1.00 93.56 384 GLU A C 1
ATOM 2884 O O . GLU A 1 384 ? 33.551 -3.454 -50.154 1.00 93.56 384 GLU A O 1
ATOM 2889 N N . ALA A 1 385 ? 31.497 -4.351 -50.145 1.00 93.31 385 ALA A N 1
ATOM 2890 C CA . ALA A 1 385 ? 31.516 -4.735 -51.558 1.00 93.31 385 ALA A CA 1
ATOM 2891 C C . ALA A 1 385 ? 31.685 -3.534 -52.517 1.00 93.31 385 ALA A C 1
ATOM 2893 O O . ALA A 1 385 ? 32.464 -3.615 -53.469 1.00 93.31 385 ALA A O 1
ATOM 2894 N N . GLU A 1 386 ? 31.012 -2.405 -52.257 1.00 92.19 386 GLU A N 1
ATOM 2895 C CA . GLU A 1 386 ? 31.207 -1.154 -53.009 1.00 92.19 386 GLU A CA 1
ATOM 2896 C C . GLU A 1 386 ? 32.636 -0.609 -52.842 1.00 92.19 386 GLU A C 1
ATOM 2898 O O . GLU A 1 386 ? 33.245 -0.163 -53.818 1.00 92.19 386 GLU A O 1
ATOM 2903 N N . ARG A 1 387 ? 33.212 -0.681 -51.632 1.00 90.69 387 ARG A N 1
ATOM 2904 C CA . ARG A 1 387 ? 34.611 -0.297 -51.376 1.00 90.69 387 ARG A CA 1
ATOM 2905 C C . ARG A 1 387 ? 35.593 -1.191 -52.123 1.00 90.69 387 ARG A C 1
ATOM 2907 O O . ARG A 1 387 ? 36.481 -0.655 -52.779 1.00 90.69 387 ARG A O 1
ATOM 2914 N N . GLU A 1 388 ? 35.405 -2.509 -52.124 1.00 93.06 388 GLU A N 1
ATOM 2915 C CA . GLU A 1 388 ? 36.249 -3.402 -52.920 1.00 93.06 388 GLU A CA 1
ATOM 2916 C C . GLU A 1 388 ? 36.124 -3.148 -54.439 1.00 93.06 388 GLU A C 1
ATOM 2918 O O . GLU A 1 388 ? 37.117 -3.265 -55.158 1.00 93.06 388 GLU A O 1
ATOM 2923 N N . GLU A 1 389 ? 34.932 -2.823 -54.968 1.00 92.38 389 GLU A N 1
ATOM 2924 C CA . GLU A 1 389 ? 34.772 -2.441 -56.385 1.00 92.38 389 GLU A CA 1
ATOM 2925 C C . GLU A 1 389 ? 35.565 -1.164 -56.697 1.00 92.38 389 GLU A C 1
ATOM 2927 O O . GLU A 1 389 ? 36.303 -1.120 -57.684 1.00 92.38 389 GLU A O 1
ATOM 2932 N N . MET A 1 390 ? 35.466 -0.145 -55.838 1.00 89.56 390 MET A N 1
ATOM 2933 C CA . MET A 1 390 ? 36.219 1.101 -55.997 1.00 89.56 390 MET A CA 1
ATOM 2934 C C . MET A 1 390 ? 37.730 0.897 -55.875 1.00 89.56 390 MET A C 1
ATOM 2936 O O . MET A 1 390 ? 38.471 1.498 -56.647 1.00 89.56 390 MET A O 1
ATOM 2940 N N . GLU A 1 391 ? 38.208 0.053 -54.956 1.00 90.50 391 GLU A N 1
ATOM 2941 C CA . GLU A 1 391 ? 39.638 -0.250 -54.837 1.00 90.50 391 GLU A CA 1
ATOM 2942 C C . GLU A 1 391 ? 40.170 -0.972 -56.080 1.00 90.50 391 GLU A C 1
ATOM 2944 O O . GLU A 1 391 ? 41.206 -0.567 -56.608 1.00 90.50 391 GLU A O 1
ATOM 2949 N N . ARG A 1 392 ? 39.428 -1.949 -56.624 1.00 92.25 392 ARG A N 1
ATOM 2950 C CA . ARG A 1 392 ? 39.757 -2.601 -57.908 1.00 92.25 392 ARG A CA 1
ATOM 2951 C C . ARG A 1 392 ? 39.820 -1.581 -59.047 1.00 92.25 392 ARG A C 1
ATOM 2953 O O . ARG A 1 392 ? 40.842 -1.483 -59.722 1.00 92.25 392 ARG A O 1
ATOM 2960 N N . ALA A 1 393 ? 38.778 -0.762 -59.203 1.00 89.50 393 ALA A N 1
ATOM 2961 C CA . ALA A 1 393 ? 38.725 0.280 -60.229 1.00 89.50 393 ALA A CA 1
ATOM 2962 C C . ALA A 1 393 ? 39.853 1.320 -60.078 1.00 89.50 393 ALA A C 1
ATOM 2964 O O . ALA A 1 393 ? 40.367 1.827 -61.075 1.00 89.50 393 ALA A O 1
ATOM 2965 N N . ARG A 1 394 ? 40.273 1.621 -58.842 1.00 89.88 394 ARG A N 1
ATOM 2966 C CA . ARG A 1 394 ? 41.389 2.526 -58.542 1.00 89.88 394 ARG A CA 1
ATOM 2967 C C . ARG A 1 394 ? 42.740 1.903 -58.879 1.00 89.88 394 ARG A C 1
ATOM 2969 O O . ARG A 1 394 ? 43.572 2.590 -59.463 1.00 89.88 394 ARG A O 1
ATOM 2976 N N . SER A 1 395 ? 42.955 0.624 -58.564 1.00 91.06 395 SER A N 1
ATOM 2977 C CA . SER A 1 395 ? 44.144 -0.117 -59.002 1.00 91.06 395 SER A CA 1
ATOM 2978 C C . SER A 1 395 ? 44.240 -0.169 -60.526 1.00 91.06 395 SER A C 1
ATOM 2980 O O . SER A 1 395 ? 45.303 0.125 -61.067 1.00 91.06 395 SER A O 1
ATOM 2982 N N . ASP A 1 396 ? 43.131 -0.441 -61.218 1.00 90.69 396 ASP A N 1
ATOM 2983 C CA . ASP A 1 396 ? 43.081 -0.420 -62.682 1.00 90.69 396 ASP A CA 1
ATOM 2984 C C . ASP A 1 396 ? 43.365 0.987 -63.234 1.00 90.69 396 ASP A C 1
ATOM 2986 O O . ASP A 1 396 ? 44.144 1.135 -64.175 1.00 90.69 396 ASP A O 1
ATOM 2990 N N . ALA A 1 397 ? 42.785 2.046 -62.658 1.00 86.25 397 ALA A N 1
ATOM 2991 C CA . ALA A 1 397 ? 43.030 3.424 -63.095 1.00 86.25 397 ALA A CA 1
ATOM 2992 C C . ALA A 1 397 ? 44.499 3.850 -62.907 1.00 86.25 397 ALA A C 1
ATOM 2994 O O . ALA A 1 397 ? 45.082 4.426 -63.825 1.00 86.25 397 ALA A O 1
ATOM 2995 N N . VAL A 1 398 ? 45.114 3.517 -61.766 1.00 90.62 398 VAL A N 1
ATOM 2996 C CA . VAL A 1 398 ? 46.537 3.792 -61.493 1.00 90.62 398 VAL A CA 1
ATOM 2997 C C . VAL A 1 398 ? 47.447 2.978 -62.415 1.00 90.62 398 VAL A C 1
ATOM 2999 O O . VAL A 1 398 ? 48.389 3.533 -62.971 1.00 90.62 398 VAL A O 1
ATOM 3002 N N . PHE A 1 399 ? 47.147 1.698 -62.659 1.00 91.81 399 PHE A N 1
ATOM 3003 C CA . PHE A 1 399 ? 47.910 0.881 -63.608 1.00 91.81 399 PHE A CA 1
ATOM 3004 C C . PHE A 1 399 ? 47.835 1.436 -65.040 1.00 91.81 399 PHE A C 1
ATOM 3006 O O . PHE A 1 399 ? 48.853 1.509 -65.728 1.00 91.81 399 PHE A O 1
ATOM 3013 N N . ASN A 1 400 ? 46.653 1.880 -65.482 1.00 88.56 400 ASN A N 1
ATOM 3014 C CA . ASN A 1 400 ? 46.504 2.547 -66.777 1.00 88.56 400 ASN A CA 1
ATOM 3015 C C . ASN A 1 400 ? 47.279 3.876 -66.827 1.00 88.56 400 ASN A C 1
ATOM 3017 O O . ASN A 1 400 ? 47.870 4.173 -67.861 1.00 88.56 400 ASN A O 1
ATOM 3021 N N . LEU A 1 401 ? 47.334 4.642 -65.729 1.00 88.56 401 LEU A N 1
ATOM 3022 C CA . LEU A 1 401 ? 48.149 5.859 -65.652 1.00 88.56 401 LEU A CA 1
ATOM 3023 C C . LEU A 1 401 ? 49.651 5.549 -65.755 1.00 88.56 401 LEU A C 1
ATOM 3025 O O . LEU A 1 401 ? 50.327 6.175 -66.560 1.00 88.56 401 LEU A O 1
ATOM 3029 N N . GLU A 1 402 ? 50.167 4.550 -65.030 1.00 90.12 402 GLU A N 1
ATOM 3030 C CA . GLU A 1 402 ? 51.573 4.127 -65.155 1.00 90.12 402 GLU A CA 1
ATOM 3031 C C . GLU A 1 402 ? 51.921 3.645 -66.575 1.00 90.12 402 GLU A C 1
ATOM 3033 O O . GLU A 1 402 ? 53.032 3.859 -67.061 1.00 90.12 402 GLU A O 1
ATOM 3038 N N . MET A 1 403 ? 50.995 2.947 -67.240 1.00 90.62 403 MET A N 1
ATOM 3039 C CA . MET A 1 403 ? 51.180 2.509 -68.625 1.00 90.62 403 MET A CA 1
ATOM 3040 C C . MET A 1 403 ? 51.141 3.687 -69.604 1.00 90.62 403 MET A C 1
ATOM 3042 O O . MET A 1 403 ? 51.942 3.714 -70.536 1.00 90.62 403 MET A O 1
ATOM 3046 N N . TRP A 1 404 ? 50.279 4.676 -69.359 1.00 90.31 404 TRP A N 1
ATOM 3047 C CA . TRP A 1 404 ? 50.248 5.927 -70.111 1.00 90.31 404 TRP A CA 1
ATOM 3048 C C . TRP A 1 404 ? 51.538 6.740 -69.920 1.00 90.31 404 TRP A C 1
ATOM 3050 O O . TRP A 1 404 ? 52.122 7.174 -70.904 1.00 90.31 404 TRP A O 1
ATOM 3060 N N . GLU A 1 405 ? 52.048 6.880 -68.692 1.00 89.00 405 GLU A N 1
ATOM 3061 C CA . GLU A 1 405 ? 53.306 7.595 -68.410 1.00 89.00 405 GLU A CA 1
ATOM 3062 C C . GLU A 1 405 ? 54.513 6.939 -69.102 1.00 89.00 405 GLU A C 1
ATOM 3064 O O . GLU A 1 405 ? 55.400 7.635 -69.594 1.00 89.00 405 GLU A O 1
ATOM 3069 N N . ARG A 1 406 ? 54.533 5.601 -69.204 1.00 90.50 406 ARG A N 1
ATOM 3070 C CA . ARG A 1 406 ? 55.539 4.870 -69.998 1.00 90.50 406 ARG A CA 1
ATOM 3071 C C . ARG A 1 406 ? 55.385 5.131 -71.496 1.00 90.50 406 ARG A C 1
ATOM 3073 O O . ARG A 1 406 ? 56.391 5.320 -72.169 1.00 90.50 406 ARG A O 1
ATOM 3080 N N . ALA A 1 407 ? 54.156 5.162 -72.012 1.00 86.25 407 ALA A N 1
ATOM 3081 C CA . ALA A 1 407 ? 53.890 5.433 -73.424 1.00 86.25 407 ALA A CA 1
ATOM 3082 C C . ALA A 1 407 ? 54.219 6.885 -73.822 1.00 86.25 407 ALA A C 1
ATOM 3084 O O . ALA A 1 407 ? 54.792 7.096 -74.886 1.00 86.25 407 ALA A O 1
ATOM 3085 N N . ASP A 1 408 ? 53.924 7.862 -72.959 1.00 86.81 408 ASP A N 1
ATOM 3086 C CA . ASP A 1 408 ? 54.270 9.282 -73.127 1.00 86.81 408 ASP A CA 1
ATOM 3087 C C . ASP A 1 408 ? 55.793 9.490 -73.091 1.00 86.81 408 ASP A C 1
ATOM 3089 O O . ASP A 1 408 ? 56.341 10.175 -73.953 1.00 86.81 408 ASP A O 1
ATOM 3093 N N . ALA A 1 409 ? 56.502 8.813 -72.177 1.00 88.00 409 ALA A N 1
ATOM 3094 C CA . ALA A 1 409 ? 57.966 8.810 -72.141 1.00 88.00 409 ALA A CA 1
ATOM 3095 C C . ALA A 1 409 ? 58.581 8.161 -73.395 1.00 88.00 409 ALA A C 1
ATOM 3097 O O . ALA A 1 409 ? 59.414 8.775 -74.052 1.00 88.00 409 ALA A O 1
ATOM 3098 N N . GLU A 1 410 ? 58.127 6.965 -73.788 1.00 86.19 410 GLU A N 1
ATOM 3099 C CA . GLU A 1 410 ? 58.581 6.318 -75.024 1.00 86.19 410 GLU A CA 1
ATOM 3100 C C . GLU A 1 410 ? 58.250 7.135 -76.284 1.00 86.19 410 GLU A C 1
ATOM 3102 O O . GLU A 1 410 ? 58.959 7.039 -77.285 1.00 86.19 410 GLU A O 1
ATOM 3107 N N . PHE A 1 411 ? 57.142 7.877 -76.288 1.00 85.31 411 PHE A N 1
ATOM 3108 C CA . PHE A 1 411 ? 56.769 8.770 -77.380 1.00 85.31 411 PHE A CA 1
ATOM 3109 C C . PHE A 1 411 ? 57.666 10.010 -77.408 1.00 85.31 411 PHE A C 1
ATOM 3111 O O . PHE A 1 411 ? 58.146 10.380 -78.477 1.00 85.31 411 PHE A O 1
ATOM 3118 N N . GLN A 1 412 ? 57.957 10.613 -76.254 1.00 84.00 412 GLN A N 1
ATOM 3119 C CA . GLN A 1 412 ? 58.879 11.741 -76.153 1.00 84.00 412 GLN A CA 1
ATOM 3120 C C . GLN A 1 412 ? 60.309 11.342 -76.552 1.00 84.00 412 GLN A C 1
ATOM 3122 O O . GLN A 1 412 ? 60.924 12.062 -77.334 1.00 84.00 412 GLN A O 1
ATOM 3127 N N . ASP A 1 413 ? 60.794 10.167 -76.136 1.00 85.56 413 ASP A N 1
ATOM 3128 C CA . ASP A 1 413 ? 62.084 9.614 -76.577 1.00 85.56 413 ASP A CA 1
ATOM 3129 C C . ASP A 1 413 ? 62.128 9.441 -78.111 1.00 85.56 413 ASP A C 1
ATOM 3131 O O . ASP A 1 413 ? 63.112 9.822 -78.744 1.00 85.56 413 ASP A O 1
ATOM 3135 N N . LYS A 1 414 ? 61.049 8.941 -78.739 1.00 83.88 414 LYS A N 1
ATOM 3136 C CA . LYS A 1 414 ? 60.932 8.833 -80.212 1.00 83.88 414 LYS A CA 1
ATOM 3137 C C . LYS A 1 414 ? 60.881 10.205 -80.891 1.00 83.88 414 LYS A C 1
ATOM 3139 O O . LYS A 1 414 ? 61.492 10.382 -81.943 1.00 83.88 414 LYS A O 1
ATOM 3144 N N . VAL A 1 415 ? 60.169 11.176 -80.315 1.00 83.00 415 VAL A N 1
ATOM 3145 C CA . VAL A 1 415 ? 60.115 12.561 -80.816 1.00 83.00 415 VAL A CA 1
ATOM 3146 C C . VAL A 1 415 ? 61.505 13.191 -80.783 1.00 83.00 415 VAL A C 1
ATOM 3148 O O . VAL A 1 415 ? 61.909 13.802 -81.772 1.00 83.00 415 VAL A O 1
ATOM 3151 N N . ASP A 1 416 ? 62.237 13.016 -79.684 1.00 82.50 416 ASP A N 1
ATOM 3152 C CA . ASP A 1 416 ? 63.574 13.575 -79.511 1.00 82.50 416 ASP A CA 1
ATOM 3153 C C . ASP A 1 416 ? 64.628 12.828 -80.346 1.00 82.50 416 ASP A C 1
ATOM 3155 O O . ASP A 1 416 ? 65.525 13.486 -80.863 1.00 82.50 416 ASP A O 1
ATOM 3159 N N . GLU A 1 417 ? 64.498 11.512 -80.576 1.00 85.38 417 GLU A N 1
ATOM 3160 C CA . GLU A 1 417 ? 65.332 10.735 -81.516 1.00 85.38 417 GLU A CA 1
ATOM 3161 C C . GLU A 1 417 ? 65.111 11.181 -82.973 1.00 85.38 417 GLU A C 1
ATOM 3163 O O . GLU A 1 417 ? 66.062 11.558 -83.660 1.00 85.38 417 GLU A O 1
ATOM 3168 N N . VAL A 1 418 ? 63.856 11.215 -83.440 1.00 80.56 418 VAL A N 1
ATOM 3169 C CA . VAL A 1 418 ? 63.479 11.590 -84.823 1.00 80.56 418 VAL A CA 1
ATOM 3170 C C . VAL A 1 418 ? 63.810 13.052 -85.151 1.00 80.56 418 VAL A C 1
ATOM 3172 O O . VAL A 1 418 ? 63.877 13.429 -86.320 1.00 80.56 418 VAL A O 1
ATOM 3175 N N . VAL A 1 419 ? 64.020 13.889 -84.135 1.00 82.62 419 VAL A N 1
ATOM 3176 C CA . VAL A 1 419 ? 64.377 15.307 -84.278 1.00 82.62 419 VAL A CA 1
ATOM 3177 C C . VAL A 1 419 ? 65.832 15.578 -83.834 1.00 82.62 419 VAL A C 1
ATOM 3179 O O . VAL A 1 419 ? 66.306 16.709 -83.961 1.00 82.62 419 VAL A O 1
ATOM 3182 N N . HIS A 1 420 ? 66.582 14.557 -83.389 1.00 83.81 420 HIS A N 1
ATOM 3183 C CA . HIS A 1 420 ? 67.940 14.697 -82.848 1.00 83.81 420 HIS A CA 1
ATOM 3184 C C . HIS A 1 420 ? 68.940 15.220 -83.881 1.00 83.81 420 HIS A C 1
ATOM 3186 O O . HIS A 1 420 ? 69.606 16.229 -83.643 1.00 83.81 420 HIS A O 1
ATOM 3192 N N . ASP A 1 421 ? 69.030 14.555 -85.037 1.00 79.00 421 ASP A N 1
ATOM 3193 C CA . ASP A 1 421 ? 69.998 14.889 -86.087 1.00 79.00 421 ASP A CA 1
ATOM 3194 C C . ASP A 1 421 ? 69.718 16.283 -86.673 1.00 79.00 421 ASP A C 1
ATOM 3196 O O . ASP A 1 421 ? 70.634 17.097 -86.812 1.00 79.00 421 ASP A O 1
ATOM 3200 N N . GLU A 1 422 ? 68.450 16.615 -86.933 1.00 78.94 422 GLU A N 1
ATOM 3201 C CA . GLU A 1 422 ? 68.030 17.955 -87.349 1.00 78.94 422 GLU A CA 1
ATOM 3202 C C . GLU A 1 422 ? 68.306 19.044 -86.287 1.00 78.94 422 GLU A C 1
ATOM 3204 O O . GLU A 1 422 ? 68.676 20.164 -86.656 1.00 78.94 422 GLU A O 1
ATOM 3209 N N . LEU A 1 423 ? 68.164 18.758 -84.984 1.00 78.69 423 LEU A N 1
ATOM 3210 C CA . LEU A 1 423 ? 68.526 19.700 -83.912 1.00 78.69 423 LEU A CA 1
ATOM 3211 C C . LEU A 1 423 ? 70.041 19.880 -83.792 1.00 78.69 423 LEU A C 1
ATOM 3213 O O . LEU A 1 423 ? 70.506 21.017 -83.697 1.00 78.69 423 LEU A O 1
ATOM 3217 N N . ALA A 1 424 ? 70.812 18.795 -83.852 1.00 80.75 424 ALA A N 1
ATOM 3218 C CA . ALA A 1 424 ? 72.270 18.837 -83.828 1.00 80.75 424 ALA A CA 1
ATOM 3219 C C . ALA A 1 424 ? 72.830 19.578 -85.057 1.00 80.75 424 ALA A C 1
ATOM 3221 O O . ALA A 1 424 ? 73.736 20.409 -84.927 1.00 80.75 424 ALA A O 1
ATOM 3222 N N . GLU A 1 425 ? 72.251 19.366 -86.247 1.00 77.88 425 GLU A N 1
ATOM 3223 C CA . GLU A 1 425 ? 72.581 20.153 -87.436 1.00 77.88 425 GLU A CA 1
ATOM 3224 C C . GLU A 1 425 ? 72.214 21.637 -87.236 1.00 77.88 425 GLU A C 1
ATOM 3226 O O . GLU A 1 425 ? 73.037 22.521 -87.502 1.00 77.88 425 GLU A O 1
ATOM 3231 N N . LYS A 1 426 ? 71.018 21.938 -86.717 1.00 77.88 426 LYS A N 1
ATOM 3232 C CA . LYS A 1 426 ? 70.573 23.312 -86.440 1.00 77.88 426 LYS A CA 1
ATOM 3233 C C . LYS A 1 426 ? 71.484 24.034 -85.442 1.00 77.88 426 LYS A C 1
ATOM 3235 O O . LYS A 1 426 ? 71.847 25.187 -85.685 1.00 77.88 426 LYS A O 1
ATOM 3240 N N . GLU A 1 427 ? 71.897 23.384 -84.357 1.00 82.00 427 GLU A N 1
ATOM 3241 C CA . GLU A 1 427 ? 72.785 23.975 -83.349 1.00 82.00 427 GLU A CA 1
ATOM 3242 C C . GLU A 1 427 ? 74.225 24.139 -83.868 1.00 82.00 427 GLU A C 1
ATOM 3244 O O . GLU A 1 427 ? 74.858 25.175 -83.636 1.00 82.00 427 GLU A O 1
ATOM 3249 N N . MET A 1 428 ? 74.713 23.209 -84.697 1.00 80.19 428 MET A N 1
ATOM 3250 C CA . MET A 1 428 ? 75.950 23.395 -85.463 1.00 80.19 428 MET A CA 1
ATOM 3251 C C . MET A 1 428 ? 75.871 24.635 -86.378 1.00 80.19 428 MET A C 1
ATOM 3253 O O . MET A 1 428 ? 76.841 25.389 -86.483 1.00 80.19 428 MET A O 1
ATOM 3257 N N . TRP A 1 429 ? 74.746 24.885 -87.057 1.00 75.38 429 TRP A N 1
ATOM 3258 C CA . TRP A 1 429 ? 74.595 26.085 -87.894 1.00 75.38 429 TRP A CA 1
ATOM 3259 C C . TRP A 1 429 ? 74.405 27.374 -87.074 1.00 75.38 429 TRP A C 1
ATOM 3261 O O . TRP A 1 429 ? 74.900 28.424 -87.488 1.00 75.38 429 TRP A O 1
ATOM 3271 N N . ILE A 1 430 ? 73.789 27.313 -85.889 1.00 76.69 430 ILE A N 1
ATOM 3272 C CA . ILE A 1 430 ? 73.695 28.436 -84.936 1.00 76.69 430 ILE A CA 1
ATOM 3273 C C . ILE A 1 430 ? 75.074 28.821 -84.381 1.00 76.69 430 ILE A C 1
ATOM 3275 O O . ILE A 1 430 ? 75.431 30.001 -84.385 1.00 76.69 430 ILE A O 1
ATOM 3279 N N . THR A 1 431 ? 75.881 27.846 -83.966 1.00 79.00 431 THR A N 1
ATOM 3280 C CA . THR A 1 431 ? 77.237 28.094 -83.451 1.00 79.00 431 THR A CA 1
ATOM 3281 C C . THR A 1 431 ? 78.181 28.590 -84.551 1.00 79.00 431 THR A C 1
ATOM 3283 O O . THR A 1 431 ? 78.929 29.541 -84.322 1.00 79.00 431 THR A O 1
ATOM 3286 N N . LYS A 1 432 ? 78.075 28.070 -85.785 1.00 74.62 432 LYS A N 1
ATOM 3287 C CA . LYS A 1 432 ? 78.747 28.651 -86.969 1.00 74.62 432 LYS A CA 1
ATOM 3288 C C . LYS A 1 432 ? 78.324 30.103 -87.218 1.00 74.62 432 LYS A C 1
ATOM 3290 O O . LYS A 1 432 ? 79.188 30.961 -87.377 1.00 74.62 432 LYS A O 1
ATOM 3295 N N . ARG A 1 433 ? 77.018 30.404 -87.198 1.00 74.56 433 ARG A N 1
ATOM 3296 C CA . ARG A 1 433 ? 76.469 31.771 -87.321 1.00 74.56 433 ARG A CA 1
ATOM 3297 C C . ARG A 1 433 ? 77.045 32.718 -86.263 1.00 74.56 433 ARG A C 1
ATOM 3299 O O . ARG A 1 433 ? 77.245 33.894 -86.547 1.00 74.56 433 ARG A O 1
ATOM 3306 N N . GLU A 1 434 ? 77.308 32.234 -85.053 1.00 75.00 434 GLU A N 1
ATOM 3307 C CA . GLU A 1 434 ? 77.815 33.054 -83.946 1.00 75.00 434 GLU A CA 1
ATOM 3308 C C . GLU A 1 434 ? 79.340 33.204 -83.926 1.00 75.00 434 GLU A C 1
ATOM 3310 O O . GLU A 1 434 ? 79.829 34.282 -83.590 1.00 75.00 434 GLU A O 1
ATOM 3315 N N . GLY A 1 435 ? 80.088 32.203 -84.399 1.00 72.12 435 GLY A N 1
ATOM 3316 C CA . GLY A 1 435 ? 81.501 32.369 -84.752 1.00 72.12 435 GLY A CA 1
ATOM 3317 C C . GLY A 1 435 ? 81.681 33.406 -85.864 1.00 72.12 435 GLY A C 1
ATOM 3318 O O . GLY A 1 435 ? 82.404 34.386 -85.690 1.00 72.12 435 GLY A O 1
ATOM 3319 N N . VAL A 1 436 ? 80.926 33.264 -86.958 1.00 58.59 436 VAL A N 1
ATOM 3320 C CA . VAL A 1 436 ? 80.945 34.203 -88.091 1.00 58.59 436 VAL A CA 1
ATOM 3321 C C . VAL A 1 436 ? 80.467 35.603 -87.682 1.00 58.59 436 VAL A C 1
ATOM 3323 O O . VAL A 1 436 ? 80.994 36.586 -88.190 1.00 58.59 436 VAL A O 1
ATOM 3326 N N . LYS A 1 437 ? 79.551 35.750 -86.710 1.00 60.75 437 LYS A N 1
ATOM 3327 C CA . LYS A 1 437 ? 79.188 37.071 -86.155 1.00 60.75 437 LYS A CA 1
ATOM 3328 C C . LYS A 1 437 ? 80.371 37.832 -85.546 1.00 60.75 437 LYS A C 1
ATOM 3330 O O . LYS A 1 437 ? 80.355 39.055 -85.620 1.00 60.75 437 LYS A O 1
ATOM 3335 N N . LYS A 1 438 ? 81.375 37.152 -84.976 1.00 64.00 438 LYS A N 1
ATOM 3336 C CA . LYS A 1 438 ? 82.602 37.816 -84.497 1.00 64.00 438 LYS A CA 1
ATOM 3337 C C . LYS A 1 438 ? 83.491 38.266 -85.654 1.00 64.00 438 LYS A C 1
ATOM 3339 O O . LYS A 1 438 ? 83.930 39.407 -85.658 1.00 64.00 438 LYS A O 1
ATOM 3344 N N . GLU A 1 439 ? 83.687 37.427 -86.671 1.00 53.81 439 GLU A N 1
ATOM 3345 C CA . GLU A 1 439 ? 84.435 37.823 -87.878 1.00 53.81 439 GLU A CA 1
ATOM 3346 C C . GLU A 1 439 ? 83.702 38.896 -88.712 1.00 53.81 439 GLU A C 1
ATOM 3348 O O . GLU A 1 439 ? 84.330 39.635 -89.467 1.00 53.81 439 GLU A O 1
ATOM 3353 N N . ILE A 1 440 ? 82.378 39.030 -88.569 1.00 51.19 440 ILE A N 1
ATOM 3354 C CA . ILE A 1 440 ? 81.574 40.061 -89.244 1.00 51.19 440 ILE A CA 1
ATOM 3355 C C . ILE A 1 440 ? 81.893 41.478 -88.752 1.00 51.19 440 ILE A C 1
ATOM 3357 O O . ILE A 1 440 ? 81.799 42.397 -89.565 1.00 51.19 440 ILE A O 1
ATOM 3361 N N . GLU A 1 441 ? 82.308 41.679 -87.494 1.00 56.31 441 GLU A N 1
ATOM 3362 C CA . GLU A 1 441 ? 82.746 43.006 -87.020 1.00 56.31 441 GLU A CA 1
ATOM 3363 C C . GLU A 1 441 ? 84.000 43.477 -87.785 1.00 56.31 441 GLU A C 1
ATOM 3365 O O . GLU A 1 441 ? 84.055 44.627 -88.226 1.00 56.31 441 GLU A O 1
ATOM 3370 N N . ASP A 1 442 ? 84.935 42.562 -88.067 1.00 53.25 442 ASP A N 1
ATOM 3371 C CA . ASP A 1 442 ? 86.133 42.817 -88.883 1.00 53.25 442 ASP A CA 1
ATOM 3372 C C . ASP A 1 442 ? 85.841 42.878 -90.402 1.00 53.25 442 ASP A C 1
ATOM 3374 O O . ASP A 1 442 ? 86.594 43.484 -91.171 1.00 53.25 442 ASP A O 1
ATOM 3378 N N . LEU A 1 443 ? 84.744 42.264 -90.869 1.00 47.28 443 LEU A N 1
ATOM 3379 C CA . LEU A 1 443 ? 84.424 42.083 -92.295 1.00 47.28 443 LEU A CA 1
ATOM 3380 C C . LEU A 1 443 ? 83.245 42.925 -92.818 1.00 47.28 443 LEU A C 1
ATOM 3382 O O . LEU A 1 443 ? 82.771 42.686 -93.934 1.00 47.28 443 LEU A O 1
ATOM 3386 N N . LEU A 1 444 ? 82.842 43.988 -92.111 1.00 50.38 444 LEU A N 1
ATOM 3387 C CA . LEU A 1 444 ? 81.832 44.964 -92.571 1.00 50.38 444 LEU A CA 1
ATOM 3388 C C . LEU A 1 444 ? 82.125 45.579 -93.963 1.00 50.38 444 LEU A C 1
ATOM 3390 O O . LEU A 1 444 ? 81.211 46.062 -94.631 1.00 50.38 444 LEU A O 1
ATOM 3394 N N . ALA A 1 445 ? 83.372 45.526 -94.445 1.00 50.16 445 ALA A N 1
ATOM 3395 C CA . ALA A 1 445 ? 83.758 45.958 -95.794 1.00 50.16 445 ALA A CA 1
ATOM 3396 C C . ALA A 1 445 ? 83.459 44.931 -96.915 1.00 50.16 445 ALA A C 1
ATOM 3398 O O . ALA A 1 445 ? 83.434 45.297 -98.090 1.00 50.16 445 ALA A O 1
ATOM 3399 N N . ARG A 1 446 ? 83.213 43.652 -96.591 1.00 52.59 446 ARG A N 1
ATOM 3400 C CA . ARG A 1 446 ? 82.962 42.549 -97.553 1.00 52.59 446 ARG A CA 1
ATOM 3401 C C . ARG A 1 446 ? 81.460 42.257 -97.758 1.00 52.59 446 ARG A C 1
ATOM 3403 O O . ARG A 1 446 ? 81.063 41.261 -98.362 1.00 52.59 446 ARG A O 1
ATOM 3410 N N . LEU A 1 447 ? 80.626 43.165 -97.255 1.00 48.84 447 LEU A N 1
ATOM 3411 C CA . LEU A 1 447 ? 79.228 42.972 -96.862 1.00 48.84 447 LEU A CA 1
ATOM 3412 C C . LEU A 1 447 ? 78.200 42.940 -98.012 1.00 48.84 447 LEU A C 1
ATOM 3414 O O . LEU A 1 447 ? 77.031 42.639 -97.785 1.00 48.84 447 LEU A O 1
ATOM 3418 N N . THR A 1 448 ? 78.592 43.217 -99.259 1.00 58.47 448 THR A N 1
ATOM 3419 C CA . THR A 1 448 ? 77.674 43.170 -100.416 1.00 58.47 448 THR A CA 1
ATOM 3420 C C . THR A 1 448 ? 77.535 41.781 -101.039 1.00 58.47 448 THR A C 1
ATOM 3422 O O . THR A 1 448 ? 76.453 41.459 -101.523 1.00 58.47 448 THR A O 1
ATOM 3425 N N . HIS A 1 449 ? 78.585 40.953 -101.007 1.00 55.25 449 HIS A N 1
ATOM 3426 C CA . HIS A 1 449 ? 78.564 39.603 -101.586 1.00 55.25 449 HIS A CA 1
ATOM 3427 C C . HIS A 1 449 ? 77.993 38.570 -100.607 1.00 55.25 449 HIS A C 1
ATOM 3429 O O . HIS A 1 449 ? 77.110 37.802 -100.974 1.00 55.25 449 HIS A O 1
ATOM 3435 N N . LEU A 1 450 ? 78.418 38.614 -99.339 1.00 51.97 450 LEU A N 1
ATOM 3436 C CA . LEU A 1 450 ? 77.953 37.699 -98.284 1.00 51.97 450 LEU A CA 1
ATOM 3437 C C . LEU A 1 450 ? 76.440 37.832 -98.004 1.00 51.97 450 LEU A C 1
ATOM 3439 O O . LEU A 1 450 ? 75.822 36.937 -97.443 1.00 51.97 450 LEU A O 1
ATOM 3443 N N . ARG A 1 451 ? 75.806 38.921 -98.461 1.00 56.81 451 ARG A N 1
ATOM 3444 C CA . ARG A 1 451 ? 74.362 39.192 -98.341 1.00 56.81 451 ARG A CA 1
ATOM 3445 C C . ARG A 1 451 ? 73.463 38.317 -99.229 1.00 56.81 451 ARG A C 1
ATOM 3447 O O . ARG A 1 451 ? 72.236 38.420 -99.151 1.00 56.81 451 ARG A O 1
ATOM 3454 N N . THR A 1 452 ? 74.045 37.494 -100.105 1.00 66.00 452 THR A N 1
ATOM 3455 C CA . THR A 1 452 ? 73.333 36.392 -100.776 1.00 66.00 452 THR A CA 1
ATOM 3456 C C . THR A 1 452 ? 73.487 35.077 -100.017 1.00 66.00 452 THR A C 1
ATOM 3458 O O . THR A 1 452 ? 72.515 34.337 -99.911 1.00 66.00 452 THR A O 1
ATOM 3461 N N . GLU A 1 453 ? 74.655 34.827 -99.422 1.00 61.41 453 GLU A N 1
ATOM 3462 C CA . GLU A 1 453 ? 74.937 33.636 -98.604 1.00 61.41 453 GLU A CA 1
ATOM 3463 C C . GLU A 1 453 ? 74.185 33.681 -97.264 1.00 61.41 453 GLU A C 1
ATOM 3465 O O . GLU A 1 453 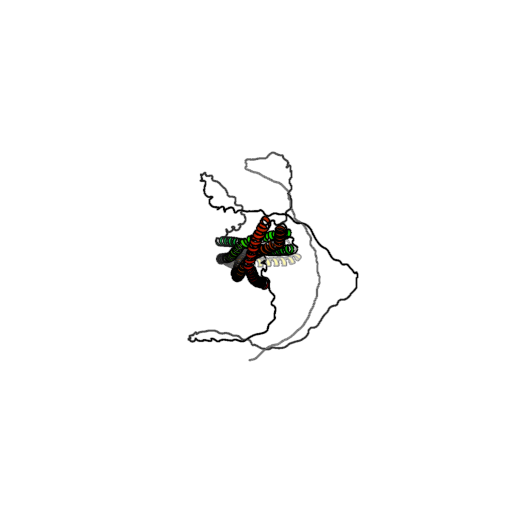? 73.608 32.679 -96.856 1.00 61.41 453 GLU A O 1
ATOM 3470 N N . GLU A 1 454 ? 74.067 34.861 -96.639 1.00 64.50 454 GLU A N 1
ATOM 3471 C CA . GLU A 1 454 ? 73.172 35.132 -95.501 1.00 64.50 454 GLU A CA 1
ATOM 3472 C C . GLU A 1 454 ? 71.762 34.592 -95.777 1.00 64.50 454 GLU A C 1
ATOM 3474 O O . GLU A 1 454 ? 71.213 33.835 -94.982 1.00 64.50 454 GLU A O 1
ATOM 3479 N N . LYS A 1 455 ? 71.204 34.923 -96.948 1.00 75.25 455 LYS A N 1
ATOM 3480 C CA . LYS A 1 455 ? 69.856 34.509 -97.353 1.00 75.25 455 LYS A CA 1
ATOM 3481 C C . LYS A 1 455 ? 69.766 33.024 -97.679 1.00 75.25 455 LYS A C 1
ATOM 3483 O O . LYS A 1 455 ? 68.713 32.439 -97.443 1.00 75.25 455 LYS A O 1
ATOM 3488 N N . GLU A 1 456 ? 70.828 32.411 -98.201 1.00 78.81 456 GLU A N 1
ATOM 3489 C CA . GLU A 1 456 ? 70.861 30.960 -98.393 1.00 78.81 456 GLU A CA 1
ATOM 3490 C C . GLU A 1 456 ? 70.923 30.224 -97.048 1.00 78.81 456 GLU A C 1
ATOM 3492 O O . GLU A 1 456 ? 70.201 29.248 -96.868 1.00 78.81 456 GLU A O 1
ATOM 3497 N N . HIS A 1 457 ? 71.693 30.715 -96.074 1.00 75.56 457 HIS A N 1
ATOM 3498 C CA . HIS A 1 457 ? 71.743 30.137 -94.731 1.00 75.56 457 HIS A CA 1
ATOM 3499 C C . HIS A 1 457 ? 70.447 30.355 -93.941 1.00 75.56 457 HIS A C 1
ATOM 3501 O O . HIS A 1 457 ? 69.971 29.405 -93.324 1.00 75.56 457 HIS A O 1
ATOM 3507 N N . THR A 1 458 ? 69.828 31.543 -93.999 1.00 81.00 458 THR A N 1
ATOM 3508 C CA . THR A 1 458 ? 68.478 31.761 -93.443 1.00 81.00 458 THR A CA 1
ATOM 3509 C C . THR A 1 458 ? 67.488 30.789 -94.073 1.00 81.00 458 THR A C 1
ATOM 3511 O O . THR A 1 458 ? 66.824 30.058 -93.350 1.00 81.00 458 THR A O 1
ATOM 3514 N N . ARG A 1 459 ? 67.484 30.673 -95.407 1.00 81.88 459 ARG A N 1
ATOM 3515 C CA . ARG A 1 459 ? 66.640 29.712 -96.124 1.00 81.88 459 ARG A CA 1
ATOM 3516 C C . ARG A 1 459 ? 66.927 28.256 -95.732 1.00 81.88 459 ARG A C 1
ATOM 3518 O O . ARG A 1 459 ? 65.988 27.477 -95.630 1.00 81.88 459 ARG A O 1
ATOM 3525 N N . ARG A 1 460 ? 68.187 27.873 -95.494 1.00 78.50 460 ARG A N 1
ATOM 3526 C CA . ARG A 1 460 ? 68.558 26.526 -95.017 1.00 78.50 460 ARG A CA 1
ATOM 3527 C C . ARG A 1 460 ? 67.965 26.244 -93.636 1.00 78.50 460 ARG A C 1
ATOM 3529 O O . ARG A 1 460 ? 67.461 25.151 -93.408 1.00 78.50 460 ARG A O 1
ATOM 3536 N N . VAL A 1 461 ? 67.999 27.236 -92.743 1.00 78.88 461 VAL A N 1
ATOM 3537 C CA . VAL A 1 461 ? 67.355 27.166 -91.424 1.00 78.88 461 VAL A CA 1
ATOM 3538 C C . VAL A 1 461 ? 65.833 27.110 -91.570 1.00 78.88 461 VAL A C 1
ATOM 3540 O O . VAL A 1 461 ? 65.224 26.261 -90.936 1.00 78.88 461 VAL A O 1
ATOM 3543 N N . ASP A 1 462 ? 65.223 27.908 -92.451 1.00 81.31 462 ASP A N 1
ATOM 3544 C CA . ASP A 1 462 ? 63.778 27.860 -92.724 1.00 81.31 462 ASP A CA 1
ATOM 3545 C C . ASP A 1 462 ? 63.334 26.494 -93.287 1.00 81.31 462 ASP A C 1
ATOM 3547 O O . ASP A 1 462 ? 62.270 25.992 -92.919 1.00 81.31 462 ASP A O 1
ATOM 3551 N N . GLU A 1 463 ? 64.143 25.883 -94.163 1.00 82.94 463 GLU A N 1
ATOM 3552 C CA . GLU A 1 463 ? 63.912 24.561 -94.764 1.00 82.94 463 GLU A CA 1
ATOM 3553 C C . GLU A 1 463 ? 64.108 23.417 -93.749 1.00 82.94 463 GLU A C 1
ATOM 3555 O O . GLU A 1 463 ? 63.304 22.481 -93.736 1.00 82.94 463 GLU A O 1
ATOM 3560 N N . LEU A 1 464 ? 65.102 23.502 -92.854 1.00 78.88 464 LEU A N 1
ATOM 3561 C CA . LEU A 1 464 ? 65.260 22.568 -91.728 1.00 78.88 464 LEU A CA 1
ATOM 3562 C C . LEU A 1 464 ? 64.135 22.734 -90.700 1.00 78.88 464 LEU A C 1
ATOM 3564 O O . LEU A 1 464 ? 63.502 21.750 -90.333 1.00 78.88 464 LEU A O 1
ATOM 3568 N N . ASP A 1 465 ? 63.793 23.963 -90.311 1.00 79.31 465 ASP A N 1
ATOM 3569 C CA . ASP A 1 465 ? 62.665 24.232 -89.418 1.00 79.31 465 ASP A CA 1
ATOM 3570 C C . ASP A 1 465 ? 61.340 23.789 -90.041 1.00 79.31 465 ASP A C 1
ATOM 3572 O O . ASP A 1 465 ? 60.432 23.386 -89.319 1.00 79.31 465 ASP A O 1
ATOM 3576 N N . ALA A 1 466 ? 61.187 23.852 -91.368 1.00 81.44 466 ALA A N 1
ATOM 3577 C CA . ALA A 1 466 ? 60.029 23.292 -92.066 1.00 81.44 466 ALA A CA 1
ATOM 3578 C C . ALA A 1 466 ? 60.027 21.756 -92.040 1.00 81.44 466 ALA A C 1
ATOM 3580 O O . ALA A 1 466 ? 58.963 21.163 -91.870 1.00 81.44 466 ALA A O 1
ATOM 3581 N N . ARG A 1 467 ? 61.192 21.102 -92.150 1.00 81.62 467 ARG A N 1
ATOM 3582 C CA . ARG A 1 467 ? 61.299 19.644 -92.004 1.00 81.62 467 ARG A CA 1
ATOM 3583 C C . ARG A 1 467 ? 60.978 19.198 -90.579 1.00 81.62 467 ARG A C 1
ATOM 3585 O O . ARG A 1 467 ? 60.104 18.353 -90.428 1.00 81.62 467 ARG A O 1
ATOM 3592 N N . ILE A 1 468 ? 61.589 19.813 -89.562 1.00 79.19 468 ILE A N 1
ATOM 3593 C CA . ILE A 1 468 ? 61.287 19.561 -88.143 1.00 79.19 468 ILE A CA 1
ATOM 3594 C C . ILE A 1 468 ? 59.781 19.723 -87.907 1.00 79.19 468 ILE A C 1
ATOM 3596 O O . ILE A 1 468 ? 59.132 18.781 -87.466 1.00 79.19 468 ILE A O 1
ATOM 3600 N N . ARG A 1 469 ? 59.190 20.862 -88.308 1.00 81.88 469 ARG A N 1
ATOM 3601 C CA . ARG A 1 469 ? 57.736 21.091 -88.196 1.00 81.88 469 ARG A CA 1
ATOM 3602 C C . ARG A 1 469 ? 56.907 20.006 -88.883 1.00 81.88 469 ARG A C 1
ATOM 3604 O O . ARG A 1 469 ? 55.913 19.588 -88.305 1.00 81.88 469 ARG A O 1
ATOM 3611 N N . ASN A 1 470 ? 57.299 19.530 -90.065 1.00 82.00 470 ASN A N 1
ATOM 3612 C CA . ASN A 1 470 ? 56.586 18.455 -90.759 1.00 82.00 470 ASN A CA 1
ATOM 3613 C C . ASN A 1 470 ? 56.712 17.097 -90.043 1.00 82.00 470 ASN A C 1
ATOM 3615 O O . ASN A 1 470 ? 55.731 16.360 -89.994 1.00 82.00 470 ASN A O 1
ATOM 3619 N N . MET A 1 471 ? 57.871 16.766 -89.464 1.00 77.75 471 MET A N 1
ATOM 3620 C CA . MET A 1 471 ? 58.063 15.513 -88.718 1.00 77.75 471 MET A CA 1
ATOM 3621 C C . MET A 1 471 ? 57.322 15.546 -87.374 1.00 77.75 471 MET A C 1
ATOM 3623 O O . MET A 1 471 ? 56.557 14.632 -87.071 1.00 77.75 471 MET A O 1
ATOM 3627 N N . THR A 1 472 ? 57.422 16.648 -86.623 1.00 78.50 472 THR A N 1
ATOM 3628 C CA . THR A 1 472 ? 56.626 16.869 -85.403 1.00 78.50 472 THR A CA 1
ATOM 3629 C C . THR A 1 472 ? 55.119 16.910 -85.693 1.00 78.50 472 THR A C 1
ATOM 3631 O O . THR A 1 472 ? 54.334 16.456 -84.866 1.00 78.50 472 THR A O 1
ATOM 3634 N N . ALA A 1 473 ? 54.693 17.412 -86.861 1.00 77.88 473 ALA A N 1
ATOM 3635 C CA . ALA A 1 473 ? 53.293 17.369 -87.289 1.00 77.88 473 ALA A CA 1
ATOM 3636 C C . ALA A 1 473 ? 52.830 15.957 -87.690 1.00 77.88 473 ALA A C 1
ATOM 3638 O O . ALA A 1 473 ? 51.666 15.630 -87.480 1.00 77.88 473 ALA A O 1
ATOM 3639 N N . GLY A 1 474 ? 53.719 15.106 -88.214 1.00 79.00 474 GLY A N 1
ATOM 3640 C CA . GLY A 1 474 ? 53.427 13.687 -88.445 1.00 79.00 474 GLY A CA 1
ATOM 3641 C C . GLY A 1 474 ? 53.094 12.948 -87.145 1.00 79.00 474 GLY A C 1
ATOM 3642 O O . GLY A 1 474 ? 52.108 12.221 -87.086 1.00 79.00 474 GLY A O 1
ATOM 3643 N N . MET A 1 475 ? 53.851 13.228 -86.081 1.00 79.62 475 MET A N 1
ATOM 3644 C CA . MET A 1 475 ? 53.635 12.680 -84.732 1.00 79.62 475 MET A CA 1
ATOM 3645 C C . MET A 1 475 ? 52.516 13.389 -83.939 1.00 79.62 475 MET A C 1
ATOM 3647 O O . MET A 1 475 ? 52.240 13.030 -82.796 1.00 79.62 475 MET A O 1
ATOM 3651 N N . ALA A 1 476 ? 51.839 14.394 -84.512 1.00 80.69 476 ALA A N 1
ATOM 3652 C CA . ALA A 1 476 ? 50.782 15.117 -83.802 1.00 80.69 476 ALA A CA 1
ATOM 3653 C C . ALA A 1 476 ? 49.552 14.240 -83.513 1.00 80.69 476 ALA A C 1
ATOM 3655 O O . ALA A 1 476 ? 48.921 14.440 -82.484 1.00 80.69 476 ALA A O 1
ATOM 3656 N N . GLY A 1 477 ? 49.239 13.261 -84.373 1.00 82.88 477 GLY A N 1
ATOM 3657 C CA . GLY A 1 477 ? 48.109 12.344 -84.170 1.00 82.88 477 GLY A CA 1
ATOM 3658 C C . GLY A 1 477 ? 48.273 11.454 -82.934 1.00 82.88 477 GLY A C 1
ATOM 3659 O O . GLY A 1 477 ? 47.372 11.393 -82.105 1.00 82.88 477 GLY A O 1
ATOM 3660 N N . GLU A 1 478 ? 49.449 10.843 -82.773 1.00 81.25 478 GLU A N 1
ATOM 3661 C CA . GLU A 1 478 ? 49.783 9.989 -81.622 1.00 81.25 478 GLU A CA 1
ATOM 3662 C C . GLU A 1 478 ? 49.793 10.792 -80.311 1.00 81.25 478 GLU A C 1
ATOM 3664 O O . GLU A 1 478 ? 49.231 10.353 -79.309 1.00 81.25 478 GLU A O 1
ATOM 3669 N N . ARG A 1 479 ? 50.330 12.022 -80.329 1.00 82.62 479 ARG A N 1
ATOM 3670 C CA . ARG A 1 479 ? 50.250 12.953 -79.188 1.00 82.62 479 ARG A CA 1
ATOM 3671 C C . ARG A 1 479 ? 48.804 13.273 -78.810 1.00 82.62 479 ARG A C 1
ATOM 3673 O O . ARG A 1 479 ? 48.450 13.260 -77.637 1.00 82.62 479 ARG A O 1
ATOM 3680 N N . ASP A 1 480 ? 47.980 13.586 -79.802 1.00 86.94 480 ASP A N 1
ATOM 3681 C CA . ASP A 1 480 ? 46.560 13.889 -79.638 1.00 86.94 480 ASP A CA 1
ATOM 3682 C C . ASP A 1 480 ? 45.772 12.688 -79.076 1.00 86.94 480 ASP A C 1
ATOM 3684 O O . ASP A 1 480 ? 44.804 12.869 -78.338 1.00 86.94 480 ASP A O 1
ATOM 3688 N N . GLU A 1 481 ? 46.164 11.459 -79.420 1.00 87.06 481 GLU A N 1
ATOM 3689 C CA . GLU A 1 481 ? 45.594 10.225 -78.869 1.00 87.06 481 GLU A CA 1
ATOM 3690 C C . GLU A 1 481 ? 46.047 9.998 -77.420 1.00 87.06 481 GLU A C 1
ATOM 3692 O O . GLU A 1 481 ? 45.187 9.853 -76.550 1.00 87.06 481 GLU A O 1
ATOM 3697 N N . LEU A 1 482 ? 47.346 10.118 -77.120 1.00 84.00 482 LEU A N 1
ATOM 3698 C CA . LEU A 1 482 ? 47.872 10.065 -75.749 1.00 84.00 482 LEU A CA 1
ATOM 3699 C C . LEU A 1 482 ? 47.219 11.114 -74.834 1.00 84.00 482 LEU A C 1
ATOM 3701 O O . LEU A 1 482 ? 46.859 10.798 -73.701 1.00 84.00 482 LEU A O 1
ATOM 3705 N N . VAL A 1 483 ? 47.003 12.348 -75.301 1.00 88.38 483 VAL A N 1
ATOM 3706 C CA . VAL A 1 483 ? 46.308 13.385 -74.513 1.00 88.38 483 VAL A CA 1
ATOM 3707 C C . VAL A 1 483 ? 44.865 12.972 -74.194 1.00 88.38 483 VAL A C 1
ATOM 3709 O O . VAL A 1 483 ? 44.442 13.098 -73.045 1.00 88.38 483 VAL A O 1
ATOM 3712 N N . ARG A 1 484 ? 44.124 12.404 -75.157 1.00 90.88 484 ARG A N 1
ATOM 3713 C CA . ARG A 1 484 ? 42.751 11.909 -74.925 1.00 90.88 484 ARG A CA 1
ATOM 3714 C C . ARG A 1 484 ? 42.711 10.717 -73.971 1.00 90.88 484 ARG A C 1
ATOM 3716 O O . ARG A 1 484 ? 41.786 10.619 -73.166 1.00 90.88 484 ARG A O 1
ATOM 3723 N N . GLU A 1 485 ? 43.694 9.820 -74.032 1.00 89.12 485 GLU A N 1
ATOM 3724 C CA . GLU A 1 485 ? 43.809 8.713 -73.076 1.00 89.12 485 GLU A CA 1
ATOM 3725 C C . GLU A 1 485 ? 44.080 9.226 -71.658 1.00 89.12 485 GLU A C 1
ATOM 3727 O O . GLU A 1 485 ? 43.405 8.799 -70.719 1.00 89.12 485 GLU A O 1
ATOM 3732 N N . LYS A 1 486 ? 44.973 10.211 -71.503 1.00 89.94 486 LYS A N 1
ATOM 3733 C CA . LYS A 1 486 ? 45.230 10.878 -70.219 1.00 89.94 486 LYS A CA 1
ATOM 3734 C C . LYS A 1 486 ? 43.974 11.530 -69.646 1.00 89.94 486 LYS A C 1
ATOM 3736 O O . LYS A 1 486 ? 43.650 11.305 -68.482 1.00 89.94 486 LYS A O 1
ATOM 3741 N N . GLU A 1 487 ? 43.250 12.301 -70.457 1.00 90.81 487 GLU A N 1
ATOM 3742 C CA . GLU A 1 487 ? 41.982 12.931 -70.066 1.00 90.81 487 GLU A CA 1
ATOM 3743 C C . GLU A 1 487 ? 40.938 11.881 -69.647 1.00 90.81 487 GLU A C 1
ATOM 3745 O O . GLU A 1 487 ? 40.257 12.049 -68.633 1.00 90.81 487 GLU A O 1
ATOM 3750 N N . ALA A 1 488 ? 40.850 10.756 -70.364 1.00 89.88 488 ALA A N 1
ATOM 3751 C CA . ALA A 1 488 ? 39.956 9.653 -70.020 1.00 89.88 488 ALA A CA 1
ATOM 3752 C C . ALA A 1 488 ? 40.356 8.925 -68.720 1.00 89.88 488 ALA A C 1
ATOM 3754 O O . ALA A 1 488 ? 39.475 8.520 -67.957 1.00 89.88 488 ALA A O 1
ATOM 3755 N N . ILE A 1 489 ? 41.654 8.764 -68.440 1.00 86.69 489 ILE A N 1
ATOM 3756 C CA . ILE A 1 489 ? 42.163 8.176 -67.189 1.00 86.69 489 ILE A CA 1
ATOM 3757 C C . ILE A 1 489 ? 41.916 9.128 -66.012 1.00 86.69 489 ILE A C 1
ATOM 3759 O O . ILE A 1 489 ? 41.347 8.706 -65.005 1.00 86.69 489 ILE A O 1
ATOM 3763 N N . MET A 1 490 ? 42.257 10.414 -66.152 1.00 88.62 490 MET A N 1
ATOM 3764 C CA . MET A 1 490 ? 41.992 11.437 -65.132 1.00 88.62 490 MET A CA 1
ATOM 3765 C C . MET A 1 490 ? 40.504 11.508 -64.785 1.00 88.62 490 MET A C 1
ATOM 3767 O O . MET A 1 490 ? 40.145 11.443 -63.612 1.00 88.62 490 MET A O 1
ATOM 3771 N N . LYS A 1 491 ? 39.624 11.533 -65.793 1.00 92.75 491 LYS A N 1
ATOM 3772 C CA . LYS A 1 491 ? 38.177 11.544 -65.564 1.00 92.75 491 LYS A CA 1
ATOM 3773 C C . LYS A 1 491 ? 37.688 10.295 -64.818 1.00 92.75 491 LYS A C 1
ATOM 3775 O O . LYS A 1 491 ? 36.822 10.403 -63.955 1.00 92.75 491 LYS A O 1
ATOM 3780 N N . ARG A 1 492 ? 38.247 9.109 -65.095 1.00 90.44 492 ARG A N 1
ATOM 3781 C CA . ARG A 1 492 ? 37.934 7.892 -64.318 1.00 90.44 492 ARG A CA 1
ATOM 3782 C C . ARG A 1 492 ? 38.381 8.015 -62.862 1.00 90.44 492 ARG A C 1
ATOM 3784 O O . ARG A 1 492 ? 37.661 7.547 -61.989 1.00 90.44 492 ARG A O 1
ATOM 3791 N N . MET A 1 493 ? 39.521 8.653 -62.586 1.00 87.94 493 MET A N 1
ATOM 3792 C CA . MET A 1 493 ? 39.955 8.924 -61.209 1.00 87.94 493 MET A CA 1
ATOM 3793 C C . MET A 1 493 ? 39.000 9.891 -60.495 1.00 87.94 493 MET A C 1
ATOM 3795 O O . MET A 1 493 ? 38.589 9.595 -59.378 1.00 87.94 493 MET A O 1
ATOM 3799 N N . GLU A 1 494 ? 38.561 10.970 -61.150 1.00 92.25 494 GLU A N 1
ATOM 3800 C CA . GLU A 1 494 ? 37.542 11.887 -60.609 1.00 92.25 494 GLU A CA 1
ATOM 3801 C C . GLU A 1 494 ? 36.205 11.170 -60.331 1.00 92.25 494 GLU A C 1
ATOM 3803 O O . GLU A 1 494 ? 35.596 11.361 -59.276 1.00 92.25 494 GLU A O 1
ATOM 3808 N N . GLU A 1 495 ? 35.761 10.298 -61.244 1.00 92.12 495 GLU A N 1
ATOM 3809 C CA . GLU A 1 495 ? 34.563 9.467 -61.067 1.00 92.12 495 GLU A CA 1
ATOM 3810 C C . GLU A 1 495 ? 34.718 8.456 -59.906 1.00 92.12 495 GLU A C 1
ATOM 3812 O O . GLU A 1 495 ? 33.739 8.179 -59.211 1.00 92.12 495 GLU A O 1
ATOM 3817 N N . ILE A 1 496 ? 35.925 7.937 -59.647 1.00 91.19 496 ILE A N 1
ATOM 3818 C CA . ILE A 1 496 ? 36.227 7.056 -58.503 1.00 91.19 496 ILE A CA 1
ATOM 3819 C C . ILE A 1 496 ? 36.251 7.845 -57.188 1.00 91.19 496 ILE A C 1
ATOM 3821 O O . ILE A 1 496 ? 35.583 7.441 -56.237 1.00 91.19 496 ILE A O 1
ATOM 3825 N N . ASP A 1 497 ? 36.950 8.979 -57.122 1.00 91.00 497 ASP A N 1
ATOM 3826 C CA . ASP A 1 497 ? 37.030 9.803 -55.908 1.00 91.00 497 ASP A CA 1
ATOM 3827 C C . ASP A 1 497 ? 35.642 10.340 -55.499 1.00 91.00 497 ASP A C 1
ATOM 3829 O O . ASP A 1 497 ? 35.311 10.381 -54.311 1.00 91.00 497 ASP A O 1
ATOM 3833 N N . ALA A 1 498 ? 34.773 10.649 -56.471 1.00 92.12 498 ALA A N 1
ATOM 3834 C CA . ALA A 1 498 ? 33.373 10.997 -56.222 1.00 92.12 498 ALA A CA 1
ATOM 3835 C C . ALA A 1 498 ? 32.556 9.832 -55.621 1.00 92.12 498 ALA A C 1
ATOM 3837 O O . ALA A 1 498 ? 31.761 10.049 -54.701 1.00 92.12 498 ALA A O 1
ATOM 3838 N N . ARG A 1 499 ? 32.764 8.587 -56.083 1.00 91.94 499 ARG A N 1
ATOM 3839 C CA . ARG A 1 499 ? 32.144 7.396 -55.466 1.00 91.94 499 ARG A CA 1
ATOM 3840 C C . ARG A 1 499 ? 32.685 7.148 -54.055 1.00 91.94 499 ARG A C 1
ATOM 3842 O O . ARG A 1 499 ? 31.904 6.846 -53.155 1.00 91.94 499 ARG A O 1
ATOM 3849 N N . VAL A 1 500 ? 33.988 7.338 -53.831 1.00 92.31 500 VAL A N 1
ATOM 3850 C CA . VAL A 1 500 ? 34.615 7.201 -52.504 1.00 92.31 500 VAL A CA 1
ATOM 3851 C C . VAL A 1 500 ? 34.045 8.235 -51.528 1.00 92.31 500 VAL A C 1
ATOM 3853 O O . VAL A 1 500 ? 33.756 7.896 -50.381 1.00 92.31 500 VAL A O 1
ATOM 3856 N N . ALA A 1 501 ? 33.812 9.476 -51.965 1.00 92.31 501 ALA A N 1
ATOM 3857 C CA . ALA A 1 501 ? 33.117 10.480 -51.158 1.00 92.31 501 ALA A CA 1
ATOM 3858 C C . ALA A 1 501 ? 31.699 10.018 -50.765 1.00 92.31 501 ALA A C 1
ATOM 3860 O O . ALA A 1 501 ? 31.374 10.005 -49.578 1.00 92.31 501 ALA A O 1
ATOM 3861 N N . HIS A 1 502 ? 30.904 9.539 -51.729 1.00 93.12 502 HIS A N 1
ATOM 3862 C CA . HIS A 1 502 ? 29.553 9.014 -51.490 1.00 93.12 502 HIS A CA 1
ATOM 3863 C C . HIS A 1 502 ? 29.533 7.822 -50.513 1.00 93.12 502 HIS A C 1
ATOM 3865 O O . HIS A 1 502 ? 28.747 7.809 -49.567 1.00 93.12 502 HIS A O 1
ATOM 3871 N N . ALA A 1 503 ? 30.438 6.852 -50.670 1.00 92.00 503 ALA A N 1
ATOM 3872 C CA . ALA A 1 503 ? 30.542 5.714 -49.755 1.00 92.00 503 ALA A CA 1
ATOM 3873 C C . ALA A 1 503 ? 30.948 6.135 -48.330 1.00 92.00 503 ALA A C 1
ATOM 3875 O O . ALA A 1 503 ? 30.505 5.528 -47.360 1.00 92.00 503 ALA A O 1
ATOM 3876 N N . ASN A 1 504 ? 31.754 7.193 -48.176 1.00 92.62 504 ASN A N 1
ATOM 3877 C CA . ASN A 1 504 ? 32.074 7.771 -46.867 1.00 92.62 504 ASN A CA 1
ATOM 3878 C C . ASN A 1 504 ? 30.901 8.550 -46.246 1.00 92.62 504 ASN A C 1
ATOM 3880 O O . ASN A 1 504 ? 30.832 8.675 -45.022 1.00 92.62 504 ASN A O 1
ATOM 3884 N N . ASP A 1 505 ? 29.984 9.079 -47.056 1.00 94.31 505 ASP A N 1
ATOM 3885 C CA . ASP A 1 505 ? 28.750 9.696 -46.568 1.00 94.31 505 ASP A CA 1
ATOM 3886 C C . ASP A 1 505 ? 27.767 8.625 -46.067 1.00 94.31 505 ASP A C 1
ATOM 3888 O O . ASP A 1 505 ? 27.285 8.733 -44.937 1.00 94.31 505 ASP A O 1
ATOM 3892 N N . LEU A 1 506 ? 27.573 7.541 -46.831 1.00 93.75 506 LEU A N 1
ATOM 3893 C CA . LEU A 1 506 ? 26.765 6.385 -46.419 1.00 93.75 506 LEU A CA 1
ATOM 3894 C C . LEU A 1 506 ? 27.301 5.694 -45.154 1.00 93.75 506 LEU A C 1
ATOM 3896 O O . LEU A 1 506 ? 26.516 5.328 -44.283 1.00 93.75 506 LEU A O 1
ATOM 3900 N N . ASP A 1 507 ? 28.621 5.551 -45.019 1.00 94.12 507 ASP A N 1
ATOM 3901 C CA . ASP A 1 507 ? 29.284 4.997 -43.827 1.00 94.12 507 ASP A CA 1
ATOM 3902 C C . ASP A 1 507 ? 28.992 5.845 -42.573 1.00 94.12 507 ASP A C 1
ATOM 3904 O O . ASP A 1 507 ? 28.637 5.335 -41.507 1.00 94.12 507 ASP A O 1
ATOM 3908 N N . ARG A 1 508 ? 29.014 7.179 -42.715 1.00 95.38 508 ARG A N 1
ATOM 3909 C CA . ARG A 1 508 ? 28.631 8.105 -41.636 1.00 95.38 508 ARG A CA 1
ATOM 3910 C C . ARG A 1 508 ? 27.133 8.045 -41.306 1.00 95.38 508 ARG A C 1
ATOM 3912 O O . ARG A 1 508 ? 26.781 8.210 -40.139 1.00 95.38 508 ARG A O 1
ATOM 3919 N N . ASP A 1 509 ? 26.259 7.767 -42.272 1.00 95.62 509 ASP A N 1
ATOM 3920 C CA . ASP A 1 509 ? 24.827 7.534 -42.022 1.00 95.62 509 ASP A CA 1
ATOM 3921 C C . ASP A 1 509 ? 24.526 6.152 -41.416 1.00 95.62 509 ASP A C 1
ATOM 3923 O O . ASP A 1 509 ? 23.620 6.033 -40.581 1.00 95.62 509 ASP A O 1
ATOM 3927 N N . LEU A 1 510 ? 25.320 5.124 -41.729 1.00 94.69 510 LEU A N 1
ATOM 3928 C CA . LEU A 1 510 ? 25.280 3.839 -41.029 1.00 94.69 510 LEU A CA 1
ATOM 3929 C C . LEU A 1 510 ? 25.690 4.016 -39.560 1.00 94.69 510 LEU A C 1
ATOM 3931 O O . LEU A 1 510 ? 24.932 3.618 -38.677 1.00 94.69 510 LEU A O 1
ATOM 3935 N N . HIS A 1 511 ? 26.802 4.703 -39.281 1.00 95.56 511 HIS A N 1
ATOM 3936 C CA . HIS A 1 511 ? 27.217 5.023 -37.910 1.00 95.56 511 HIS A CA 1
ATOM 3937 C C . HIS A 1 511 ? 26.131 5.776 -37.120 1.00 95.56 511 HIS A C 1
ATOM 3939 O O . HIS A 1 511 ? 25.771 5.345 -36.025 1.00 95.56 511 HIS A O 1
ATOM 3945 N N . ARG A 1 512 ? 25.526 6.830 -37.693 1.00 95.94 512 ARG A N 1
ATOM 3946 C CA . ARG A 1 512 ? 24.388 7.551 -37.079 1.00 95.94 512 ARG A CA 1
ATOM 3947 C C . ARG A 1 512 ? 23.190 6.635 -36.801 1.00 95.94 512 ARG A C 1
ATOM 3949 O O . ARG A 1 512 ? 22.520 6.788 -35.780 1.00 95.94 512 ARG A O 1
ATOM 3956 N N . THR A 1 513 ? 22.915 5.686 -37.698 1.00 95.81 513 THR A N 1
ATOM 3957 C CA . THR A 1 513 ? 21.834 4.701 -37.527 1.00 95.81 513 THR A CA 1
ATOM 3958 C C . THR A 1 513 ? 22.124 3.777 -36.339 1.00 95.81 513 THR A C 1
ATOM 3960 O O . THR A 1 513 ? 21.254 3.599 -35.486 1.00 95.81 513 THR A O 1
ATOM 3963 N N . VAL A 1 514 ? 23.349 3.251 -36.235 1.00 96.00 514 VAL A N 1
ATOM 3964 C CA . VAL A 1 514 ? 23.795 2.384 -35.128 1.00 96.00 514 VAL A CA 1
ATOM 3965 C C . VAL A 1 514 ? 23.758 3.127 -33.786 1.00 96.00 514 VAL A C 1
ATOM 3967 O O . VAL A 1 514 ? 23.235 2.596 -32.806 1.00 96.00 514 VAL A O 1
ATOM 3970 N N . GLU A 1 515 ? 24.242 4.372 -33.733 1.00 96.50 515 GLU A N 1
ATOM 3971 C CA . GLU A 1 515 ? 24.181 5.217 -32.529 1.00 96.50 515 GLU A CA 1
ATOM 3972 C C . GLU A 1 515 ? 22.737 5.457 -32.065 1.00 96.50 515 GLU A C 1
ATOM 3974 O O . GLU A 1 515 ? 22.432 5.327 -30.876 1.00 96.50 515 GLU A O 1
ATOM 3979 N N . HIS A 1 516 ? 21.824 5.765 -32.993 1.00 96.12 516 HIS A N 1
ATOM 3980 C CA . HIS A 1 516 ? 20.413 5.966 -32.666 1.00 96.12 516 HIS A CA 1
ATOM 3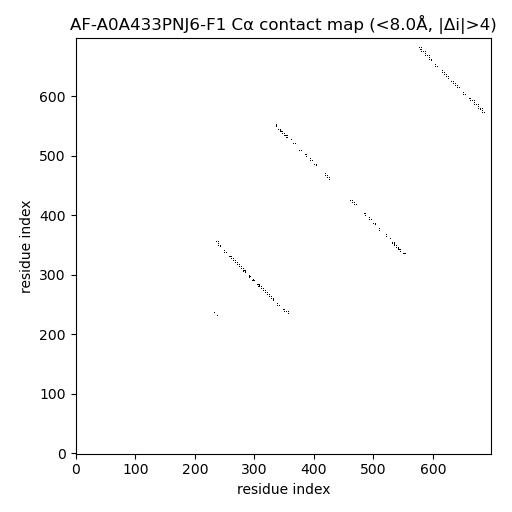981 C C . HIS A 1 516 ? 19.745 4.671 -32.178 1.00 96.12 516 HIS A C 1
ATOM 3983 O O . HIS A 1 516 ? 19.031 4.693 -31.173 1.00 96.12 516 HIS A O 1
ATOM 3989 N N . GLN A 1 517 ? 20.012 3.537 -32.833 1.00 95.31 517 GLN A N 1
ATOM 3990 C CA . GLN A 1 517 ? 19.532 2.227 -32.388 1.00 95.31 517 GLN A CA 1
ATOM 3991 C C . GLN A 1 517 ? 20.048 1.879 -30.985 1.00 95.31 517 GLN A C 1
ATOM 3993 O O . GLN A 1 517 ? 19.279 1.344 -30.188 1.00 95.31 517 GLN A O 1
ATOM 3998 N N . GLN A 1 518 ? 21.304 2.201 -30.648 1.00 96.50 518 GLN A N 1
ATOM 3999 C CA . GLN A 1 518 ? 21.848 1.954 -29.309 1.00 96.50 518 GLN A CA 1
ATOM 4000 C C . GLN A 1 518 ? 21.120 2.775 -28.237 1.00 96.50 518 GLN A C 1
ATOM 4002 O O . GLN A 1 518 ? 20.697 2.208 -27.233 1.00 96.50 518 GLN A O 1
ATOM 4007 N N . GLN A 1 519 ? 20.867 4.066 -28.479 1.00 96.75 519 GLN A N 1
ATOM 4008 C CA . GLN A 1 519 ? 20.067 4.901 -27.569 1.00 96.75 519 GLN A CA 1
ATOM 4009 C C . GLN A 1 519 ? 18.657 4.320 -27.347 1.00 96.75 519 GLN A C 1
ATOM 4011 O O . GLN A 1 519 ? 18.115 4.376 -26.240 1.00 96.75 519 GLN A O 1
ATOM 4016 N N . ASP A 1 520 ? 18.064 3.728 -28.387 1.00 94.88 520 ASP A N 1
ATOM 4017 C CA . ASP A 1 520 ? 16.749 3.091 -28.314 1.00 94.88 520 ASP A CA 1
ATOM 4018 C C . ASP A 1 520 ? 16.789 1.732 -27.575 1.00 94.88 520 ASP A C 1
ATOM 4020 O O . ASP A 1 520 ? 15.827 1.391 -26.881 1.00 94.88 520 ASP A O 1
ATOM 4024 N N . LYS A 1 521 ? 17.908 0.986 -27.631 1.00 95.38 521 LYS A N 1
ATOM 4025 C CA . LYS A 1 521 ? 18.166 -0.191 -26.771 1.00 95.38 521 LYS A CA 1
ATOM 4026 C C . LYS A 1 521 ? 18.311 0.218 -25.305 1.00 95.38 521 LYS A C 1
ATOM 4028 O O . LYS A 1 521 ? 17.612 -0.335 -24.459 1.00 95.38 521 LYS A O 1
ATOM 4033 N N . ASP A 1 522 ? 19.149 1.211 -25.007 1.00 96.06 522 ASP A N 1
ATOM 4034 C CA . ASP A 1 522 ? 19.396 1.705 -23.643 1.00 96.06 522 ASP A CA 1
ATOM 4035 C C . ASP A 1 522 ? 18.089 2.182 -22.983 1.00 96.06 522 ASP A C 1
ATOM 4037 O O . ASP A 1 522 ? 17.790 1.863 -21.830 1.00 96.06 522 ASP A O 1
ATOM 4041 N N . ARG A 1 523 ? 17.243 2.877 -23.754 1.00 97.00 523 ARG A N 1
ATOM 4042 C CA . ARG A 1 523 ? 15.903 3.300 -23.330 1.00 97.00 523 ARG A CA 1
ATOM 4043 C C . ARG A 1 523 ? 14.970 2.124 -23.015 1.00 97.00 523 ARG A C 1
ATOM 4045 O O . ARG A 1 523 ? 14.207 2.205 -22.052 1.00 97.00 523 ARG A O 1
ATOM 4052 N N . ARG A 1 524 ? 14.999 1.049 -23.811 1.00 96.19 524 ARG A N 1
ATOM 4053 C CA . ARG A 1 524 ? 14.188 -0.162 -23.574 1.00 96.19 524 ARG A CA 1
ATOM 4054 C C . ARG A 1 524 ? 14.692 -0.948 -22.365 1.00 96.19 524 ARG A C 1
ATOM 4056 O O . ARG A 1 524 ? 13.869 -1.408 -21.578 1.00 96.19 524 ARG A O 1
ATOM 4063 N N . TRP A 1 525 ? 16.008 -1.027 -22.159 1.00 97.25 525 TRP A N 1
ATOM 4064 C CA . TRP A 1 525 ? 16.594 -1.579 -20.934 1.00 97.25 525 TRP A CA 1
ATOM 4065 C C . TRP A 1 525 ? 16.145 -0.803 -19.691 1.00 97.25 525 TRP A C 1
ATOM 4067 O O . TRP A 1 525 ? 15.673 -1.417 -18.737 1.00 97.25 525 TRP A O 1
ATOM 4077 N N . ALA A 1 526 ? 16.152 0.533 -19.730 1.00 96.88 526 ALA A N 1
ATOM 4078 C CA . ALA A 1 526 ? 15.623 1.352 -18.637 1.00 96.88 526 ALA A CA 1
ATOM 4079 C C . ALA A 1 526 ? 14.115 1.119 -18.372 1.00 96.88 526 ALA A C 1
ATOM 4081 O O . ALA A 1 526 ? 13.685 1.121 -17.216 1.00 96.88 526 ALA A O 1
ATOM 4082 N N . GLU A 1 527 ? 13.300 0.862 -19.408 1.00 96.19 527 GLU A N 1
ATOM 4083 C CA . GLU A 1 527 ? 11.896 0.448 -19.234 1.00 96.19 527 GLU A CA 1
ATOM 4084 C C . GLU A 1 527 ? 11.808 -0.918 -18.523 1.00 96.19 527 GLU A C 1
ATOM 4086 O O . GLU A 1 527 ? 11.106 -1.046 -17.516 1.00 96.19 527 GLU A O 1
ATOM 4091 N N . ILE A 1 528 ? 12.570 -1.915 -18.984 1.00 97.44 528 ILE A N 1
ATOM 4092 C CA . ILE A 1 528 ? 12.642 -3.275 -18.417 1.00 97.44 528 ILE A CA 1
ATOM 4093 C C . ILE A 1 528 ? 13.105 -3.258 -16.950 1.00 97.44 528 ILE A C 1
ATOM 4095 O O . ILE A 1 528 ? 12.530 -3.965 -16.114 1.00 97.44 528 ILE A O 1
ATOM 4099 N N . ASP A 1 529 ? 14.085 -2.425 -16.601 1.00 97.62 529 ASP A N 1
ATOM 4100 C CA . ASP A 1 529 ? 14.546 -2.246 -15.222 1.00 97.62 529 ASP A CA 1
ATOM 4101 C C . ASP A 1 529 ? 13.504 -1.544 -14.349 1.00 97.62 529 ASP A C 1
ATOM 4103 O O . ASP A 1 529 ? 13.285 -1.963 -13.210 1.00 97.62 529 ASP A O 1
ATOM 4107 N N . SER A 1 530 ? 12.789 -0.543 -14.878 1.00 97.44 530 SER A N 1
ATOM 4108 C CA . SER A 1 530 ? 11.702 0.123 -14.146 1.00 97.44 530 SER A CA 1
ATOM 4109 C C . SER A 1 530 ? 10.555 -0.843 -13.813 1.00 97.44 530 SER A C 1
ATOM 4111 O O . SER A 1 530 ? 10.076 -0.869 -12.677 1.00 97.44 530 SER A O 1
ATOM 4113 N N . LEU A 1 531 ? 10.183 -1.724 -14.753 1.00 96.56 531 LEU A N 1
ATOM 4114 C CA . LEU A 1 531 ? 9.210 -2.800 -14.535 1.00 96.56 531 LEU A CA 1
ATOM 4115 C C . LEU A 1 531 ? 9.736 -3.831 -13.526 1.00 96.56 531 LEU A C 1
ATOM 4117 O O . LEU A 1 531 ? 8.999 -4.261 -12.637 1.00 96.56 531 LEU A O 1
ATOM 4121 N N . SER A 1 532 ? 11.022 -4.186 -13.621 1.00 97.44 532 SER A N 1
ATOM 4122 C CA . SER A 1 532 ? 11.695 -5.110 -12.698 1.00 97.44 532 SER A CA 1
ATOM 4123 C C . SER A 1 532 ? 11.758 -4.565 -11.266 1.00 97.44 532 SER A C 1
ATOM 4125 O O . SER A 1 532 ? 11.616 -5.331 -10.314 1.00 97.44 532 SER A O 1
ATOM 4127 N N . ALA A 1 533 ? 11.977 -3.259 -11.100 1.00 97.50 533 ALA A N 1
ATOM 4128 C CA . ALA A 1 533 ? 11.967 -2.578 -9.810 1.00 97.50 533 ALA A CA 1
ATOM 4129 C C . ALA A 1 533 ? 10.545 -2.496 -9.245 1.00 97.50 533 ALA A C 1
ATOM 4131 O O . ALA A 1 533 ? 10.317 -2.941 -8.120 1.00 97.50 533 ALA A O 1
ATOM 4132 N N . ARG A 1 534 ? 9.575 -2.040 -10.049 1.00 97.06 534 ARG A N 1
ATOM 4133 C CA . ARG A 1 534 ? 8.174 -1.907 -9.626 1.00 97.06 534 ARG A CA 1
ATOM 4134 C C . ARG A 1 534 ? 7.545 -3.250 -9.245 1.00 97.06 534 ARG A C 1
ATOM 4136 O O . ARG A 1 534 ? 6.778 -3.312 -8.292 1.00 97.06 534 ARG A O 1
ATOM 4143 N N . ALA A 1 535 ? 7.890 -4.336 -9.940 1.00 97.19 535 ALA A N 1
ATOM 4144 C CA . ALA A 1 535 ? 7.443 -5.683 -9.582 1.00 97.19 535 ALA A CA 1
ATOM 4145 C C . ALA A 1 535 ? 8.032 -6.189 -8.251 1.00 97.19 535 ALA A C 1
ATOM 4147 O O . ALA A 1 535 ? 7.362 -6.939 -7.548 1.00 97.19 535 ALA A O 1
ATOM 4148 N N . ARG A 1 536 ? 9.264 -5.788 -7.898 1.00 97.62 536 ARG A N 1
ATOM 4149 C CA . ARG A 1 536 ? 9.888 -6.113 -6.602 1.00 97.62 536 ARG A CA 1
ATOM 4150 C C . ARG A 1 536 ? 9.286 -5.295 -5.460 1.00 97.62 536 ARG A C 1
ATOM 4152 O O . ARG A 1 536 ? 8.976 -5.862 -4.422 1.00 97.62 536 ARG A O 1
ATOM 4159 N N . GLU A 1 537 ? 9.071 -4.001 -5.684 1.00 97.81 537 GLU A N 1
ATOM 4160 C CA . GLU A 1 537 ? 8.394 -3.089 -4.752 1.00 97.81 537 GLU A CA 1
ATOM 4161 C C . GLU A 1 537 ? 6.990 -3.603 -4.387 1.00 97.81 537 GLU A C 1
ATOM 4163 O O . GLU A 1 537 ? 6.710 -3.854 -3.221 1.00 97.81 537 GLU A O 1
ATOM 4168 N N . LEU A 1 538 ? 6.148 -3.874 -5.392 1.00 96.81 538 LEU A N 1
ATOM 4169 C CA . LEU A 1 538 ? 4.785 -4.395 -5.212 1.00 96.81 538 LEU A CA 1
ATOM 4170 C C . LEU A 1 538 ? 4.727 -5.798 -4.582 1.00 96.81 538 LEU A C 1
ATOM 4172 O O . LEU A 1 538 ? 3.692 -6.174 -4.037 1.00 96.81 538 LEU A O 1
ATOM 4176 N N . ALA A 1 539 ? 5.796 -6.594 -4.691 1.00 96.50 539 ALA A N 1
ATOM 4177 C CA . ALA A 1 539 ? 5.894 -7.876 -3.996 1.00 96.50 539 ALA A CA 1
ATOM 4178 C C . ALA A 1 539 ? 6.231 -7.675 -2.509 1.00 96.50 539 ALA A C 1
ATOM 4180 O O . ALA A 1 539 ? 5.577 -8.280 -1.666 1.00 96.50 539 ALA A O 1
ATOM 4181 N N . GLY A 1 540 ? 7.169 -6.771 -2.195 1.00 97.44 540 GLY A N 1
ATOM 4182 C CA . GLY A 1 540 ? 7.473 -6.360 -0.820 1.00 97.44 540 GLY A CA 1
ATOM 4183 C C . GLY A 1 540 ? 6.249 -5.784 -0.108 1.00 97.44 540 GLY A C 1
ATOM 4184 O O . GLY A 1 540 ? 5.842 -6.332 0.910 1.00 97.44 540 GLY A O 1
ATOM 4185 N N . GLU A 1 541 ? 5.579 -4.793 -0.715 1.00 95.88 541 GLU A N 1
ATOM 4186 C CA . GLU A 1 541 ? 4.325 -4.210 -0.197 1.00 95.88 541 GLU A CA 1
ATOM 4187 C C . GLU A 1 541 ? 3.250 -5.276 0.103 1.00 95.88 541 GLU A C 1
ATOM 4189 O O . GLU A 1 541 ? 2.409 -5.082 0.977 1.00 95.88 541 GLU A O 1
ATOM 4194 N N . ALA A 1 542 ? 3.224 -6.382 -0.649 1.00 96.50 542 ALA A N 1
ATOM 4195 C CA . ALA A 1 542 ? 2.239 -7.443 -0.464 1.00 96.50 542 ALA A CA 1
ATOM 4196 C C . ALA A 1 542 ? 2.599 -8.413 0.664 1.00 96.50 542 ALA A C 1
ATOM 4198 O O . ALA A 1 542 ? 1.718 -8.841 1.406 1.00 96.50 542 ALA A O 1
ATOM 4199 N N . ASP A 1 543 ? 3.873 -8.782 0.775 1.00 96.81 543 ASP A N 1
ATOM 4200 C CA . ASP A 1 543 ? 4.346 -9.689 1.819 1.00 96.81 543 ASP A CA 1
ATOM 4201 C C . ASP A 1 543 ? 4.371 -8.973 3.187 1.00 96.81 543 ASP A C 1
ATOM 4203 O O . ASP A 1 543 ? 4.002 -9.575 4.195 1.00 96.81 543 ASP A O 1
ATOM 4207 N N . GLU A 1 544 ? 4.670 -7.667 3.206 1.00 96.19 544 GLU A N 1
ATOM 4208 C CA . GLU A 1 544 ? 4.490 -6.777 4.363 1.00 96.19 544 GLU A CA 1
ATOM 4209 C C . GLU A 1 544 ? 3.008 -6.684 4.773 1.00 96.19 544 GLU A C 1
ATOM 4211 O O . GLU A 1 544 ? 2.673 -6.975 5.920 1.00 96.19 544 GLU A O 1
ATOM 4216 N N . ALA A 1 545 ? 2.095 -6.373 3.842 1.00 93.94 545 ALA A N 1
ATOM 4217 C CA . ALA A 1 545 ? 0.665 -6.244 4.148 1.00 93.94 545 ALA A CA 1
ATOM 4218 C C . ALA A 1 545 ? 0.001 -7.557 4.617 1.00 93.94 545 ALA A C 1
ATOM 4220 O O . ALA A 1 545 ? -0.926 -7.518 5.430 1.00 93.94 545 ALA A O 1
ATOM 4221 N N . ASP A 1 546 ? 0.462 -8.721 4.144 1.00 94.88 546 ASP A N 1
ATOM 4222 C CA . ASP A 1 546 ? 0.018 -10.023 4.665 1.00 94.88 546 ASP A CA 1
ATOM 4223 C C . ASP A 1 546 ? 0.552 -10.292 6.080 1.00 94.88 546 ASP A C 1
ATOM 4225 O O . ASP A 1 546 ? -0.189 -10.821 6.915 1.00 94.88 546 ASP A O 1
ATOM 4229 N N . GLN A 1 547 ? 1.807 -9.919 6.372 1.00 95.44 547 GLN A N 1
ATOM 4230 C CA . GLN A 1 547 ? 2.363 -10.026 7.722 1.00 95.44 547 GLN A CA 1
ATOM 4231 C C . GLN A 1 547 ? 1.599 -9.117 8.694 1.00 95.44 547 GLN A C 1
ATOM 4233 O O . GLN A 1 547 ? 1.139 -9.598 9.729 1.00 95.44 547 GLN A O 1
ATOM 4238 N N . GLU A 1 548 ? 1.380 -7.845 8.343 1.00 94.19 548 GLU A N 1
ATOM 4239 C CA . GLU A 1 548 ? 0.568 -6.921 9.145 1.00 94.19 548 GLU A CA 1
ATOM 4240 C C . GLU A 1 548 ? -0.854 -7.461 9.370 1.00 94.19 548 GLU A C 1
ATOM 4242 O O . GLU A 1 548 ? -1.375 -7.395 10.484 1.00 94.19 548 GLU A O 1
ATOM 4247 N N . ALA A 1 549 ? -1.487 -8.047 8.346 1.00 94.31 549 ALA A N 1
ATOM 4248 C CA . ALA A 1 549 ? -2.831 -8.613 8.465 1.00 94.31 549 ALA A CA 1
ATOM 4249 C C . ALA A 1 549 ? -2.895 -9.807 9.439 1.00 94.31 549 ALA A C 1
ATOM 4251 O O . ALA A 1 549 ? -3.885 -9.950 10.164 1.00 94.31 549 ALA A O 1
ATOM 4252 N N . GLU A 1 550 ? -1.863 -10.657 9.490 1.00 93.88 550 GLU A N 1
ATOM 4253 C CA . GLU A 1 550 ? -1.761 -11.738 10.481 1.00 93.88 550 GLU A CA 1
ATOM 4254 C C . GLU A 1 550 ? -1.359 -11.233 11.876 1.00 93.88 550 GLU A C 1
ATOM 4256 O O . GLU A 1 550 ? -1.882 -11.731 12.873 1.00 93.88 550 GLU A O 1
ATOM 4261 N N . GLU A 1 551 ? -0.511 -10.207 11.985 1.00 93.12 551 GLU A N 1
ATOM 4262 C CA . GLU A 1 551 ? -0.179 -9.582 13.271 1.00 93.12 551 GLU A CA 1
ATOM 4263 C C . GLU A 1 551 ? -1.406 -8.903 13.899 1.00 93.12 551 GLU A C 1
ATOM 4265 O O . GLU A 1 551 ? -1.721 -9.165 15.063 1.00 93.12 551 GLU A O 1
ATOM 4270 N N . VAL A 1 552 ? -2.178 -8.131 13.124 1.00 91.69 552 VAL A N 1
ATOM 4271 C CA . VAL A 1 552 ? -3.460 -7.545 13.559 1.00 91.69 552 VAL A CA 1
ATOM 4272 C C . VAL A 1 552 ? -4.452 -8.640 13.963 1.00 91.69 552 VAL A C 1
ATOM 4274 O O . VAL A 1 552 ? -5.094 -8.534 15.012 1.00 91.69 552 VAL A O 1
ATOM 4277 N N . ARG A 1 553 ? -4.547 -9.734 13.192 1.00 92.31 553 ARG A N 1
ATOM 4278 C CA . ARG A 1 553 ? -5.387 -10.899 13.528 1.00 92.31 553 ARG A CA 1
ATOM 4279 C C . ARG A 1 553 ? -4.960 -11.549 14.849 1.00 92.31 553 ARG A C 1
ATOM 4281 O O . ARG A 1 553 ? -5.817 -11.871 15.671 1.00 92.31 553 ARG A O 1
ATOM 4288 N N . ALA A 1 554 ? -3.659 -11.718 15.079 1.00 91.50 554 ALA A N 1
ATOM 4289 C CA . ALA A 1 554 ? -3.107 -12.335 16.283 1.00 91.50 554 ALA A CA 1
ATOM 4290 C C . ALA A 1 554 ? -3.212 -11.435 17.527 1.00 91.50 554 ALA A C 1
ATOM 4292 O O . ALA A 1 554 ? -3.450 -11.938 18.627 1.00 91.50 554 ALA A O 1
ATOM 4293 N N . VAL A 1 555 ? -3.068 -10.114 17.376 1.00 89.88 555 VAL A N 1
ATOM 4294 C CA . VAL A 1 555 ? -3.325 -9.136 18.445 1.00 89.88 555 VAL A CA 1
ATOM 4295 C C . VAL A 1 555 ? -4.809 -9.130 18.803 1.00 89.88 555 VAL A C 1
ATOM 4297 O O . VAL A 1 555 ? -5.145 -9.281 19.976 1.00 89.88 555 VAL A O 1
ATOM 4300 N N . ARG A 1 556 ? -5.710 -9.061 17.815 1.00 88.38 556 ARG A N 1
ATOM 4301 C CA . ARG A 1 556 ? -7.158 -9.067 18.069 1.00 88.38 556 ARG A CA 1
ATOM 4302 C C . ARG A 1 556 ? -7.662 -10.383 18.666 1.00 88.38 556 ARG A C 1
ATOM 4304 O O . ARG A 1 556 ? -8.524 -10.345 19.534 1.00 88.38 556 ARG A O 1
ATOM 4311 N N . ALA A 1 557 ? -7.091 -11.531 18.296 1.00 87.94 557 ALA A N 1
ATOM 4312 C CA . ALA A 1 557 ? -7.411 -12.806 18.945 1.00 87.94 557 ALA A CA 1
ATOM 4313 C C . ALA A 1 557 ? -7.057 -12.819 20.448 1.00 87.94 557 ALA A C 1
ATOM 4315 O O . ALA A 1 557 ? -7.767 -13.440 21.235 1.00 87.94 557 ALA A O 1
ATOM 4316 N N . LYS A 1 558 ? -5.992 -12.112 20.860 1.00 88.88 558 LYS A N 1
ATOM 4317 C CA . LYS A 1 558 ? -5.653 -11.922 22.281 1.00 88.88 558 LYS A CA 1
ATOM 4318 C C . LYS A 1 558 ? -6.597 -10.928 22.956 1.00 88.88 558 LYS A C 1
ATOM 4320 O O . LYS A 1 558 ? -7.072 -11.223 24.044 1.00 88.88 558 LYS A O 1
ATOM 4325 N N . LEU A 1 559 ? -6.881 -9.792 22.310 1.00 85.62 559 LEU A N 1
ATOM 4326 C CA . LEU A 1 559 ? -7.806 -8.778 22.834 1.00 85.62 559 LEU A CA 1
ATOM 4327 C C . LEU A 1 559 ? -9.199 -9.364 23.077 1.00 85.62 559 LEU A C 1
ATOM 4329 O O . LEU A 1 559 ? -9.690 -9.248 24.192 1.00 85.62 559 LEU A O 1
ATOM 4333 N N . ARG A 1 560 ? -9.765 -10.103 22.113 1.00 85.62 560 ARG A N 1
ATOM 4334 C CA . ARG A 1 560 ? -11.064 -10.773 22.280 1.00 85.62 560 ARG A CA 1
ATOM 4335 C C . ARG A 1 560 ? -11.064 -11.737 23.473 1.00 85.62 560 ARG A C 1
ATOM 4337 O O . ARG A 1 560 ? -12.021 -11.747 24.229 1.00 85.62 560 ARG A O 1
ATOM 4344 N N . GLY A 1 561 ? -9.983 -12.490 23.701 1.00 86.06 561 GLY A N 1
ATOM 4345 C CA . GLY A 1 561 ? -9.864 -13.358 24.883 1.00 86.06 561 GLY A CA 1
ATOM 4346 C C . GLY A 1 561 ? -9.822 -12.596 26.218 1.00 86.06 561 GLY A C 1
ATOM 4347 O O . GLY A 1 561 ? -10.313 -13.099 27.225 1.00 86.06 561 GLY A O 1
ATOM 4348 N N . VAL A 1 562 ? -9.278 -11.374 26.232 1.00 85.25 562 VAL A N 1
ATOM 4349 C CA . VAL A 1 562 ? -9.317 -10.477 27.402 1.00 85.25 562 VAL A CA 1
ATOM 4350 C C . VAL A 1 562 ? -10.710 -9.868 27.569 1.00 85.25 562 VAL A C 1
ATOM 4352 O O . VAL A 1 562 ? -11.233 -9.865 28.677 1.00 85.25 562 VAL A O 1
ATOM 4355 N N . GLU A 1 563 ? -11.339 -9.413 26.484 1.00 83.69 563 GLU A N 1
ATOM 4356 C CA . GLU A 1 563 ? -12.706 -8.876 26.482 1.00 83.69 563 GLU A CA 1
ATOM 4357 C C . GLU A 1 563 ? -13.731 -9.946 26.921 1.00 83.69 563 GLU A C 1
ATOM 4359 O O . GLU A 1 563 ? -14.618 -9.645 27.715 1.00 83.69 563 GLU A O 1
ATOM 4364 N N . GLU A 1 564 ? -13.558 -11.214 26.527 1.00 85.25 564 GLU A N 1
ATOM 4365 C CA . GLU A 1 564 ? -14.340 -12.364 27.015 1.00 85.25 564 GLU A CA 1
ATOM 4366 C C . GLU A 1 564 ? -14.119 -12.638 28.520 1.00 85.25 564 GLU A C 1
ATOM 4368 O O . GLU A 1 564 ? -15.077 -12.930 29.242 1.00 85.25 564 GLU A O 1
ATOM 4373 N N . GLU A 1 565 ? -12.887 -12.515 29.036 1.00 86.00 565 GLU A N 1
ATOM 4374 C CA . GLU A 1 565 ? -12.630 -12.627 30.481 1.00 86.00 565 GLU A CA 1
ATOM 4375 C C . GLU A 1 565 ? -13.203 -11.457 31.292 1.00 86.00 565 GLU A C 1
ATOM 4377 O O . GLU A 1 565 ? -13.677 -11.679 32.410 1.00 86.00 565 GLU A O 1
ATOM 4382 N N . VAL A 1 566 ? -13.155 -10.233 30.759 1.00 83.69 566 VAL A N 1
ATOM 4383 C CA . VAL A 1 566 ? -13.744 -9.040 31.385 1.00 83.69 566 VAL A CA 1
ATOM 4384 C C . VAL A 1 566 ? -15.263 -9.177 31.416 1.00 83.69 566 VAL A C 1
ATOM 4386 O O . VAL A 1 566 ? -15.828 -9.167 32.506 1.00 83.69 566 VAL A O 1
ATOM 4389 N N . ALA A 1 567 ? -15.909 -9.455 30.280 1.00 81.81 567 ALA A N 1
ATOM 4390 C CA . ALA A 1 567 ? -17.360 -9.628 30.197 1.00 81.81 567 ALA A CA 1
ATOM 4391 C C . ALA A 1 567 ? -17.884 -10.743 31.127 1.00 81.81 567 ALA A C 1
ATOM 4393 O O . ALA A 1 567 ? -18.956 -10.612 31.721 1.00 81.81 567 ALA A O 1
ATOM 4394 N N . ARG A 1 568 ? -17.114 -11.827 31.329 1.00 85.81 568 ARG A N 1
ATOM 4395 C CA . ARG A 1 568 ? -17.441 -12.855 32.335 1.00 85.81 568 ARG A CA 1
ATOM 4396 C C . ARG A 1 568 ? -17.408 -12.297 33.764 1.00 85.81 568 ARG A C 1
ATOM 4398 O O . ARG A 1 568 ? -18.340 -12.549 34.524 1.00 85.81 568 ARG A O 1
ATOM 4405 N N . LYS A 1 569 ? -16.360 -11.552 34.138 1.00 83.75 569 LYS A N 1
ATOM 4406 C CA . LYS A 1 569 ? -16.237 -10.933 35.475 1.00 83.75 569 LYS A CA 1
ATOM 4407 C C . LYS A 1 569 ? -17.322 -9.870 35.700 1.00 83.75 569 LYS A C 1
ATOM 4409 O O . LYS A 1 569 ? -17.910 -9.819 36.776 1.00 83.75 569 LYS A O 1
ATOM 4414 N N . GLU A 1 570 ? -17.622 -9.057 34.688 1.00 82.06 570 GLU A N 1
ATOM 4415 C CA . GLU A 1 570 ? -18.715 -8.077 34.716 1.00 82.06 570 GLU A CA 1
ATOM 4416 C C . GLU A 1 570 ? -20.075 -8.761 34.912 1.00 82.06 570 GLU A C 1
ATOM 4418 O O . GLU A 1 570 ? -20.871 -8.301 35.729 1.00 82.06 570 GLU A O 1
ATOM 4423 N N . GLY A 1 571 ? -20.314 -9.900 34.250 1.00 82.25 571 GLY A N 1
ATOM 4424 C CA . GLY A 1 571 ? -21.485 -10.749 34.484 1.00 82.25 571 GLY A CA 1
ATOM 4425 C C . GLY A 1 571 ? -21.571 -11.270 35.924 1.00 82.25 571 GLY A C 1
ATOM 4426 O O . GLY A 1 571 ? -22.613 -11.136 36.564 1.00 82.25 571 GLY A O 1
ATOM 4427 N N . GLU A 1 572 ? -20.465 -11.782 36.473 1.00 85.00 572 GLU A N 1
ATOM 4428 C CA . GLU A 1 572 ? -20.373 -12.231 37.874 1.00 85.00 572 GLU A CA 1
ATOM 4429 C C . GLU A 1 572 ? -20.671 -11.084 38.870 1.00 85.00 572 GLU A C 1
ATOM 4431 O O . GLU A 1 572 ? -21.369 -11.286 39.868 1.00 85.00 572 GLU A O 1
ATOM 4436 N N . VAL A 1 573 ? -20.230 -9.852 38.578 1.00 83.12 573 VAL A N 1
ATOM 4437 C CA . VAL A 1 573 ? -20.569 -8.653 39.370 1.00 83.12 573 VAL A CA 1
ATOM 4438 C C . VAL A 1 573 ? -22.015 -8.192 39.155 1.00 83.12 573 VAL A C 1
ATOM 4440 O O . VAL A 1 573 ? -22.653 -7.766 40.118 1.00 83.12 573 VAL A O 1
ATOM 4443 N N . ALA A 1 574 ? -22.580 -8.308 37.953 1.00 79.38 574 ALA A N 1
ATOM 4444 C CA . ALA A 1 574 ? -23.985 -7.993 37.692 1.00 79.38 574 ALA A CA 1
ATOM 4445 C C . ALA A 1 574 ? -24.934 -8.946 38.447 1.00 79.38 574 ALA A C 1
ATOM 4447 O O . ALA A 1 574 ? -25.887 -8.495 39.090 1.00 79.38 574 ALA A O 1
ATOM 4448 N N . GLU A 1 575 ? -24.640 -10.250 38.462 1.00 82.19 575 GLU A N 1
ATOM 4449 C CA . GLU A 1 575 ? -25.355 -11.230 39.290 1.00 82.19 575 GLU A CA 1
ATOM 4450 C C . GLU A 1 575 ? -25.205 -10.915 40.790 1.00 82.19 575 GLU A C 1
ATOM 4452 O O . GLU A 1 575 ? -26.196 -10.870 41.523 1.00 82.19 575 GLU A O 1
ATOM 4457 N N . ALA A 1 576 ? -23.991 -10.603 41.258 1.00 82.88 576 ALA A N 1
ATOM 4458 C CA . ALA A 1 576 ? -23.759 -10.227 42.654 1.00 82.88 576 ALA A CA 1
ATOM 4459 C C . ALA A 1 576 ? -24.510 -8.945 43.065 1.00 82.88 576 ALA A C 1
ATOM 4461 O O . ALA A 1 576 ? -25.065 -8.877 44.167 1.00 82.88 576 ALA A O 1
ATOM 4462 N N . ARG A 1 577 ? -24.568 -7.944 42.175 1.00 82.88 577 ARG A N 1
ATOM 4463 C CA . ARG A 1 577 ? -25.341 -6.709 42.361 1.00 82.88 577 ARG A CA 1
ATOM 4464 C C . ARG A 1 577 ? -26.833 -7.006 42.467 1.00 82.88 577 ARG A C 1
ATOM 4466 O O . ARG A 1 577 ? -27.437 -6.568 43.440 1.00 82.88 577 ARG A O 1
ATOM 4473 N N . THR A 1 578 ? -27.426 -7.778 41.549 1.00 83.25 578 THR A N 1
ATOM 4474 C CA . THR A 1 578 ? -28.868 -8.097 41.623 1.00 83.25 578 THR A CA 1
ATOM 4475 C C . THR A 1 578 ? -29.219 -8.869 42.900 1.00 83.25 578 THR A C 1
ATOM 4477 O O . THR A 1 578 ? -30.198 -8.524 43.562 1.00 83.25 578 THR A O 1
ATOM 4480 N N . ALA A 1 579 ? -28.377 -9.814 43.330 1.00 82.88 579 ALA A N 1
ATOM 4481 C CA . ALA A 1 579 ? -28.555 -10.544 44.587 1.00 82.88 579 ALA A CA 1
ATOM 4482 C C . ALA A 1 579 ? -28.437 -9.657 45.849 1.00 82.88 579 ALA A C 1
ATOM 4484 O O . ALA A 1 579 ? -29.125 -9.901 46.847 1.00 82.88 579 ALA A O 1
ATOM 4485 N N . ALA A 1 580 ? -27.595 -8.617 45.831 1.00 80.75 580 ALA A N 1
ATOM 4486 C CA . ALA A 1 580 ? -27.540 -7.616 46.901 1.00 80.75 580 ALA A CA 1
ATOM 4487 C C . ALA A 1 580 ? -28.812 -6.744 46.916 1.00 80.75 580 ALA A C 1
ATOM 4489 O O . ALA A 1 580 ? -29.453 -6.596 47.956 1.00 80.75 580 ALA A O 1
ATOM 4490 N N . ASP A 1 581 ? -29.233 -6.266 45.745 1.00 81.12 581 ASP A N 1
ATOM 4491 C CA . ASP A 1 581 ? -30.425 -5.438 45.522 1.00 81.12 581 ASP A CA 1
ATOM 4492 C C . ASP A 1 581 ? -31.723 -6.175 45.950 1.00 81.12 581 ASP A C 1
ATOM 4494 O O . ASP A 1 581 ? -32.638 -5.592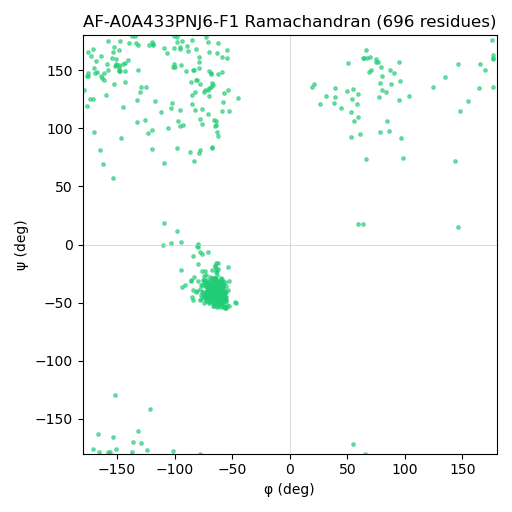 46.537 1.00 81.12 581 ASP A O 1
ATOM 4498 N N . GLU A 1 582 ? -31.812 -7.492 45.723 1.00 83.50 582 GLU A N 1
ATOM 4499 C CA . GLU A 1 582 ? -32.878 -8.352 46.261 1.00 83.50 582 GLU A CA 1
ATOM 4500 C C . GLU A 1 582 ? -32.819 -8.507 47.788 1.00 83.50 582 GLU A C 1
ATOM 4502 O O . GLU A 1 582 ? -33.862 -8.455 48.453 1.00 83.50 582 GLU A O 1
ATOM 4507 N N . SER A 1 583 ? -31.618 -8.656 48.354 1.00 84.06 583 SER A N 1
ATOM 4508 C CA . SER A 1 583 ? -31.407 -8.748 49.803 1.00 84.06 583 SER A CA 1
ATOM 4509 C C . SER A 1 583 ? -31.838 -7.462 50.518 1.00 84.06 583 SER A C 1
ATOM 4511 O O . SER A 1 583 ? -32.527 -7.529 51.537 1.00 84.06 583 SER A O 1
ATOM 4513 N N . ASP A 1 584 ? -31.533 -6.291 49.958 1.00 82.19 584 ASP A N 1
ATOM 4514 C CA . ASP A 1 584 ? -31.958 -4.999 50.507 1.00 82.19 584 ASP A CA 1
ATOM 4515 C C . ASP A 1 584 ? -33.473 -4.794 50.384 1.00 82.19 584 ASP A C 1
ATOM 4517 O O . ASP A 1 584 ? -34.132 -4.409 51.356 1.00 82.19 584 ASP A O 1
ATOM 4521 N N . ARG A 1 585 ? -34.080 -5.162 49.246 1.00 82.62 585 ARG A N 1
ATOM 4522 C CA . ARG A 1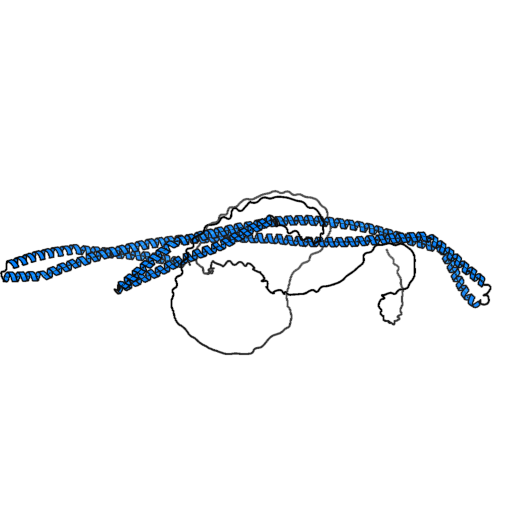 585 ? -35.550 -5.207 49.102 1.00 82.62 585 ARG A CA 1
ATOM 4523 C C . ARG A 1 585 ? -36.199 -6.144 50.129 1.00 82.62 585 ARG A C 1
ATOM 4525 O O . ARG A 1 585 ? -37.320 -5.877 50.573 1.00 82.62 585 ARG A O 1
ATOM 4532 N N . ALA A 1 586 ? -35.540 -7.236 50.522 1.00 86.00 586 ALA A N 1
ATOM 4533 C CA . ALA A 1 586 ? -36.017 -8.127 51.580 1.00 86.00 586 ALA A CA 1
ATOM 4534 C C . ALA A 1 586 ? -35.895 -7.486 52.976 1.00 86.00 586 ALA A C 1
ATOM 4536 O O . ALA A 1 586 ? -36.872 -7.500 53.731 1.00 86.00 586 ALA A O 1
ATOM 4537 N N . VAL A 1 587 ? -34.761 -6.847 53.294 1.00 86.31 587 VAL A N 1
ATOM 4538 C CA . VAL A 1 587 ? -34.558 -6.088 54.545 1.00 86.31 587 VAL A CA 1
ATOM 4539 C C . VAL A 1 587 ? -35.590 -4.966 54.689 1.00 86.31 587 VAL A C 1
ATOM 4541 O O . VAL A 1 587 ? -36.188 -4.826 55.759 1.00 86.31 587 VAL A O 1
ATOM 4544 N N . GLN A 1 588 ? -35.883 -4.215 53.624 1.00 85.81 588 GLN A N 1
ATOM 4545 C CA . GLN A 1 588 ? -36.933 -3.187 53.611 1.00 85.81 588 GLN A CA 1
ATOM 4546 C C . GLN A 1 588 ? -38.317 -3.784 53.927 1.00 85.81 588 GLN A C 1
ATOM 4548 O O . GLN A 1 588 ? -39.007 -3.319 54.839 1.00 85.81 588 GLN A O 1
ATOM 4553 N N . LYS A 1 589 ? -38.708 -4.869 53.238 1.00 88.88 589 LYS A N 1
ATOM 4554 C CA . LYS A 1 589 ? -39.990 -5.572 53.458 1.00 88.88 589 LYS A CA 1
ATOM 4555 C C . LYS A 1 589 ? -40.124 -6.150 54.873 1.00 88.88 589 LYS A C 1
ATOM 4557 O O . LYS A 1 589 ? -41.233 -6.192 55.405 1.00 88.88 589 LYS A O 1
ATOM 4562 N N . LEU A 1 590 ? -39.030 -6.608 55.484 1.00 88.19 590 LEU A N 1
ATOM 4563 C CA . LEU A 1 590 ? -39.015 -7.088 56.871 1.00 88.19 590 LEU A CA 1
ATOM 4564 C C . LEU A 1 590 ? -39.067 -5.928 57.876 1.00 88.19 590 LEU A C 1
ATOM 4566 O O . LEU A 1 590 ? -39.834 -5.994 58.835 1.00 88.19 590 LEU A O 1
ATOM 4570 N N . THR A 1 591 ? -38.340 -4.837 57.623 1.00 88.50 591 THR A N 1
ATOM 4571 C CA . THR A 1 591 ? -38.334 -3.634 58.474 1.00 88.50 591 THR A CA 1
ATOM 4572 C C . THR A 1 591 ? -39.720 -2.983 58.529 1.00 88.50 591 THR A C 1
ATOM 4574 O O . THR A 1 591 ? -40.198 -2.647 59.610 1.00 88.50 591 THR A O 1
ATOM 4577 N N . ALA A 1 592 ? -40.429 -2.900 57.397 1.00 88.19 592 ALA A N 1
ATOM 4578 C CA . ALA A 1 592 ? -41.811 -2.415 57.352 1.00 88.19 592 ALA A CA 1
ATOM 4579 C C . ALA A 1 592 ? -42.777 -3.280 58.192 1.00 88.19 592 ALA A C 1
ATOM 4581 O O . ALA A 1 592 ? -43.629 -2.748 58.904 1.00 88.19 592 ALA A O 1
ATOM 4582 N N . LYS A 1 593 ? -42.616 -4.613 58.172 1.00 90.06 593 LYS A N 1
ATOM 4583 C CA . LYS A 1 593 ? -43.403 -5.536 59.014 1.00 90.06 593 LYS A CA 1
ATOM 4584 C C . LYS A 1 593 ? -43.074 -5.391 60.501 1.00 90.06 593 LYS A C 1
ATOM 4586 O O . LYS A 1 593 ? -43.985 -5.430 61.323 1.00 90.06 593 LYS A O 1
ATOM 4591 N N . LEU A 1 594 ? -41.799 -5.197 60.846 1.00 90.81 594 LEU A N 1
ATOM 4592 C CA . LEU A 1 594 ? -41.375 -4.935 62.222 1.00 90.81 594 LEU A CA 1
ATOM 4593 C C . LEU A 1 594 ? -42.004 -3.640 62.754 1.00 90.81 594 LEU A C 1
ATOM 4595 O O . LEU A 1 594 ? -42.582 -3.661 63.836 1.00 90.81 594 LEU A O 1
ATOM 4599 N N . LEU A 1 595 ? -41.972 -2.553 61.976 1.00 90.12 595 LEU A N 1
ATOM 4600 C CA . LEU A 1 595 ? -42.624 -1.285 62.328 1.00 90.12 595 LEU A CA 1
ATOM 4601 C C . LEU A 1 595 ? -44.143 -1.448 62.512 1.00 90.12 595 LEU A C 1
ATOM 4603 O O . LEU A 1 595 ? -44.704 -0.922 63.472 1.00 90.12 595 LEU A O 1
ATOM 4607 N N . GLN A 1 596 ? -44.808 -2.223 61.648 1.00 90.19 596 GLN A N 1
ATOM 4608 C CA . GLN A 1 596 ? -46.241 -2.516 61.770 1.00 90.19 596 GLN A CA 1
ATOM 4609 C C . GLN A 1 596 ? -46.577 -3.287 63.062 1.00 90.19 596 GLN A C 1
ATOM 4611 O O . GLN A 1 596 ? -47.549 -2.954 63.745 1.00 90.19 596 GLN A O 1
ATOM 4616 N N . GLU A 1 597 ? -45.783 -4.301 63.418 1.00 88.94 597 GLU A N 1
ATOM 4617 C CA . GLU A 1 597 ? -45.970 -5.066 64.659 1.00 88.94 597 GLU A CA 1
ATOM 4618 C C . GLU A 1 597 ? -45.591 -4.253 65.912 1.00 88.94 597 GLU A C 1
ATOM 4620 O O . GLU A 1 597 ? -46.264 -4.384 66.932 1.00 88.94 597 GLU A O 1
ATOM 4625 N N . GLN A 1 598 ? -44.583 -3.373 65.838 1.00 89.44 598 GLN A N 1
ATOM 4626 C CA . GLN A 1 598 ? -44.202 -2.449 66.917 1.00 89.44 598 GLN A CA 1
ATOM 4627 C C . GLN A 1 598 ? -45.279 -1.392 67.186 1.00 89.44 598 GLN A C 1
ATOM 4629 O O . GLN A 1 598 ? -45.697 -1.229 68.332 1.00 89.44 598 GLN A O 1
ATOM 4634 N N . GLN A 1 599 ? -45.778 -0.707 66.151 1.00 90.25 599 GLN A N 1
ATOM 4635 C CA . GLN A 1 599 ? -46.847 0.288 66.294 1.00 90.25 599 GLN A CA 1
ATOM 4636 C C . GLN A 1 599 ? -48.086 -0.339 66.943 1.00 90.25 599 GLN A C 1
ATOM 4638 O O . GLN A 1 599 ? -48.586 0.162 67.948 1.00 90.25 599 GLN A O 1
ATOM 4643 N N . ALA A 1 600 ? -48.525 -1.491 66.434 1.00 87.81 600 ALA A N 1
ATOM 4644 C CA . ALA A 1 600 ? -49.704 -2.176 66.948 1.00 87.81 600 ALA A CA 1
ATOM 4645 C C . ALA A 1 600 ? -49.440 -2.985 68.247 1.00 87.81 600 ALA A C 1
ATOM 4647 O O . ALA A 1 600 ? -50.367 -3.576 68.810 1.00 87.81 600 ALA A O 1
ATOM 4648 N N . PHE A 1 601 ? -48.198 -3.019 68.743 1.00 88.62 601 PHE A N 1
ATOM 4649 C CA . PHE A 1 601 ? -47.861 -3.385 70.123 1.00 88.62 601 PHE A CA 1
ATOM 4650 C C . PHE A 1 601 ? -48.010 -2.168 71.047 1.00 88.62 601 PHE A C 1
ATOM 4652 O O . PHE A 1 601 ? -48.717 -2.259 72.048 1.00 88.62 601 PHE A O 1
ATOM 4659 N N . ALA A 1 602 ? -47.468 -1.009 70.658 1.00 88.69 602 ALA A N 1
ATOM 4660 C CA . ALA A 1 602 ? -47.639 0.247 71.389 1.00 88.69 602 ALA A CA 1
ATOM 4661 C C . ALA A 1 602 ? -49.118 0.678 71.491 1.00 88.69 602 ALA A C 1
ATOM 4663 O O . ALA A 1 602 ? -49.531 1.240 72.501 1.00 88.69 602 ALA A O 1
ATOM 4664 N N . ASP A 1 603 ? -49.954 0.366 70.495 1.00 89.94 603 ASP A N 1
ATOM 4665 C CA . ASP A 1 603 ? -51.407 0.583 70.576 1.00 89.94 603 ASP A CA 1
ATOM 4666 C C . ASP A 1 603 ? -52.091 -0.308 71.629 1.00 89.94 603 ASP A C 1
ATOM 4668 O O . ASP A 1 603 ? -53.029 0.136 72.289 1.00 89.94 603 ASP A O 1
ATOM 4672 N N . LEU A 1 604 ? -51.592 -1.529 71.868 1.00 89.19 604 LEU A N 1
ATOM 4673 C CA . LEU A 1 604 ? -52.068 -2.369 72.975 1.00 89.19 604 LEU A CA 1
ATOM 4674 C C . LEU A 1 604 ? -51.618 -1.820 74.336 1.00 89.19 604 LEU A C 1
ATOM 4676 O O . LEU A 1 604 ? -52.390 -1.882 75.290 1.00 89.19 604 LEU A O 1
ATOM 4680 N N . GLU A 1 605 ? -50.412 -1.255 74.432 1.00 89.88 605 GLU A N 1
ATOM 4681 C CA . GLU A 1 605 ? -49.936 -0.577 75.647 1.00 89.88 605 GLU A CA 1
ATOM 4682 C C . GLU A 1 605 ? -50.761 0.682 75.954 1.00 89.88 605 GLU A C 1
ATOM 4684 O O . GLU A 1 605 ? -51.184 0.872 77.095 1.00 89.88 605 GLU A O 1
ATOM 4689 N N . ARG A 1 606 ? -51.070 1.496 74.933 1.00 90.75 606 ARG A N 1
ATOM 4690 C CA . ARG A 1 606 ? -51.966 2.664 75.037 1.00 90.75 606 ARG A CA 1
ATOM 4691 C C . ARG A 1 606 ? -53.367 2.259 75.503 1.00 90.75 606 ARG A C 1
ATOM 4693 O O . ARG A 1 606 ? -53.889 2.874 76.431 1.00 90.75 606 ARG A O 1
ATOM 4700 N N . ASP A 1 607 ? -53.950 1.213 74.914 1.00 89.25 607 ASP A N 1
ATOM 4701 C CA . ASP A 1 607 ? -55.266 0.694 75.312 1.00 89.25 607 ASP A CA 1
ATOM 4702 C C . ASP A 1 607 ? -55.275 0.188 76.766 1.00 89.25 607 ASP A C 1
ATOM 4704 O O . ASP A 1 607 ? -56.201 0.494 77.518 1.00 89.25 607 ASP A O 1
ATOM 4708 N N . ILE A 1 608 ? -54.244 -0.553 77.192 1.00 90.56 608 ILE A N 1
ATOM 4709 C CA . ILE A 1 608 ? -54.121 -1.039 78.576 1.00 90.56 608 ILE A CA 1
ATOM 4710 C C . ILE A 1 608 ? -53.998 0.139 79.548 1.00 90.56 608 ILE A C 1
ATOM 4712 O O . ILE A 1 608 ? -54.771 0.210 80.502 1.00 90.56 608 ILE A O 1
ATOM 4716 N N . ALA A 1 609 ? -53.104 1.096 79.280 1.00 87.94 609 ALA A N 1
ATOM 4717 C CA . ALA A 1 609 ? -52.920 2.278 80.121 1.00 87.94 609 ALA A CA 1
ATOM 4718 C C . ALA A 1 609 ? -54.197 3.137 80.211 1.00 87.94 609 ALA A C 1
ATOM 4720 O O . ALA A 1 609 ? -54.530 3.645 81.282 1.00 87.94 609 ALA A O 1
ATOM 4721 N N . ALA A 1 610 ? -54.957 3.259 79.117 1.00 90.81 610 ALA A N 1
ATOM 4722 C CA . ALA A 1 610 ? -56.234 3.970 79.100 1.00 90.81 610 ALA A CA 1
ATOM 4723 C C . ALA A 1 610 ? -57.326 3.259 79.923 1.00 90.81 610 ALA A C 1
ATOM 4725 O O . ALA A 1 610 ? -58.103 3.928 80.607 1.00 90.81 610 ALA A O 1
ATOM 4726 N N . ILE A 1 611 ? -57.386 1.921 79.895 1.00 88.56 611 ILE A N 1
ATOM 4727 C CA . ILE A 1 611 ? -58.306 1.138 80.739 1.00 88.56 611 ILE A CA 1
ATOM 4728 C C . ILE A 1 611 ? -57.894 1.251 82.214 1.00 88.56 611 ILE A C 1
ATOM 4730 O O . ILE A 1 611 ? -58.742 1.531 83.065 1.00 88.56 611 ILE A O 1
ATOM 4734 N N . GLU A 1 612 ? -56.603 1.091 82.517 1.00 89.44 612 GLU A N 1
ATOM 4735 C CA . GLU A 1 612 ? -56.044 1.192 83.871 1.00 89.44 612 GLU A CA 1
ATOM 4736 C C . GLU A 1 612 ? -56.285 2.573 84.495 1.00 89.44 612 GLU A C 1
ATOM 4738 O O . GLU A 1 612 ? -56.746 2.647 85.632 1.00 89.44 612 GLU A O 1
ATOM 4743 N N . ALA A 1 613 ? -56.092 3.660 83.741 1.00 89.00 613 ALA A N 1
ATOM 4744 C CA . ALA A 1 613 ? -56.383 5.021 84.198 1.00 89.00 613 ALA A CA 1
ATOM 4745 C C . ALA A 1 613 ? -57.884 5.279 84.449 1.00 89.00 613 ALA A C 1
ATOM 4747 O O . ALA A 1 613 ? -58.238 6.101 85.294 1.00 89.00 613 ALA A O 1
ATOM 4748 N N . GLN A 1 614 ? -58.784 4.581 83.745 1.00 88.50 614 GLN A N 1
ATOM 4749 C CA . GLN A 1 614 ? -60.232 4.739 83.922 1.00 88.50 614 GLN A CA 1
ATOM 4750 C C . GLN A 1 614 ? -60.805 3.928 85.097 1.00 88.50 614 GLN A C 1
ATOM 4752 O O . GLN A 1 614 ? -61.826 4.334 85.659 1.00 88.50 614 GLN A O 1
ATOM 4757 N N . MET A 1 615 ? -60.198 2.796 85.485 1.00 88.19 615 MET A N 1
ATOM 4758 C CA . MET A 1 615 ? -60.759 1.935 86.542 1.00 88.19 615 MET A CA 1
ATOM 4759 C C . MET A 1 615 ? -60.951 2.649 87.896 1.00 88.19 615 MET A C 1
ATOM 4761 O O . MET A 1 615 ? -62.056 2.535 88.435 1.00 88.19 615 MET A O 1
ATOM 4765 N N . PRO A 1 616 ? -59.984 3.425 88.440 1.00 89.19 616 PRO A N 1
ATOM 4766 C CA . PRO A 1 616 ? -60.149 4.112 89.724 1.00 89.19 616 PRO A CA 1
ATOM 4767 C C . PRO A 1 616 ? -61.366 5.042 89.759 1.00 89.19 616 PRO A C 1
ATOM 4769 O O . PRO A 1 616 ? -62.125 5.016 90.724 1.00 89.19 616 PRO A O 1
ATOM 4772 N N . GLY A 1 617 ? -61.628 5.784 88.677 1.00 87.56 617 GLY A N 1
ATOM 4773 C CA . GLY A 1 617 ? -62.798 6.662 88.585 1.00 87.56 617 GLY A CA 1
ATOM 4774 C C . GLY A 1 617 ? -64.128 5.899 88.617 1.00 87.56 617 GLY A C 1
ATOM 4775 O O . GLY A 1 617 ? -65.080 6.341 89.260 1.00 87.56 617 GLY A O 1
ATOM 4776 N N . VAL A 1 618 ? -64.204 4.719 87.989 1.00 88.50 618 VAL A N 1
ATOM 4777 C CA . VAL A 1 618 ? -65.408 3.865 88.048 1.00 88.50 618 VAL A CA 1
ATOM 4778 C C . VAL A 1 618 ? -65.532 3.170 89.413 1.00 88.50 618 VAL A C 1
ATOM 4780 O O . VAL A 1 618 ? -66.646 2.970 89.906 1.00 88.50 618 VAL A O 1
ATOM 4783 N N . GLU A 1 619 ? -64.419 2.852 90.081 1.00 88.44 619 GLU A N 1
ATOM 4784 C CA . GLU A 1 619 ? -64.440 2.405 91.477 1.00 88.44 619 GLU A CA 1
ATOM 4785 C C . GLU A 1 619 ? -64.925 3.489 92.440 1.00 88.44 619 GLU A C 1
ATOM 4787 O O . GLU A 1 619 ? -65.699 3.185 93.344 1.00 88.44 619 GLU A O 1
ATOM 4792 N N . GLU A 1 620 ? -64.491 4.737 92.277 1.00 88.19 620 GLU A N 1
ATOM 4793 C CA . GLU A 1 620 ? -64.947 5.863 93.095 1.00 88.19 620 GLU A CA 1
ATOM 4794 C C . GLU A 1 620 ? -66.423 6.164 92.849 1.00 88.19 620 GLU A C 1
ATOM 4796 O O . GLU A 1 620 ? -67.186 6.253 93.809 1.00 88.19 620 GLU A O 1
ATOM 4801 N N . GLN A 1 621 ? -66.875 6.172 91.592 1.00 85.88 621 GLN A N 1
ATOM 4802 C CA . GLN A 1 621 ? -68.303 6.241 91.258 1.00 85.88 621 GLN A CA 1
ATOM 4803 C C . GLN A 1 621 ? -69.101 5.101 91.910 1.00 85.88 621 GLN A C 1
ATOM 4805 O O . GLN A 1 621 ? -70.185 5.334 92.441 1.00 85.88 621 GLN A O 1
ATOM 4810 N N . LYS A 1 622 ? -68.562 3.873 91.944 1.00 89.69 622 LYS A N 1
ATOM 4811 C CA . LYS A 1 622 ? -69.173 2.739 92.656 1.00 89.69 622 LYS A CA 1
ATOM 4812 C C . LYS A 1 622 ? -69.199 2.953 94.176 1.00 89.69 622 LYS A C 1
ATOM 4814 O O . LYS A 1 622 ? -70.235 2.708 94.788 1.00 89.69 622 LYS A O 1
ATOM 4819 N N . LYS A 1 623 ? -68.103 3.415 94.789 1.00 87.31 623 LYS A N 1
ATOM 4820 C CA . LYS A 1 623 ? -68.004 3.713 96.234 1.00 87.31 623 LYS A CA 1
ATOM 4821 C C . LYS A 1 623 ? -69.011 4.805 96.632 1.00 87.31 623 LYS A C 1
ATOM 4823 O O . LYS A 1 623 ? -69.752 4.626 97.597 1.00 87.31 623 LYS A O 1
ATOM 4828 N N . LEU A 1 624 ? -69.112 5.874 95.839 1.00 87.00 624 LEU A N 1
ATOM 4829 C CA . LEU A 1 624 ? -70.067 6.973 96.019 1.00 87.00 624 LEU A CA 1
ATOM 4830 C C . LEU A 1 624 ? -71.523 6.517 95.845 1.00 87.00 624 LEU A C 1
ATOM 4832 O O . LEU A 1 624 ? -72.354 6.842 96.688 1.00 87.00 624 LEU A O 1
ATOM 4836 N N . ALA A 1 625 ? -71.832 5.719 94.817 1.00 79.88 625 ALA A N 1
ATOM 4837 C CA . ALA A 1 625 ? -73.179 5.184 94.597 1.00 79.88 625 ALA A CA 1
ATOM 4838 C C . ALA A 1 625 ? -73.626 4.208 95.706 1.00 79.88 625 ALA A C 1
ATOM 4840 O O . ALA A 1 625 ? -74.795 4.188 96.087 1.00 79.88 625 ALA A O 1
ATOM 4841 N N . ILE A 1 626 ? -72.699 3.431 96.282 1.00 83.75 626 ILE A N 1
ATOM 4842 C CA . ILE A 1 626 ? -72.973 2.611 97.475 1.00 83.75 626 ILE A CA 1
ATOM 4843 C C . ILE A 1 626 ? -73.263 3.511 98.687 1.00 83.75 626 ILE A C 1
ATOM 4845 O O . ILE A 1 626 ? -74.240 3.274 99.399 1.00 83.75 626 ILE A O 1
ATOM 4849 N N . ALA A 1 627 ? -72.463 4.560 98.905 1.00 83.12 627 ALA A N 1
ATOM 4850 C CA . ALA A 1 627 ? -72.646 5.495 100.017 1.00 83.12 627 ALA A CA 1
ATOM 4851 C C . ALA A 1 627 ? -73.973 6.279 99.930 1.00 83.12 627 ALA A C 1
ATOM 4853 O O . ALA A 1 627 ? -74.638 6.470 100.948 1.00 83.12 627 ALA A O 1
ATOM 485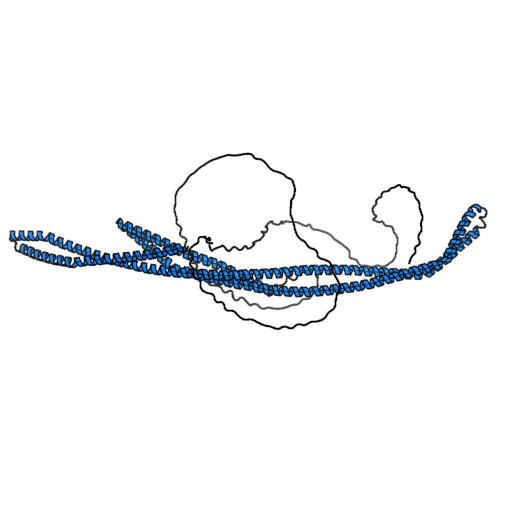4 N N . SER A 1 628 ? -74.402 6.670 98.725 1.00 83.88 628 SER A N 1
ATOM 4855 C CA . SER A 1 628 ? -75.696 7.327 98.477 1.00 83.88 628 SER A CA 1
ATOM 4856 C C . SER A 1 628 ? -76.893 6.366 98.410 1.00 83.88 628 SER A C 1
ATOM 4858 O O . SER A 1 628 ? -78.027 6.821 98.269 1.00 83.88 628 SER A O 1
ATOM 4860 N N . ARG A 1 629 ? -76.664 5.049 98.550 1.00 84.62 629 ARG A N 1
ATOM 4861 C CA . ARG A 1 629 ? -77.659 3.964 98.419 1.00 84.62 629 ARG A CA 1
ATOM 4862 C C . ARG A 1 629 ? -78.285 3.824 97.022 1.00 84.62 629 ARG A C 1
ATOM 4864 O O . ARG A 1 629 ? -79.293 3.131 96.876 1.00 84.62 629 ARG A O 1
ATOM 4871 N N . ASP A 1 630 ? -77.680 4.397 95.981 1.00 86.06 630 ASP A N 1
ATOM 4872 C CA . ASP A 1 630 ? -78.049 4.099 94.594 1.00 86.06 630 ASP A CA 1
ATOM 4873 C C . ASP A 1 630 ? -77.428 2.766 94.148 1.00 86.06 630 ASP A C 1
ATOM 4875 O O . ASP A 1 630 ? -76.429 2.686 93.425 1.00 86.06 630 ASP A O 1
ATOM 4879 N N . PHE A 1 631 ? -78.064 1.679 94.580 1.00 84.31 631 PHE A N 1
ATOM 4880 C CA . PHE A 1 631 ? -77.655 0.321 94.232 1.00 84.31 631 PHE A CA 1
ATOM 4881 C C . PHE A 1 631 ? -77.792 0.008 92.732 1.00 84.31 631 PHE A C 1
ATOM 4883 O O . PHE A 1 631 ? -77.139 -0.919 92.250 1.00 84.31 631 PHE A O 1
ATOM 4890 N N . LYS A 1 632 ? -78.584 0.779 91.970 1.00 85.62 632 LYS A N 1
ATOM 4891 C CA . LYS A 1 632 ? -78.721 0.606 90.517 1.00 85.62 632 LYS A CA 1
ATOM 4892 C C . LYS A 1 632 ? -77.472 1.123 89.808 1.00 85.62 632 LYS A C 1
ATOM 4894 O O . LYS A 1 632 ? -76.864 0.377 89.039 1.00 85.62 632 LYS A O 1
ATOM 4899 N N . THR A 1 633 ? -77.045 2.343 90.124 1.00 81.62 633 THR A N 1
ATOM 4900 C CA . THR A 1 633 ? -75.811 2.929 89.580 1.00 81.62 633 THR A CA 1
ATOM 4901 C C . THR A 1 633 ? -74.574 2.200 90.111 1.00 81.62 633 THR A C 1
ATOM 4903 O O . THR A 1 633 ? -73.683 1.863 89.334 1.00 81.62 633 THR A O 1
ATOM 4906 N N . ALA A 1 634 ? -74.543 1.814 91.393 1.00 78.31 634 ALA A N 1
ATOM 4907 C CA . ALA A 1 634 ? -73.475 0.968 91.937 1.00 78.31 634 ALA A CA 1
ATOM 4908 C C . ALA A 1 634 ? -73.387 -0.400 91.233 1.00 78.31 634 ALA A C 1
ATOM 4910 O O . ALA A 1 634 ? -72.287 -0.892 90.965 1.00 78.31 634 ALA A O 1
ATOM 4911 N N . GLY A 1 635 ? -74.535 -1.001 90.899 1.00 82.31 635 GLY A N 1
ATOM 4912 C CA . GLY A 1 635 ? -74.625 -2.224 90.103 1.00 82.31 635 GLY A CA 1
ATOM 4913 C C . GLY A 1 635 ? -74.064 -2.035 88.693 1.00 82.31 635 GLY A C 1
ATOM 4914 O O . GLY A 1 635 ? -73.209 -2.811 88.272 1.00 82.31 635 GLY A O 1
ATOM 4915 N N . GLN A 1 636 ? -74.462 -0.966 87.996 1.00 86.69 636 GLN A N 1
ATOM 4916 C CA . GLN A 1 636 ? -73.935 -0.614 86.673 1.00 86.69 636 GLN A CA 1
ATOM 4917 C C . GLN A 1 636 ? -72.417 -0.388 86.695 1.00 86.69 636 GLN A C 1
ATOM 4919 O O . GLN A 1 636 ? -71.709 -0.998 85.895 1.00 86.69 636 GLN A O 1
ATOM 4924 N N . CYS A 1 637 ? -71.890 0.390 87.646 1.00 85.44 637 CYS A N 1
ATOM 4925 C CA . CYS A 1 637 ? -70.446 0.578 87.810 1.00 85.44 637 CYS A CA 1
ATOM 4926 C C . CYS A 1 637 ? -69.729 -0.737 88.155 1.00 85.44 637 CYS A C 1
ATOM 4928 O O . CYS A 1 637 ? -68.629 -0.983 87.669 1.00 85.44 637 CYS A O 1
ATOM 4930 N N . SER A 1 638 ? -70.351 -1.633 88.930 1.00 86.31 638 SER A N 1
ATOM 4931 C CA . SER A 1 638 ? -69.776 -2.952 89.217 1.00 86.31 638 SER A CA 1
ATOM 4932 C C . SER A 1 638 ? -69.768 -3.892 88.006 1.00 86.31 638 SER A C 1
ATOM 4934 O O . SER A 1 638 ? -68.847 -4.698 87.888 1.00 86.31 638 SER A O 1
ATOM 4936 N N . THR A 1 639 ? -70.756 -3.807 87.113 1.00 86.56 639 THR A N 1
ATOM 4937 C CA . THR A 1 639 ? -70.766 -4.544 85.839 1.00 86.56 639 THR A CA 1
ATOM 4938 C C . THR A 1 639 ? -69.745 -3.955 84.867 1.00 86.56 639 THR A C 1
ATOM 4940 O O . THR A 1 639 ? -68.984 -4.709 84.265 1.00 86.56 639 THR A O 1
ATOM 4943 N N . ARG A 1 640 ? -69.645 -2.621 84.792 1.00 88.50 640 ARG A N 1
ATOM 4944 C CA . ARG A 1 640 ? -68.632 -1.912 83.999 1.00 88.50 640 ARG A CA 1
ATOM 4945 C C . ARG A 1 640 ? -67.213 -2.255 84.452 1.00 88.50 640 ARG A C 1
ATOM 4947 O O . ARG A 1 640 ? -66.381 -2.530 83.603 1.00 88.50 640 ARG A O 1
ATOM 4954 N N . LEU A 1 641 ? -66.946 -2.326 85.759 1.00 87.56 641 LEU A N 1
ATOM 4955 C CA . LEU A 1 641 ? -65.645 -2.764 86.285 1.00 87.56 641 LEU A CA 1
ATOM 4956 C C . LEU A 1 641 ? -65.312 -4.209 85.892 1.00 87.56 641 LEU A C 1
ATOM 4958 O O . LEU A 1 641 ? -64.181 -4.462 85.501 1.00 87.56 641 LEU A O 1
ATOM 4962 N N . LYS A 1 642 ? -66.282 -5.136 85.922 1.00 88.38 642 LYS A N 1
ATOM 4963 C CA . LYS A 1 642 ? -66.078 -6.518 85.440 1.00 88.38 642 LYS A CA 1
ATOM 4964 C C . LYS A 1 642 ? -65.809 -6.589 83.934 1.00 88.38 642 LYS A C 1
ATOM 4966 O O . LYS A 1 642 ? -65.000 -7.398 83.497 1.00 88.38 642 LYS A O 1
ATOM 4971 N N . GLN A 1 643 ? -66.488 -5.760 83.141 1.00 89.62 643 GLN A N 1
ATOM 4972 C CA . GLN A 1 643 ? -66.239 -5.657 81.700 1.00 89.62 643 GLN A CA 1
ATOM 4973 C C . GLN A 1 643 ? -64.852 -5.068 81.431 1.00 89.62 643 GLN A C 1
ATOM 4975 O O . GLN A 1 643 ? -64.096 -5.637 80.653 1.00 89.62 643 GLN A O 1
ATOM 4980 N N . MET A 1 644 ? -64.490 -3.985 82.126 1.00 90.06 644 MET A N 1
ATOM 4981 C CA . MET A 1 644 ? -63.169 -3.369 82.027 1.00 90.06 644 MET A CA 1
ATOM 4982 C C . MET A 1 644 ? -62.070 -4.351 82.431 1.00 90.06 644 MET A C 1
ATOM 4984 O O . MET A 1 644 ? -61.156 -4.542 81.638 1.00 90.06 644 MET A O 1
ATOM 4988 N N . SER A 1 645 ? -62.180 -5.042 83.573 1.00 87.69 645 SER A N 1
ATOM 4989 C CA . SER A 1 645 ? -61.177 -6.025 84.006 1.00 87.69 645 SER A CA 1
ATOM 4990 C C . SER A 1 645 ? -61.030 -7.185 83.019 1.00 87.69 645 SER A C 1
ATOM 4992 O O . SER A 1 645 ? -59.904 -7.536 82.688 1.00 87.69 645 SER A O 1
ATOM 4994 N N . ALA A 1 646 ? -62.135 -7.715 82.477 1.00 87.69 646 ALA A N 1
ATOM 4995 C CA . ALA A 1 646 ? -62.087 -8.741 81.434 1.00 87.69 646 ALA A CA 1
ATOM 4996 C C . ALA A 1 646 ? -61.377 -8.229 80.167 1.00 87.69 646 ALA A C 1
ATOM 4998 O O . ALA A 1 646 ? -60.443 -8.865 79.690 1.00 87.69 646 ALA A O 1
ATOM 4999 N N . THR A 1 647 ? -61.719 -7.029 79.676 1.00 89.12 647 THR A N 1
ATOM 5000 C CA . THR A 1 647 ? -61.008 -6.437 78.527 1.00 89.12 647 THR A CA 1
ATOM 5001 C C . THR A 1 647 ? -59.538 -6.133 78.825 1.00 89.12 647 THR A C 1
ATOM 5003 O O . THR A 1 647 ? -58.709 -6.194 77.924 1.00 89.12 647 THR A O 1
ATOM 5006 N N . LEU A 1 648 ? -59.185 -5.837 80.078 1.00 88.00 648 LEU A N 1
ATOM 5007 C CA . LEU A 1 648 ? -57.810 -5.596 80.516 1.00 88.00 648 LEU A CA 1
ATOM 5008 C C . LEU A 1 648 ? -57.005 -6.909 80.502 1.00 88.00 648 LEU A C 1
ATOM 5010 O O . LEU A 1 648 ? -55.879 -6.940 80.009 1.00 88.00 648 LEU A O 1
ATOM 5014 N N . GLU A 1 649 ? -57.599 -8.007 80.974 1.00 88.06 649 GLU A N 1
ATOM 5015 C CA . GLU A 1 649 ? -57.034 -9.359 80.892 1.00 88.06 649 GLU A CA 1
ATOM 5016 C C . GLU A 1 649 ? -56.885 -9.823 79.434 1.00 88.06 649 GLU A C 1
ATOM 5018 O O . GLU A 1 649 ? -55.795 -10.255 79.053 1.00 88.06 649 GLU A O 1
ATOM 5023 N N . ASP A 1 650 ? -57.904 -9.634 78.587 1.00 89.38 650 ASP A N 1
ATOM 5024 C CA . ASP A 1 650 ? -57.845 -9.932 77.148 1.00 89.38 650 ASP A CA 1
ATOM 5025 C C . ASP A 1 650 ? -56.739 -9.134 76.437 1.00 89.38 650 ASP A C 1
ATOM 5027 O O . ASP A 1 650 ? -55.967 -9.691 75.650 1.00 89.38 650 ASP A O 1
ATOM 5031 N N . ARG A 1 651 ? -56.609 -7.829 76.724 1.00 88.81 651 ARG A N 1
ATOM 5032 C CA . ARG A 1 651 ? -55.569 -6.976 76.122 1.00 88.81 651 ARG A CA 1
ATOM 5033 C C . ARG A 1 651 ? -54.172 -7.321 76.635 1.00 88.81 651 ARG A C 1
ATOM 5035 O O . ARG A 1 651 ? -53.250 -7.399 75.824 1.00 88.81 651 ARG A O 1
ATOM 5042 N N . ARG A 1 652 ? -54.002 -7.618 77.929 1.00 89.25 652 ARG A N 1
ATOM 5043 C CA . ARG A 1 652 ? -52.736 -8.142 78.479 1.00 89.25 652 ARG A CA 1
ATOM 5044 C C . ARG A 1 652 ? -52.375 -9.497 77.863 1.00 89.25 652 ARG A C 1
ATOM 5046 O O . ARG A 1 652 ? -51.213 -9.711 77.522 1.00 89.25 652 ARG A O 1
ATOM 5053 N N . ALA A 1 653 ? -53.346 -10.385 77.646 1.00 86.75 653 ALA A N 1
ATOM 5054 C CA . ALA A 1 653 ? -53.134 -11.662 76.964 1.00 86.75 653 ALA A CA 1
ATOM 5055 C C . ALA A 1 653 ? -52.771 -11.477 75.479 1.00 86.75 653 ALA A C 1
ATOM 5057 O O . ALA A 1 653 ? -51.890 -12.174 74.971 1.00 86.75 653 ALA A O 1
ATOM 5058 N N . ALA A 1 654 ? -53.387 -10.516 74.783 1.00 87.56 654 ALA A N 1
ATOM 5059 C CA . ALA A 1 654 ? -53.024 -10.147 73.416 1.00 87.56 654 ALA A CA 1
ATOM 5060 C C . ALA A 1 654 ? -51.595 -9.580 73.337 1.00 87.56 654 ALA A C 1
ATOM 5062 O O . ALA A 1 654 ? -50.814 -10.016 72.491 1.00 87.56 654 ALA A O 1
ATOM 5063 N N . LEU A 1 655 ? -51.218 -8.683 74.254 1.00 88.88 655 LEU A N 1
ATOM 5064 C CA . LEU A 1 655 ? -49.867 -8.125 74.353 1.00 88.88 655 LEU A CA 1
ATOM 5065 C C . LEU A 1 655 ? -48.831 -9.218 74.652 1.00 88.88 655 LEU A C 1
ATOM 5067 O O . LEU A 1 655 ? -47.814 -9.304 73.964 1.00 88.88 655 LEU A O 1
ATOM 5071 N N . ALA A 1 656 ? -49.113 -10.120 75.598 1.00 87.25 656 ALA A N 1
ATOM 5072 C CA . ALA A 1 656 ? -48.252 -11.262 75.912 1.00 87.25 656 ALA A CA 1
ATOM 5073 C C . ALA A 1 656 ? -48.058 -12.210 74.712 1.00 87.25 656 ALA A C 1
ATOM 5075 O O . ALA A 1 656 ? -46.955 -12.708 74.498 1.00 87.25 656 ALA A O 1
ATOM 5076 N N . ARG A 1 657 ? -49.095 -12.413 73.883 1.00 89.44 657 ARG A N 1
ATOM 5077 C CA . ARG A 1 657 ? -49.007 -13.162 72.613 1.00 89.44 657 ARG A CA 1
ATOM 5078 C C . ARG A 1 657 ? -48.287 -12.397 71.496 1.00 89.44 657 ARG A C 1
ATOM 5080 O O . ARG A 1 657 ? -47.810 -13.028 70.554 1.00 89.44 657 ARG A O 1
ATOM 5087 N N . ARG A 1 658 ? -48.226 -11.062 71.562 1.00 89.69 658 ARG A N 1
ATOM 5088 C CA . ARG A 1 658 ? -47.607 -10.205 70.536 1.00 89.69 658 ARG A CA 1
ATOM 5089 C C . ARG A 1 658 ? -46.128 -9.931 70.797 1.00 89.69 658 ARG A C 1
ATOM 5091 O O . ARG A 1 658 ? -45.355 -9.922 69.847 1.00 89.69 658 ARG A O 1
ATOM 5098 N N . ARG A 1 659 ? -45.714 -9.803 72.061 1.00 88.12 659 ARG A N 1
ATOM 5099 C CA . ARG A 1 659 ? -44.308 -9.606 72.460 1.00 88.12 659 ARG A CA 1
ATOM 5100 C C . ARG A 1 659 ? -43.317 -10.567 71.770 1.00 88.12 659 ARG A C 1
ATOM 5102 O O . ARG A 1 659 ? -42.368 -10.060 71.178 1.00 88.12 659 ARG A O 1
ATOM 5109 N N . PRO A 1 660 ? -43.520 -11.905 71.749 1.00 86.38 660 PRO A N 1
ATOM 5110 C CA . PRO A 1 660 ? -42.597 -12.806 71.054 1.00 86.38 660 PRO A CA 1
ATOM 5111 C C . PRO A 1 660 ? -42.566 -12.589 69.534 1.00 86.38 660 PRO A C 1
ATOM 5113 O O . PRO A 1 660 ? -41.516 -12.781 68.936 1.00 86.38 660 PRO A O 1
ATOM 5116 N N . LYS A 1 661 ? -43.662 -12.132 68.907 1.00 86.25 661 LYS A N 1
ATOM 5117 C CA . LYS A 1 661 ? -43.681 -11.814 67.468 1.00 86.25 661 LYS A CA 1
ATOM 5118 C C . LYS A 1 661 ? -42.845 -10.583 67.131 1.00 86.25 661 LYS A C 1
ATOM 5120 O O . LYS A 1 661 ? -42.225 -10.552 66.076 1.00 86.25 661 LYS A O 1
ATOM 5125 N N . VAL A 1 662 ? -42.835 -9.575 68.008 1.00 86.44 662 VAL A N 1
ATOM 5126 C CA . VAL A 1 662 ? -42.012 -8.368 67.824 1.00 86.44 662 VAL A CA 1
ATOM 5127 C C . VAL A 1 662 ? -40.528 -8.723 67.927 1.00 86.44 662 VAL A C 1
ATOM 5129 O O . VAL A 1 662 ? -39.756 -8.325 67.060 1.00 86.44 662 VAL A O 1
ATOM 5132 N N . GLU A 1 663 ? -40.131 -9.525 68.921 1.00 87.19 663 GLU A N 1
ATOM 5133 C CA . GLU A 1 663 ? -38.737 -9.981 69.045 1.00 87.19 663 GLU A CA 1
ATOM 5134 C C . GLU A 1 663 ? -38.337 -10.947 67.914 1.00 87.19 663 GLU A C 1
ATOM 5136 O O . GLU A 1 663 ? -37.231 -10.846 67.391 1.00 87.19 663 GLU A O 1
ATOM 5141 N N . GLU A 1 664 ? -39.234 -11.829 67.457 1.00 88.31 664 GLU A N 1
ATOM 5142 C CA . GLU A 1 664 ? -38.990 -12.696 66.295 1.00 88.31 664 GLU A CA 1
ATOM 5143 C C . GLU A 1 664 ? -38.839 -11.885 64.995 1.00 88.31 664 GLU A C 1
ATOM 5145 O O . GLU A 1 664 ? -37.909 -12.117 64.220 1.00 88.31 664 GLU A O 1
ATOM 5150 N N . ALA A 1 665 ? -39.711 -10.901 64.753 1.00 84.12 665 ALA A N 1
ATOM 5151 C CA . ALA A 1 665 ? -39.595 -9.999 63.608 1.00 84.12 665 ALA A CA 1
ATOM 5152 C C . ALA A 1 665 ? -38.299 -9.175 63.667 1.00 84.12 665 ALA A C 1
ATOM 5154 O O . ALA A 1 665 ? -37.658 -8.968 62.637 1.00 84.12 665 ALA A O 1
ATOM 5155 N N . ARG A 1 666 ? -37.880 -8.754 64.866 1.00 87.94 666 ARG A N 1
ATOM 5156 C CA . ARG A 1 666 ? -36.620 -8.042 65.099 1.00 87.94 666 ARG A CA 1
ATOM 5157 C C . ARG A 1 666 ? -35.408 -8.925 64.813 1.00 87.94 666 ARG A C 1
ATOM 5159 O O . ARG A 1 666 ? -34.522 -8.493 64.086 1.00 87.94 666 ARG A O 1
ATOM 5166 N N . ALA A 1 667 ? -35.397 -10.160 65.312 1.00 88.00 667 ALA A N 1
ATOM 5167 C CA . ALA A 1 667 ? -34.337 -11.127 65.036 1.00 88.00 667 ALA A CA 1
ATOM 5168 C C . ALA A 1 667 ? -34.190 -11.389 63.528 1.00 88.00 667 ALA A C 1
ATOM 5170 O O . ALA A 1 667 ? -33.084 -11.309 63.006 1.00 88.00 667 ALA A O 1
ATOM 5171 N N . ARG A 1 668 ? -35.307 -11.588 62.811 1.00 87.81 668 ARG A N 1
ATOM 5172 C CA . ARG A 1 668 ? -35.322 -11.768 61.346 1.00 87.81 668 ARG A CA 1
ATOM 5173 C C . ARG A 1 668 ? -34.834 -10.531 60.576 1.00 87.81 668 ARG A C 1
ATOM 5175 O O . ARG A 1 668 ? -34.223 -10.682 59.523 1.00 87.81 668 ARG A O 1
ATOM 5182 N N . VAL A 1 669 ? -35.102 -9.315 61.067 1.00 87.12 669 VAL A N 1
ATOM 5183 C CA . VAL A 1 669 ? -34.573 -8.069 60.472 1.00 87.12 669 VAL A CA 1
ATOM 5184 C C . VAL A 1 669 ? -33.061 -7.968 60.662 1.00 87.12 669 VAL A C 1
ATOM 5186 O O . VAL A 1 669 ? -32.360 -7.666 59.701 1.00 87.12 669 VAL A O 1
ATOM 5189 N N . GLU A 1 670 ? -32.544 -8.250 61.859 1.00 87.75 670 GLU A N 1
ATOM 5190 C CA . GLU A 1 670 ? -31.099 -8.214 62.120 1.00 87.75 670 GLU A CA 1
ATOM 5191 C C . GLU A 1 670 ? -30.350 -9.330 61.376 1.00 87.75 670 GLU A C 1
ATOM 5193 O O . GLU A 1 670 ? -29.322 -9.068 60.758 1.00 87.75 670 GLU A O 1
ATOM 5198 N N . GLU A 1 671 ? -30.893 -10.548 61.331 1.00 88.50 671 GLU A N 1
ATOM 5199 C CA . GLU A 1 671 ? -30.354 -11.653 60.528 1.00 88.50 671 GLU A CA 1
ATOM 5200 C C . GLU A 1 671 ? -30.226 -11.248 59.050 1.00 88.50 671 GLU A C 1
ATOM 5202 O O . GLU A 1 671 ? -29.117 -11.255 58.506 1.00 88.50 671 GLU A O 1
ATOM 5207 N N . ALA A 1 672 ? -31.320 -10.771 58.442 1.00 86.31 672 ALA A N 1
ATOM 5208 C CA . ALA A 1 672 ? -31.338 -10.303 57.057 1.00 86.31 672 ALA A CA 1
ATOM 5209 C C . ALA A 1 672 ? -30.390 -9.115 56.808 1.00 86.31 672 ALA A C 1
ATOM 5211 O O . ALA A 1 672 ? -29.754 -9.060 55.757 1.00 86.31 672 ALA A O 1
ATOM 5212 N N . ARG A 1 673 ? -30.231 -8.194 57.773 1.00 87.44 673 ARG A N 1
ATOM 5213 C CA . ARG A 1 673 ? -29.231 -7.111 57.714 1.00 87.44 673 ARG A CA 1
ATOM 5214 C C . ARG A 1 673 ? -27.803 -7.651 57.702 1.00 87.44 673 ARG A C 1
ATOM 5216 O O . ARG A 1 673 ? -26.999 -7.192 56.896 1.00 87.44 673 ARG A O 1
ATOM 5223 N N . THR A 1 674 ? -27.478 -8.641 58.539 1.00 87.31 674 THR A N 1
ATOM 5224 C CA . THR A 1 674 ? -26.130 -9.239 58.520 1.00 87.31 674 THR A CA 1
ATOM 5225 C C . THR A 1 674 ? -25.859 -10.047 57.254 1.00 87.31 674 THR A C 1
ATOM 5227 O O . THR A 1 674 ? -24.701 -10.152 56.857 1.00 87.31 674 THR A O 1
ATOM 5230 N N . GLU A 1 675 ? -26.877 -10.620 56.604 1.00 85.56 675 GLU A N 1
ATOM 5231 C CA . GLU A 1 675 ? -26.696 -11.225 55.283 1.00 85.56 675 GLU A CA 1
ATOM 5232 C C . GLU A 1 675 ? -26.528 -10.177 54.179 1.00 85.56 675 GLU A C 1
ATOM 5234 O O . GLU A 1 675 ? -25.621 -10.314 53.361 1.00 85.56 675 GLU A O 1
ATOM 5239 N N . ALA A 1 676 ? -27.361 -9.131 54.164 1.00 82.62 676 ALA A N 1
ATOM 5240 C CA . ALA A 1 676 ? -27.272 -8.040 53.195 1.00 82.62 676 ALA A CA 1
ATOM 5241 C C . ALA A 1 676 ? -25.893 -7.365 53.247 1.00 82.62 676 ALA A C 1
ATOM 5243 O O . ALA A 1 676 ? -25.244 -7.229 52.213 1.00 82.62 676 ALA A O 1
ATOM 5244 N N . GLY A 1 677 ? -25.386 -7.077 54.453 1.00 84.56 677 GLY A N 1
ATOM 5245 C CA . GLY A 1 677 ? -24.025 -6.573 54.657 1.00 84.56 677 GLY A CA 1
ATOM 5246 C C . GLY A 1 677 ? -22.956 -7.484 54.044 1.00 84.56 677 GLY A C 1
ATOM 5247 O O . GLY A 1 677 ? -22.145 -7.013 53.258 1.00 84.56 677 GLY A O 1
ATOM 5248 N N . LYS A 1 678 ? -23.007 -8.800 54.302 1.00 87.00 678 LYS A N 1
ATOM 5249 C CA . LYS A 1 678 ? -22.066 -9.781 53.717 1.00 87.00 678 LYS A CA 1
ATOM 5250 C C . LYS A 1 678 ? -22.185 -9.898 52.191 1.00 87.00 678 LYS A C 1
ATOM 5252 O O . LYS A 1 678 ? -21.195 -10.199 51.530 1.00 87.00 678 LYS A O 1
ATOM 5257 N N . ARG A 1 679 ? -23.383 -9.711 51.620 1.00 82.81 679 ARG A N 1
ATOM 5258 C CA . ARG A 1 679 ? -23.598 -9.692 50.159 1.00 82.81 679 ARG A CA 1
ATOM 5259 C C . ARG A 1 679 ? -23.009 -8.423 49.540 1.00 82.81 679 ARG A C 1
ATOM 5261 O O . ARG A 1 679 ? -22.277 -8.526 48.562 1.00 82.81 679 ARG A O 1
ATOM 5268 N N . ALA A 1 680 ? -23.258 -7.262 50.145 1.00 80.62 680 ALA A N 1
ATOM 5269 C CA . ALA A 1 680 ? -22.714 -5.979 49.705 1.00 80.62 680 ALA A CA 1
ATOM 5270 C C . ALA A 1 680 ? -21.182 -5.899 49.847 1.00 80.62 680 ALA A C 1
ATOM 5272 O O . ALA A 1 680 ? -20.513 -5.375 48.963 1.00 80.62 680 ALA A O 1
ATOM 5273 N N . GLU A 1 681 ? -20.619 -6.457 50.922 1.00 83.50 681 GLU A N 1
ATOM 5274 C CA . GLU A 1 681 ? -19.172 -6.539 51.158 1.00 83.50 681 GLU A CA 1
ATOM 5275 C C . GLU A 1 681 ? -18.480 -7.397 50.087 1.00 83.50 681 GLU A C 1
ATOM 5277 O O . GLU A 1 681 ? -17.564 -6.917 49.428 1.00 83.50 681 GLU A O 1
ATOM 5282 N N . ARG A 1 682 ? -18.997 -8.599 49.795 1.00 83.75 682 ARG A N 1
ATOM 5283 C CA . ARG A 1 682 ? -18.491 -9.446 48.695 1.00 83.75 682 ARG A CA 1
ATOM 5284 C C . ARG A 1 682 ? -18.649 -8.812 47.316 1.00 83.75 682 ARG A C 1
ATOM 5286 O O . ARG A 1 682 ? -17.775 -8.961 46.471 1.00 83.75 682 ARG A O 1
ATOM 5293 N N . MET A 1 683 ? -19.773 -8.141 47.065 1.00 83.69 683 MET A N 1
ATOM 5294 C CA . MET A 1 683 ? -19.998 -7.421 45.809 1.00 83.69 683 MET A CA 1
ATOM 5295 C C . MET A 1 683 ? -18.935 -6.327 45.629 1.00 83.69 683 MET A C 1
ATOM 5297 O O . MET A 1 683 ? -18.313 -6.265 44.574 1.00 83.69 683 MET A O 1
ATOM 5301 N N . ARG A 1 684 ? -18.621 -5.579 46.692 1.00 82.94 684 ARG A N 1
ATOM 5302 C CA . ARG A 1 684 ? -17.538 -4.590 46.716 1.00 82.94 684 ARG A CA 1
ATOM 5303 C C . ARG A 1 684 ? -16.149 -5.206 46.513 1.00 82.94 684 ARG A C 1
ATOM 5305 O O . ARG A 1 684 ? -15.380 -4.662 45.733 1.00 82.94 684 ARG A O 1
ATOM 5312 N N . GLU A 1 685 ? -15.838 -6.338 47.154 1.00 84.31 685 GLU A N 1
ATOM 5313 C CA . GLU A 1 685 ? -14.582 -7.081 46.927 1.00 84.31 685 GLU A CA 1
ATOM 5314 C C . GLU A 1 685 ? -14.427 -7.519 45.458 1.00 84.31 685 GLU A C 1
ATOM 5316 O O . GLU A 1 685 ? -13.315 -7.562 44.932 1.00 84.31 685 GLU A O 1
ATOM 5321 N N . MET A 1 686 ? -15.531 -7.855 44.780 1.00 81.12 686 MET A N 1
ATOM 5322 C CA . MET A 1 686 ? -15.520 -8.225 43.362 1.00 81.12 686 MET A CA 1
ATOM 5323 C C . MET A 1 686 ? -15.422 -7.002 42.438 1.00 81.12 686 MET A C 1
ATOM 5325 O O . MET A 1 686 ? -14.671 -7.055 41.469 1.00 81.12 686 MET A O 1
ATOM 5329 N N . GLU A 1 687 ? -16.090 -5.888 42.756 1.00 79.94 687 GLU A N 1
ATOM 5330 C CA . GLU A 1 687 ? -15.918 -4.608 42.046 1.00 79.94 687 GLU A CA 1
ATOM 5331 C C . GLU A 1 687 ? -14.475 -4.083 42.143 1.00 79.94 687 GLU A C 1
ATOM 5333 O O . GLU A 1 687 ? -13.887 -3.704 41.133 1.00 79.94 687 GLU A O 1
ATOM 5338 N N . GLU A 1 688 ? -13.886 -4.101 43.342 1.00 82.50 688 GLU A N 1
ATOM 5339 C CA . GLU A 1 688 ? -12.512 -3.651 43.600 1.00 82.50 688 GLU A CA 1
ATOM 5340 C C . GLU A 1 688 ? -11.498 -4.501 42.817 1.00 82.50 688 GLU A C 1
ATOM 5342 O O . GLU A 1 688 ? -10.628 -3.956 42.141 1.00 82.50 688 GLU A O 1
ATOM 5347 N N . ARG A 1 689 ? -11.697 -5.826 42.780 1.00 79.31 689 ARG A N 1
ATOM 5348 C CA . ARG A 1 689 ? -10.897 -6.749 41.960 1.00 79.31 689 ARG A CA 1
ATOM 5349 C C . ARG A 1 689 ? -11.018 -6.528 40.455 1.00 79.31 689 ARG A C 1
ATOM 5351 O O . ARG A 1 689 ? -10.034 -6.738 39.755 1.00 79.31 689 ARG A O 1
ATOM 5358 N N . ILE A 1 690 ? -12.184 -6.148 39.926 1.00 73.88 690 ILE A N 1
ATOM 5359 C CA . ILE A 1 690 ? -12.292 -5.781 38.500 1.00 73.88 690 ILE A CA 1
ATOM 5360 C C . ILE A 1 690 ? -11.523 -4.482 38.237 1.00 73.88 690 ILE A C 1
ATOM 5362 O O . ILE A 1 690 ? -10.775 -4.418 37.265 1.00 73.88 690 ILE A O 1
ATOM 5366 N N . GLY A 1 691 ? -11.615 -3.505 39.145 1.00 63.34 691 GLY A N 1
ATOM 5367 C CA . GLY A 1 691 ? -10.834 -2.268 39.073 1.00 63.34 691 GLY A CA 1
ATOM 5368 C C . GLY A 1 691 ? -9.315 -2.492 39.054 1.00 63.34 691 GLY A C 1
ATOM 5369 O O . GLY A 1 691 ? -8.612 -1.779 38.344 1.00 63.34 691 GLY A O 1
ATOM 5370 N N . GLU A 1 692 ? -8.801 -3.502 39.765 1.00 65.12 692 GLU A N 1
ATOM 5371 C CA . GLU A 1 692 ? -7.386 -3.903 39.669 1.00 65.12 692 GLU A CA 1
ATOM 5372 C C . GLU A 1 692 ? -7.019 -4.397 38.252 1.00 65.12 692 GLU A C 1
ATOM 5374 O O . GLU A 1 692 ? -5.978 -4.007 37.722 1.00 65.12 692 GLU A O 1
ATOM 5379 N N . TYR A 1 693 ? -7.883 -5.183 37.591 1.00 60.88 693 TYR A N 1
ATOM 5380 C CA . TYR A 1 693 ? -7.634 -5.654 36.218 1.00 60.88 693 TYR A CA 1
ATOM 5381 C C . TYR A 1 693 ? -7.670 -4.532 35.167 1.00 60.88 693 TYR A C 1
ATOM 5383 O O . TYR A 1 693 ? -6.874 -4.584 34.233 1.00 60.88 693 TYR A O 1
ATOM 5391 N N . ASP A 1 694 ? -8.539 -3.527 35.313 1.00 52.97 694 ASP A N 1
ATOM 5392 C CA . ASP A 1 694 ? -8.577 -2.366 34.403 1.00 52.97 694 ASP A CA 1
ATOM 5393 C C . ASP A 1 694 ? -7.319 -1.483 34.517 1.00 52.97 694 ASP A C 1
ATOM 5395 O O . ASP A 1 694 ? -6.917 -0.843 33.544 1.00 52.97 694 ASP A O 1
ATOM 5399 N N . VAL A 1 695 ? -6.679 -1.442 35.692 1.00 49.19 695 VAL A N 1
ATOM 5400 C CA . VAL A 1 695 ? -5.473 -0.630 35.935 1.00 49.19 695 VAL A CA 1
ATOM 5401 C C . VAL A 1 695 ? -4.194 -1.348 35.494 1.00 49.19 695 VAL A C 1
ATOM 5403 O O . VAL A 1 695 ? -3.320 -0.710 34.909 1.00 49.19 695 VAL A O 1
ATOM 5406 N N . ASP A 1 696 ? -4.082 -2.661 35.716 1.00 41.19 696 ASP A N 1
ATOM 5407 C CA . ASP A 1 696 ? -2.885 -3.446 35.364 1.00 41.19 696 ASP A CA 1
ATOM 5408 C C . ASP A 1 696 ? -2.760 -3.770 33.855 1.00 41.19 696 ASP A C 1
ATOM 5410 O O . ASP A 1 696 ? -1.724 -4.289 33.423 1.00 41.19 696 ASP A O 1
ATOM 5414 N N . PHE A 1 697 ? -3.784 -3.479 33.038 1.00 44.34 697 PHE A N 1
ATOM 5415 C CA . PHE A 1 697 ? -3.802 -3.778 31.594 1.00 44.34 697 PHE A CA 1
ATOM 5416 C C . PHE A 1 697 ? -3.551 -2.569 30.664 1.00 44.34 697 PHE A C 1
ATOM 5418 O O . PHE A 1 697 ? -3.540 -2.736 29.440 1.00 44.34 697 PHE A O 1
ATOM 5425 N N . LEU A 1 698 ? -3.318 -1.374 31.226 1.00 37.84 698 LEU A N 1
ATOM 5426 C CA . LEU A 1 698 ? -2.942 -0.139 30.509 1.00 37.84 698 LEU A CA 1
ATOM 5427 C C . LEU A 1 698 ? -1.402 0.072 30.447 1.00 37.84 698 LEU A C 1
ATOM 5429 O O . LEU A 1 698 ? -0.931 0.761 29.511 1.00 37.84 698 LEU A O 1
#

Sequence (698 aa):
MQPRDAQSVSSTVSSTTQRPFSNDTTPLLQQPPAAWPSGATAQPATGVPASSSADDLFDELEPSAIFSAPPPGVKPRGSEDTFGSFFPNFFGGREASRNGGGGTQRGYEKIVQSNAAPTRRTSSPAPRSTGSVAGGGRSYSSDPAGPTSLPNAIGWSPFDFINGGGGSKKQQHQQRSEPLASPGSAFSFIETPQPQATLGDLAFALTPTPAQSSKLGASIILTSPPRSPALRPGTSDVRRLQSETRLKQTRAELTRLLEYHSRAHTRRDAAREAISATWMRAREAAKDAAEAIEREDYAQAATGQARGEEARAHIERCEGMIPDLERAVDDAAERVVEMMKRGAEGARGVAAECRALKEDRERSLHQFESDAQHENDERASRLEAEREEMERARSDAVFNLEMWERADAEFQDKVDEVVHDELAEKEMWITKREGVKKEIEDLLARLTHLRTEEKEHTRRVDELDARIRNMTAGMAGERDELVREKEAIMKRMEEIDARVAHANDLDRDLHRTVEHQQQDKDRRWAEIDSLSARARELAGEADEADQEAEEVRAVRAKLRGVEEEVARKEGEVAEARTAADESDRAVQKLTAKLLQEQQAFADLERDIAAIEAQMPGVEEQKKLAIASRDFKTAGQCSTRLKQMSATLEDRRAALARRRPKVEEARARVEEARTEAGKRAERMREMEERIGEYDVDFL